Protein 3P0Y (pdb70)

Secondary structure (DSSP, 8-state):
--EEE-TTSGGGTT-SSS-TTTGGGGTT-SEEES-EEE-HHHHH-BTTTTBPPP-GGGGGGGGG--EESS-EEE----TT-SS-GGGTT--EE--SS-BTTTEEEEEES---S----TT--EE-SSEEEEE--TT--SGGGS-HHHHB-STT--EEEESSS-HHHHHHTT-S--TTB-TT-BSSSSGGGBSSB-/--EEEEE--SEE-TT--EEEEEEEESS-STTSEEEEEEE-TTS-EEEEEEEETTTTEEEE-TTTTTTEEEEEETTTTEEEEEE-S--GGG-EEEEEEEEPSSSSS--EEEE---EEEEE-SS--BPPEEEEE-S---EEEEEEEEEEEBSS--EEEEGGGTB-TTEEEPPPEE-TTS-EEEEEEEEEEGGGTTT---EEEEEEGGGTEEEEEE-----/---EEEE-SEEEEETT--EEEEEEESS--TT-EEEEEE-TTS--EEEEETTTEEPTT--TTEEEEEETTEEEEEESS--GGG-EEEEEEE-SSTT-PBP--EEEEEE---BPPEEEEEPPPHHHHTTTEEEEEEEEEEEBSS--EEEEEETTEEP-SSEEEEEPPPPTTT--EEEEEEEEEEHHHHHT--EEEEEEE-TT-SS-EEEEEETT-

Foldseek 3Di:
DAEDEEQCDDVNNPPPACAQVCLVVLALHAEYAYEHAHEPCRQPPDVVVRTDGHDLVSLLSLLNHQYYQAAYHHAEHPLPEQEPVSQLNHAEQANPDADVSAARAEHHQHQHQFHNNLNYQAYAHHEHEAYNNANYDFPVQAPVVRRYNDPPHYYDHYNYHDPVRCVVVVFFEEPQADSNTFRTHDPSGHNDGD/DWAKAKDWAAEDEAQAKTKIKIQIDPDALAVFKKWKWWAAVPGDIGTAKIFSQHVTDIDGDPVQPPFWDKYDDRVRSMIMIIGGRDDQVVFTWMKMFTQDPPDPDRDTDYIHPTHTHGYHPDDFDAWDKDWQAWDCCKIKIWIKTDFGDDDDKDKDKPVPPDDPQKDWDDWDQDPVRGTITMIMGMDRPVCQVPDWIKMWMAGVNVRDIDIDIHHHDD/DKAKAKPDQEDEEAFFDKDKIKIFINWFLFQQKWKWWADPPGDTDTADGSQFHGDPPHDPLWGKDDGTTMIMIMRRGDALLSQTWMWMWRRDDPPTDIYPTYGYAYDDDWDFWDKDKDWADPVVLVVFKTKIKMKTPWTPDPDKDKWKAFLHRTDDDFKDKDKDQQDSHPRTIMMMIIGMDTSVVVVVTFKIKIWMDDPNDPGIDIDIGTPPD

Radius of gyration: 31.15 Å; Cα contacts (8 Å, |Δi|>4): 1734; chains: 3; bounding box: 77×91×74 Å

B-factor: mean 24.63, std 10.34, range [8.98, 79.19]

Structure (mmCIF, N/CA/C/O backbone):
data_3P0Y
#
_entry.id   3P0Y
#
_cell.length_a   81.934
_cell.length_b   200.677
_cell.length_c   49.426
_cell.angle_alpha   90.00
_cell.angle_beta   90.00
_cell.angle_gamma   90.00
#
_symmetry.space_group_name_H-M   'P 21 21 2'
#
loop_
_entity.id
_entity.type
_entity.pdbx_description
1 polymer 'Epidermal growth factor receptor'
2 polymer 'Fab DL11 heavy chain'
3 polymer 'Fab DL11 light chain'
4 branched 2-acetamido-2-deoxy-beta-D-glucopyranose-(1-4)-2-acetamido-2-deoxy-beta-D-glucopyranose
5 branched 2-acetamido-2-deoxy-beta-D-glucopyranose-(1-3)-[beta-L-fucopyranose-(1-6)]2-acetamido-2-deoxy-beta-D-glucopyranose
6 non-polymer GLYCEROL
7 water water
#
loop_
_atom_site.group_PDB
_atom_site.id
_atom_site.type_symbol
_atom_site.label_atom_id
_atom_site.label_alt_id
_atom_site.label_comp_id
_atom_site.label_asym_id
_atom_site.label_entity_id
_atom_site.label_seq_id
_atom_site.pdbx_PDB_ins_code
_atom_site.Cartn_x
_atom_site.Cartn_y
_atom_site.Cartn_z
_atom_site.occupancy
_atom_site.B_iso_or_equiv
_atom_site.auth_seq_id
_atom_site.auth_comp_id
_atom_site.auth_asym_id
_atom_site.auth_atom_id
_atom_site.pdbx_PDB_model_num
ATOM 1 N N . ARG A 1 1 ? 45.030 -11.477 -6.030 1.00 49.16 310 ARG A N 1
ATOM 2 C CA . ARG A 1 1 ? 44.617 -10.780 -7.292 1.00 49.76 310 ARG A CA 1
ATOM 3 C C . ARG A 1 1 ? 44.457 -11.791 -8.428 1.00 48.76 310 ARG A C 1
ATOM 4 O O . ARG A 1 1 ? 45.419 -12.473 -8.803 1.00 50.67 310 ARG A O 1
ATOM 12 N N . LYS A 1 2 ? 43.245 -11.884 -8.974 1.00 41.24 311 LYS A N 1
ATOM 13 C CA . LYS A 1 2 ? 42.950 -12.817 -10.059 1.00 36.30 311 LYS A CA 1
ATOM 14 C C . LYS A 1 2 ? 41.843 -12.290 -10.979 1.00 32.73 311 LYS A C 1
ATOM 15 O O . LYS A 1 2 ? 40.737 -12.004 -10.524 1.00 28.56 311 LYS A O 1
ATOM 21 N N . VAL A 1 3 ? 42.163 -12.178 -12.266 1.00 30.86 312 VAL A N 1
ATOM 22 C CA . VAL A 1 3 ? 41.235 -11.699 -13.292 1.00 30.41 312 VAL A CA 1
ATOM 23 C C . VAL A 1 3 ? 40.588 -12.895 -13.991 1.00 32.45 312 VAL A C 1
ATOM 24 O O . VAL A 1 3 ? 41.286 -13.817 -14.418 1.00 31.50 312 VAL A O 1
ATOM 28 N N . CYS A 1 4 ? 39.257 -12.895 -14.096 1.00 28.42 313 CYS A N 1
ATOM 29 C CA . CYS A 1 4 ? 38.561 -13.958 -14.825 1.00 28.50 313 CYS A CA 1
ATOM 30 C C . CYS A 1 4 ? 37.562 -13.390 -15.823 1.00 29.04 313 CYS A C 1
ATOM 31 O O . CYS A 1 4 ? 37.099 -12.254 -15.682 1.00 24.08 313 CYS A O 1
ATOM 34 N N . ASN A 1 5 ? 37.261 -14.184 -16.844 1.00 26.01 314 ASN A N 1
ATOM 35 C CA . ASN A 1 5 ? 36.316 -13.788 -17.879 1.00 26.45 314 ASN A CA 1
ATOM 36 C C . ASN A 1 5 ? 34.918 -13.685 -17.302 1.00 25.18 314 ASN A C 1
ATOM 37 O O . ASN A 1 5 ? 34.593 -14.359 -16.322 1.00 25.00 314 ASN A O 1
ATOM 42 N N . GLY A 1 6 ? 34.091 -12.834 -17.899 1.00 25.79 315 GLY A N 1
ATOM 43 C CA . GLY A 1 6 ? 32.691 -12.743 -17.493 1.00 23.56 315 GLY A CA 1
ATOM 44 C C . GLY A 1 6 ? 31.816 -13.663 -18.320 1.00 23.44 315 GLY A C 1
ATOM 45 O O . GLY A 1 6 ? 32.306 -14.431 -19.152 1.00 23.97 315 GLY A O 1
ATOM 46 N N . ILE A 1 7 ? 30.511 -13.596 -18.080 1.00 23.24 316 ILE A N 1
ATOM 47 C CA . ILE A 1 7 ? 29.544 -14.395 -18.818 1.00 23.87 316 ILE A CA 1
ATOM 48 C C . ILE A 1 7 ? 29.596 -14.074 -20.322 1.00 28.52 316 ILE A C 1
ATOM 49 O O . ILE A 1 7 ? 29.558 -12.905 -20.719 1.00 31.12 316 ILE A O 1
ATOM 54 N N . GLY A 1 8 ? 29.707 -15.115 -21.147 1.00 30.12 317 GLY A N 1
ATOM 55 C CA . GLY A 1 8 ? 29.823 -14.945 -22.605 1.00 32.56 317 GLY A CA 1
ATOM 56 C C . GLY A 1 8 ? 31.228 -15.114 -23.177 1.00 35.30 317 GLY A C 1
ATOM 57 O O . GLY A 1 8 ? 31.401 -15.179 -24.396 1.00 34.57 317 GLY A O 1
ATOM 58 N N . ILE A 1 9 ? 32.232 -15.195 -22.303 1.00 35.22 318 ILE A N 1
ATOM 59 C CA . ILE A 1 9 ? 33.640 -15.273 -22.722 1.00 35.52 318 ILE A CA 1
ATOM 60 C C . ILE A 1 9 ? 34.351 -16.479 -22.096 1.00 35.04 318 ILE A C 1
ATOM 61 O O . ILE A 1 9 ? 34.149 -16.776 -20.920 1.00 31.40 318 ILE A O 1
ATOM 66 N N . GLY A 1 10 ? 35.187 -17.160 -22.885 1.00 34.31 319 GLY A N 1
ATOM 67 C CA . GLY A 1 10 ? 36.020 -18.257 -22.381 1.00 32.06 319 GLY A CA 1
ATOM 68 C C . GLY A 1 10 ? 35.219 -19.439 -21.887 1.00 30.90 319 GLY A C 1
ATOM 69 O O . GLY A 1 10 ? 34.372 -19.956 -22.607 1.00 32.55 319 GLY A O 1
ATOM 70 N N . GLU A 1 11 ? 35.476 -19.857 -20.646 1.00 34.02 320 GLU A N 1
ATOM 71 C CA . GLU A 1 11 ? 34.715 -20.939 -20.013 1.00 36.78 320 GLU A CA 1
ATOM 72 C C . GLU A 1 11 ? 33.216 -20.630 -19.976 1.00 36.78 320 GLU A C 1
ATOM 73 O O . GLU A 1 11 ? 32.388 -21.542 -19.905 1.00 35.71 320 GLU A O 1
ATOM 79 N N . PHE A 1 12 ? 32.883 -19.339 -20.020 1.00 35.72 321 PHE A N 1
ATOM 80 C CA . PHE A 1 12 ? 31.499 -18.878 -19.931 1.00 32.71 321 PHE A CA 1
ATOM 81 C C . PHE A 1 12 ? 30.885 -18.553 -21.287 1.00 31.80 321 PHE A C 1
ATOM 82 O O . PHE A 1 12 ? 29.774 -18.014 -21.357 1.00 28.77 321 PHE A O 1
ATOM 90 N N . LYS A 1 13 ? 31.594 -18.884 -22.365 1.00 34.34 322 LYS A N 1
ATOM 91 C CA . LYS A 1 13 ? 31.031 -18.722 -23.705 1.00 39.18 322 LYS A CA 1
ATOM 92 C C . LYS A 1 13 ? 29.711 -19.495 -23.821 1.00 37.65 322 LYS A C 1
ATOM 93 O O . LYS A 1 13 ? 29.611 -20.650 -23.385 1.00 35.78 322 LYS A O 1
ATOM 99 N N . ASP A 1 14 ? 28.696 -18.827 -24.366 1.00 35.11 323 ASP A N 1
ATOM 100 C CA . ASP A 1 14 ? 27.361 -19.412 -24.557 1.00 36.85 323 ASP A CA 1
ATOM 101 C C . ASP A 1 14 ? 26.592 -19.766 -23.275 1.00 32.88 323 ASP A C 1
ATOM 102 O O . ASP A 1 14 ? 25.533 -20.393 -23.348 1.00 34.90 323 ASP A O 1
ATOM 107 N N . SER A 1 15 ? 27.112 -19.372 -22.111 1.00 26.21 324 SER A N 1
ATOM 108 C CA . SER A 1 15 ? 26.351 -19.463 -20.867 1.00 24.72 324 SER A CA 1
ATOM 109 C C . SER A 1 15 ? 25.359 -18.304 -20.802 1.00 22.17 324 SER A C 1
ATOM 110 O O . SER A 1 15 ? 25.699 -17.171 -21.148 1.00 23.10 324 SER A O 1
ATOM 113 N N . LEU A 1 16 ? 24.142 -18.594 -20.359 1.00 17.41 325 LEU A N 1
ATOM 114 C CA . LEU A 1 16 ? 23.126 -17.549 -20.170 1.00 20.79 325 LEU A CA 1
ATOM 115 C C . LEU A 1 16 ? 23.310 -16.802 -18.856 1.00 20.46 325 LEU A C 1
ATOM 116 O O . LEU A 1 16 ? 22.912 -15.636 -18.721 1.00 20.78 325 LEU A O 1
ATOM 121 N N . SER A 1 17 ? 23.901 -17.478 -17.879 1.00 19.59 326 SER A N 1
ATOM 122 C CA . SER A 1 17 ? 23.942 -16.971 -16.513 1.00 20.37 326 SER A CA 1
ATOM 123 C C . SER A 1 17 ? 25.061 -17.657 -15.739 1.00 21.34 326 SER A C 1
ATOM 124 O O . SER A 1 17 ? 25.479 -18.764 -16.098 1.00 20.25 326 SER A O 1
ATOM 127 N N . ILE A 1 18 ? 25.538 -17.009 -14.674 1.00 21.21 327 ILE A N 1
ATOM 128 C CA . ILE A 1 18 ? 26.255 -17.740 -13.624 1.00 22.24 327 ILE A CA 1
ATOM 129 C C . ILE A 1 18 ? 25.346 -18.917 -13.289 1.00 20.62 327 ILE A C 1
ATOM 130 O O . ILE A 1 18 ? 24.134 -18.757 -13.175 1.00 18.79 327 ILE A O 1
ATOM 135 N N . ASN A 1 19 ? 25.905 -20.118 -13.186 1.00 20.29 328 ASN A N 1
ATOM 136 C CA . ASN A 1 19 ? 25.061 -21.288 -12.930 1.00 19.07 328 ASN A CA 1
ATOM 137 C C . ASN A 1 19 ? 25.819 -22.364 -12.159 1.00 20.54 328 ASN A C 1
ATOM 138 O O . ASN A 1 19 ? 26.994 -22.179 -11.857 1.00 19.30 328 ASN A O 1
ATOM 143 N N . ALA A 1 20 ? 25.145 -23.463 -11.835 1.00 22.00 329 ALA A N 1
ATOM 144 C CA . ALA A 1 20 ? 25.728 -24.534 -11.005 1.00 24.22 329 ALA A CA 1
ATOM 145 C C . ALA A 1 20 ? 27.037 -25.108 -11.552 1.00 25.13 329 ALA A C 1
ATOM 146 O O . ALA A 1 20 ? 27.961 -25.398 -10.783 1.00 27.38 329 ALA A O 1
ATOM 148 N N . THR A 1 21 ? 27.109 -25.264 -12.872 1.00 22.69 330 THR A N 1
ATOM 149 C CA . THR A 1 21 ? 28.266 -25.851 -13.533 1.00 26.26 330 THR A CA 1
ATOM 150 C C . THR A 1 21 ? 29.427 -24.857 -13.651 1.00 28.15 330 THR A C 1
ATOM 151 O O . THR A 1 21 ? 30.586 -25.230 -13.473 1.00 29.68 330 THR A O 1
ATOM 155 N N . ASN A 1 22 ? 29.130 -23.591 -13.935 1.00 23.41 331 ASN A N 1
ATOM 156 C CA . ASN A 1 22 ? 30.209 -22.648 -14.200 1.00 24.40 331 ASN A CA 1
ATOM 157 C C . ASN A 1 22 ? 30.698 -21.854 -12.993 1.00 21.91 331 ASN A C 1
ATOM 158 O O . ASN A 1 22 ? 31.757 -21.241 -13.055 1.00 25.58 331 ASN A O 1
ATOM 163 N N . ILE A 1 23 ? 29.941 -21.871 -11.903 1.00 21.53 332 ILE A N 1
ATOM 164 C CA . ILE A 1 23 ? 30.253 -20.992 -10.774 1.00 22.19 332 ILE A CA 1
ATOM 165 C C . ILE A 1 23 ? 31.602 -21.301 -10.109 1.00 27.25 332 ILE A C 1
ATOM 166 O O . ILE A 1 23 ? 32.239 -20.410 -9.545 1.00 24.20 332 ILE A O 1
ATOM 171 N N . LYS A 1 24 ? 32.045 -22.557 -10.198 1.00 30.50 333 LYS A N 1
ATOM 172 C CA . LYS A 1 24 ? 33.369 -22.945 -9.689 1.00 31.45 333 LYS A CA 1
ATOM 173 C C . LYS A 1 24 ? 34.505 -22.159 -10.337 1.00 29.67 333 LYS A C 1
ATOM 174 O O . LYS A 1 24 ? 35.524 -21.899 -9.693 1.00 30.56 333 LYS A O 1
ATOM 180 N N . HIS A 1 25 ? 34.329 -21.785 -11.605 1.00 25.86 334 HIS A N 1
ATOM 181 C CA . HIS A 1 25 ? 35.352 -21.055 -12.357 1.00 28.07 334 HIS A CA 1
ATOM 182 C C . HIS A 1 25 ? 35.565 -19.610 -11.886 1.00 25.92 334 HIS A C 1
ATOM 183 O O . HIS A 1 25 ? 36.524 -18.954 -12.308 1.00 26.04 334 HIS A O 1
ATOM 190 N N . PHE A 1 26 ? 34.672 -19.121 -11.028 1.00 28.27 335 PHE A N 1
ATOM 191 C CA . PHE A 1 26 ? 34.841 -17.809 -10.394 1.00 26.67 335 PHE A CA 1
ATOM 192 C C . PHE A 1 26 ? 35.583 -17.868 -9.046 1.00 28.05 335 PHE A C 1
ATOM 193 O O . PHE A 1 26 ? 35.795 -16.839 -8.401 1.00 25.37 335 PHE A O 1
ATOM 201 N N . LYS A 1 27 ? 35.978 -19.064 -8.619 1.00 27.86 336 LYS A N 1
ATOM 202 C CA . LYS A 1 27 ? 36.670 -19.220 -7.340 1.00 28.31 336 LYS A CA 1
ATOM 203 C C . LYS A 1 27 ? 37.928 -18.353 -7.284 1.00 25.79 336 LYS A C 1
ATOM 204 O O . LYS A 1 27 ? 38.787 -18.436 -8.168 1.00 25.55 336 LYS A O 1
ATOM 210 N N . ASN A 1 28 ? 38.010 -17.517 -6.245 1.00 24.44 337 ASN A N 1
ATOM 211 C CA . ASN A 1 28 ? 39.166 -16.634 -5.993 1.00 30.43 337 ASN A CA 1
ATOM 212 C C . ASN A 1 28 ? 39.330 -15.436 -6.933 1.00 30.22 337 ASN A C 1
ATOM 213 O O . ASN A 1 28 ? 40.323 -14.699 -6.844 1.00 29.76 337 ASN A O 1
ATOM 218 N N A CYS A 1 29 ? 38.373 -15.250 -7.845 0.70 25.79 338 CYS A N 1
ATOM 219 N N B CYS A 1 29 ? 38.348 -15.227 -7.798 0.30 31.66 338 CYS A N 1
ATOM 220 C CA A CYS A 1 29 ? 38.409 -14.126 -8.784 0.70 24.50 338 CYS A CA 1
ATOM 221 C CA B CYS A 1 29 ? 38.411 -14.127 -8.735 0.30 29.96 338 CYS A CA 1
ATOM 222 C C A CYS A 1 29 ? 38.213 -12.821 -8.029 0.70 22.16 338 CYS A C 1
ATOM 223 C C B CYS A 1 29 ? 38.188 -12.798 -8.035 0.30 26.95 338 CYS A C 1
ATOM 224 O O A CYS A 1 29 ? 37.308 -12.716 -7.207 0.70 22.92 338 CYS A O 1
ATOM 225 O O B CYS A 1 29 ? 37.239 -12.649 -7.265 0.30 27.34 338 CYS A O 1
ATOM 230 N N . THR A 1 30 ? 39.071 -11.841 -8.307 1.00 24.58 339 THR A N 1
ATOM 231 C CA . THR A 1 30 ? 38.994 -10.521 -7.673 1.00 24.48 339 THR A CA 1
ATOM 232 C C . THR A 1 30 ? 38.509 -9.468 -8.672 1.00 23.68 339 THR A C 1
ATOM 233 O O . THR A 1 30 ? 38.061 -8.381 -8.292 1.00 22.96 339 THR A O 1
ATOM 237 N N . SER A 1 31 ? 38.613 -9.796 -9.954 1.00 22.66 340 SER A N 1
ATOM 238 C CA . SER A 1 31 ? 38.196 -8.890 -11.017 1.00 25.01 340 SER A CA 1
ATOM 239 C C . SER A 1 31 ? 37.549 -9.665 -12.156 1.00 24.62 340 SER A C 1
ATOM 240 O O . SER A 1 31 ? 38.117 -10.647 -12.637 1.00 24.64 340 SER A O 1
ATOM 243 N N . ILE A 1 32 ? 36.347 -9.244 -12.550 1.00 20.51 341 ILE A N 1
ATOM 244 C CA . ILE A 1 32 ? 35.667 -9.819 -13.702 1.00 20.94 341 ILE A CA 1
ATOM 245 C C . ILE A 1 32 ? 35.927 -8.945 -14.910 1.00 24.97 341 ILE A C 1
ATOM 246 O O . ILE A 1 32 ? 35.557 -7.764 -14.930 1.00 24.00 341 ILE A O 1
ATOM 251 N N . SER A 1 33 ? 36.585 -9.530 -15.905 1.00 19.01 342 SER A N 1
ATOM 252 C CA . SER A 1 33 ? 36.814 -8.873 -17.175 1.00 24.63 342 SER A CA 1
ATOM 253 C C . SER A 1 33 ? 35.653 -9.238 -18.096 1.00 26.65 342 SER A C 1
ATOM 254 O O . SER A 1 33 ? 35.679 -10.258 -18.798 1.00 25.06 342 SER A O 1
ATOM 257 N N . GLY A 1 34 ? 34.618 -8.403 -18.068 1.00 22.63 343 GLY A N 1
ATOM 258 C CA . GLY A 1 34 ? 33.376 -8.701 -18.759 1.00 20.40 343 GLY A CA 1
ATOM 259 C C . GLY A 1 34 ? 32.192 -8.366 -17.874 1.00 19.78 343 GLY A C 1
ATOM 260 O O . GLY A 1 34 ? 32.295 -7.523 -16.982 1.00 19.27 343 GLY A O 1
ATOM 261 N N . ASP A 1 35 ? 31.090 -9.075 -18.098 1.00 16.55 344 ASP A N 1
ATOM 262 C CA . ASP A 1 35 ? 29.801 -8.792 -17.465 1.00 16.86 344 ASP A CA 1
ATOM 263 C C . ASP A 1 35 ? 29.380 -9.986 -16.621 1.00 18.27 344 ASP A C 1
ATOM 264 O O . ASP A 1 35 ? 29.801 -11.126 -16.887 1.00 20.66 344 ASP A O 1
ATOM 269 N N . LEU A 1 36 ? 28.545 -9.733 -15.614 1.00 17.84 345 LEU A N 1
ATOM 270 C CA . LEU A 1 36 ? 27.905 -10.807 -14.853 1.00 16.61 345 LEU A CA 1
ATOM 271 C C . LEU A 1 36 ? 26.393 -10.756 -15.031 1.00 18.56 345 LEU A C 1
ATOM 272 O O . LEU A 1 36 ? 25.781 -9.698 -14.869 1.00 20.37 345 LEU A O 1
ATOM 277 N N . HIS A 1 37 ? 25.817 -11.897 -15.394 1.00 16.33 346 HIS A N 1
ATOM 278 C CA . HIS A 1 37 ? 24.370 -12.069 -15.524 1.00 17.75 346 HIS A CA 1
ATOM 279 C C . HIS A 1 37 ? 23.976 -13.078 -14.474 1.00 16.98 346 HIS A C 1
ATOM 280 O O . HIS A 1 37 ? 24.559 -14.170 -14.427 1.00 18.97 346 HIS A O 1
ATOM 287 N N . ILE A 1 38 ? 23.007 -12.724 -13.628 1.00 14.73 347 ILE A N 1
ATOM 288 C CA . ILE A 1 38 ? 22.378 -13.681 -12.723 1.00 16.11 347 ILE A CA 1
ATOM 289 C C . ILE A 1 38 ? 20.873 -13.710 -13.042 1.00 18.25 347 ILE A C 1
ATOM 290 O O . ILE A 1 38 ? 20.145 -12.736 -12.780 1.00 17.68 347 ILE A O 1
ATOM 295 N N . LEU A 1 39 ? 20.431 -14.826 -13.628 1.00 16.66 348 LEU A N 1
ATOM 296 C CA . LEU A 1 39 ? 19.063 -14.961 -14.155 1.00 17.00 348 LEU A CA 1
ATOM 297 C C . LEU A 1 39 ? 18.274 -16.074 -13.469 1.00 18.13 348 LEU A C 1
ATOM 298 O O . LEU A 1 39 ? 18.870 -16.959 -12.832 1.00 18.90 348 LEU A O 1
ATOM 303 N N . PRO A 1 40 ? 16.927 -16.024 -13.559 1.00 15.14 349 PRO A N 1
ATOM 304 C CA . PRO A 1 40 ? 16.108 -17.098 -12.995 1.00 16.68 349 PRO A CA 1
ATOM 305 C C . PRO A 1 40 ? 16.534 -18.513 -13.421 1.00 16.57 349 PRO A C 1
ATOM 306 O O . PRO A 1 40 ? 16.488 -19.419 -12.595 1.00 20.10 349 PRO A O 1
ATOM 310 N N . VAL A 1 41 ? 16.953 -18.692 -14.679 1.00 16.82 350 VAL A N 1
ATOM 311 C CA . VAL A 1 41 ? 17.409 -20.011 -15.167 1.00 20.92 350 VAL A CA 1
ATOM 312 C C . VAL A 1 41 ? 18.487 -20.645 -14.266 1.00 24.87 350 VAL A C 1
ATOM 313 O O . VAL A 1 41 ? 18.524 -21.867 -14.096 1.00 22.81 350 VAL A O 1
ATOM 317 N N . ALA A 1 42 ? 19.334 -19.804 -13.673 1.00 23.38 351 ALA A N 1
ATOM 318 C CA . ALA A 1 42 ? 20.374 -20.266 -12.742 1.00 23.83 351 ALA A CA 1
ATOM 319 C C . ALA A 1 42 ? 19.794 -21.115 -11.600 1.00 22.56 351 ALA A C 1
ATOM 320 O O . ALA A 1 42 ? 20.312 -22.191 -11.275 1.00 22.93 351 ALA A O 1
ATOM 322 N N . PHE A 1 43 ? 18.718 -20.628 -10.996 1.00 22.92 352 PHE A N 1
ATOM 323 C CA . PHE A 1 43 ? 18.157 -21.267 -9.817 1.00 23.25 352 PHE A CA 1
ATOM 324 C C . PHE A 1 43 ? 17.194 -22.396 -10.153 1.00 26.29 352 PHE A C 1
ATOM 325 O O . PHE A 1 43 ? 17.005 -23.305 -9.352 1.00 26.53 352 PHE A O 1
ATOM 333 N N A ARG A 1 44 ? 16.609 -22.333 -11.346 0.50 23.76 353 ARG A N 1
ATOM 334 N N B ARG A 1 44 ? 16.599 -22.344 -11.341 0.50 24.99 353 ARG A N 1
ATOM 335 C CA A ARG A 1 44 ? 15.666 -23.341 -11.818 0.50 27.57 353 ARG A CA 1
ATOM 336 C CA B ARG A 1 44 ? 15.670 -23.382 -11.780 0.50 29.72 353 ARG A CA 1
ATOM 337 C C A ARG A 1 44 ? 16.392 -24.569 -12.367 0.50 25.01 353 ARG A C 1
ATOM 338 C C B ARG A 1 44 ? 16.415 -24.595 -12.329 0.50 26.29 353 ARG A C 1
ATOM 339 O O A ARG A 1 44 ? 15.884 -25.691 -12.293 0.50 25.20 353 ARG A O 1
ATOM 340 O O B ARG A 1 44 ? 15.939 -25.728 -12.227 0.50 26.50 353 ARG A O 1
ATOM 355 N N . GLY A 1 45 ? 17.587 -24.346 -12.909 1.00 24.10 354 GLY A N 1
ATOM 356 C CA . GLY A 1 45 ? 18.318 -25.372 -13.633 1.00 28.27 354 GLY A CA 1
ATOM 357 C C . GLY A 1 45 ? 17.830 -25.347 -15.068 1.00 25.64 354 GLY A C 1
ATOM 358 O O . GLY A 1 45 ? 16.835 -24.673 -15.380 1.00 26.44 354 GLY A O 1
ATOM 359 N N . ASP A 1 46 ? 18.518 -26.074 -15.940 1.00 24.53 355 ASP A N 1
ATOM 360 C CA . ASP A 1 46 ? 18.200 -26.071 -17.363 1.00 25.51 355 ASP A CA 1
ATOM 361 C C . ASP A 1 46 ? 18.441 -27.458 -17.961 1.00 26.07 355 ASP A C 1
ATOM 362 O O . ASP A 1 46 ? 19.579 -27.910 -18.040 1.00 28.71 355 ASP A O 1
ATOM 367 N N . SER A 1 47 ? 17.366 -28.118 -18.385 1.00 27.44 356 SER A N 1
ATOM 368 C CA . SER A 1 47 ? 17.456 -29.470 -18.949 1.00 31.88 356 SER A CA 1
ATOM 369 C C . SER A 1 47 ? 18.305 -29.519 -20.221 1.00 30.24 356 SER A C 1
ATOM 370 O O . SER A 1 47 ? 19.157 -30.400 -20.364 1.00 31.31 356 SER A O 1
ATOM 373 N N . PHE A 1 48 ? 18.089 -28.562 -21.124 1.00 26.29 357 PHE A N 1
ATOM 374 C CA . PHE A 1 48 ? 18.788 -28.553 -22.407 1.00 26.84 357 PHE A CA 1
ATOM 375 C C . PHE A 1 48 ? 20.306 -28.571 -22.294 1.00 28.93 357 PHE A C 1
ATOM 376 O O . PHE A 1 48 ? 20.971 -29.285 -23.041 1.00 30.51 357 PHE A O 1
ATOM 384 N N . THR A 1 49 ? 20.851 -27.777 -21.374 1.00 27.08 358 THR A N 1
ATOM 385 C CA . THR A 1 49 ? 22.303 -27.661 -21.222 1.00 23.97 358 THR A CA 1
ATOM 386 C C . THR A 1 49 ? 22.834 -28.567 -20.109 1.00 27.02 358 THR A C 1
ATOM 387 O O . THR A 1 49 ? 24.017 -28.495 -19.759 1.00 26.33 358 THR A O 1
ATOM 391 N N . HIS A 1 50 ? 21.952 -29.408 -19.565 1.00 27.57 359 HIS A N 1
ATOM 392 C CA . HIS A 1 50 ? 22.277 -30.352 -18.485 1.00 32.91 359 HIS A CA 1
ATOM 393 C C . HIS A 1 50 ? 22.868 -29.625 -17.273 1.00 32.10 359 HIS A C 1
ATOM 394 O O . HIS A 1 50 ? 23.892 -30.038 -16.702 1.00 29.53 359 HIS A O 1
ATOM 401 N N . THR A 1 51 ? 22.203 -28.536 -16.896 1.00 25.98 360 THR A N 1
ATOM 402 C CA . THR A 1 51 ? 22.628 -27.704 -15.784 1.00 25.01 360 THR A CA 1
ATOM 403 C C . THR A 1 51 ? 21.685 -27.895 -14.600 1.00 23.49 360 THR A C 1
ATOM 404 O O . THR A 1 51 ? 20.502 -27.559 -14.684 1.00 25.13 360 THR A O 1
ATOM 408 N N . PRO A 1 52 ? 22.201 -28.450 -13.488 1.00 25.57 361 PRO A N 1
ATOM 409 C CA . PRO A 1 52 ? 21.373 -28.562 -12.287 1.00 25.10 361 PRO A CA 1
ATOM 410 C C . PRO A 1 52 ? 21.062 -27.174 -11.713 1.00 22.86 361 PRO A C 1
ATOM 411 O O . PRO A 1 52 ? 21.738 -26.211 -12.080 1.00 22.73 361 PRO A O 1
ATOM 415 N N . PRO A 1 53 ? 20.038 -27.071 -10.843 1.00 25.29 362 PRO A N 1
ATOM 416 C CA . PRO A 1 53 ? 19.740 -25.818 -10.149 1.00 26.35 362 PRO A CA 1
ATOM 417 C C . PRO A 1 53 ? 20.934 -25.365 -9.316 1.00 27.89 362 PRO A C 1
ATOM 418 O O . PRO A 1 53 ? 21.662 -26.202 -8.760 1.00 25.36 362 PRO A O 1
ATOM 422 N N . LEU A 1 54 ? 21.145 -24.051 -9.257 1.00 26.80 363 LEU A N 1
ATOM 423 C CA . LEU A 1 54 ? 22.239 -23.491 -8.479 1.00 26.89 363 LEU A CA 1
ATOM 424 C C . LEU A 1 54 ? 21.861 -23.483 -7.007 1.00 26.60 363 LEU A C 1
ATOM 425 O O . LEU A 1 54 ? 20.800 -22.978 -6.629 1.00 27.10 363 LEU A O 1
ATOM 430 N N . ASP A 1 55 ? 22.728 -24.075 -6.188 1.00 28.74 364 ASP A N 1
ATOM 431 C CA . ASP A 1 55 ? 22.620 -23.965 -4.740 1.00 28.16 364 ASP A CA 1
ATOM 432 C C . ASP A 1 55 ? 22.977 -22.504 -4.401 1.00 24.37 364 ASP A C 1
ATOM 433 O O . ASP A 1 55 ? 24.109 -22.082 -4.639 1.00 25.02 364 ASP A O 1
ATOM 438 N N . PRO A 1 56 ? 22.008 -21.721 -3.896 1.00 26.41 365 PRO A N 1
ATOM 439 C CA . PRO A 1 56 ? 22.272 -20.309 -3.570 1.00 30.48 365 PRO A CA 1
ATOM 440 C C . PRO A 1 56 ? 23.480 -20.078 -2.655 1.00 33.06 365 PRO A C 1
ATOM 441 O O . PRO A 1 56 ? 24.072 -19.001 -2.685 1.00 31.64 365 PRO A O 1
ATOM 445 N N . GLN A 1 57 ? 23.852 -21.081 -1.863 1.00 33.47 366 GLN A N 1
ATOM 446 C CA . GLN A 1 57 ? 25.027 -20.970 -1.001 1.00 34.56 366 GLN A CA 1
ATOM 447 C C . GLN A 1 57 ? 26.320 -20.783 -1.794 1.00 31.00 366 GLN A C 1
ATOM 448 O O . GLN A 1 57 ? 27.269 -20.174 -1.301 1.00 32.39 366 GLN A O 1
ATOM 454 N N . GLU A 1 58 ? 26.339 -21.293 -3.025 1.00 27.37 367 GLU A N 1
ATOM 455 C CA . GLU A 1 58 ? 27.485 -21.147 -3.919 1.00 27.20 367 GLU A CA 1
ATOM 456 C C . GLU A 1 58 ? 27.754 -19.690 -4.341 1.00 22.26 367 GLU A C 1
ATOM 457 O O . GLU A 1 58 ? 28.856 -19.369 -4.798 1.00 21.70 367 GLU A O 1
ATOM 463 N N . LEU A 1 59 ? 26.757 -18.820 -4.183 1.00 23.31 368 LEU A N 1
ATOM 464 C CA . LEU A 1 59 ? 26.918 -17.385 -4.496 1.00 23.72 368 LEU A CA 1
ATOM 465 C C . LEU A 1 59 ? 28.047 -16.740 -3.682 1.00 24.78 368 LEU A C 1
ATOM 466 O O . LEU A 1 59 ? 28.680 -15.786 -4.140 1.00 23.05 368 LEU A O 1
ATOM 471 N N . ASP A 1 60 ? 28.307 -17.283 -2.489 1.00 25.88 369 ASP A N 1
ATOM 472 C CA . ASP A 1 60 ? 29.416 -16.822 -1.630 1.00 28.22 369 ASP A CA 1
ATOM 473 C C . ASP A 1 60 ? 30.767 -16.808 -2.349 1.00 25.96 369 ASP A C 1
ATOM 474 O O . ASP A 1 60 ? 31.679 -16.076 -1.949 1.00 25.27 369 ASP A O 1
ATOM 479 N N . ILE A 1 61 ? 30.894 -17.617 -3.404 1.00 22.95 370 ILE A N 1
ATOM 480 C CA . ILE A 1 61 ? 32.080 -17.610 -4.273 1.00 23.94 370 ILE A CA 1
ATOM 481 C C . ILE A 1 61 ? 32.408 -16.201 -4.783 1.00 23.05 370 ILE A C 1
ATOM 482 O O . ILE A 1 61 ? 33.579 -15.847 -4.963 1.00 22.09 370 ILE A O 1
ATOM 487 N N . LEU A 1 62 ? 31.368 -15.395 -4.982 1.00 22.69 371 LEU A N 1
ATOM 488 C CA . LEU A 1 62 ? 31.519 -14.062 -5.573 1.00 21.90 371 LEU A CA 1
ATOM 489 C C . LEU A 1 62 ? 32.052 -13.012 -4.617 1.00 20.36 371 LEU A C 1
ATOM 490 O O . LEU A 1 62 ? 32.375 -11.908 -5.046 1.00 18.53 371 LEU A O 1
ATOM 495 N N . LYS A 1 63 ? 32.136 -13.351 -3.327 1.00 21.60 372 LYS A N 1
ATOM 496 C CA . LYS A 1 63 ? 32.563 -12.401 -2.289 1.00 21.93 372 LYS A CA 1
ATOM 497 C C . LYS A 1 63 ? 33.982 -11.849 -2.477 1.00 23.69 372 LYS A C 1
ATOM 498 O O . LYS A 1 63 ? 34.316 -10.802 -1.927 1.00 24.94 372 LYS A O 1
ATOM 504 N N . THR A 1 64 ? 34.799 -12.542 -3.269 1.00 23.26 373 THR A N 1
ATOM 505 C CA . THR A 1 64 ? 36.147 -12.077 -3.588 1.00 26.69 373 THR A CA 1
ATOM 506 C C . THR A 1 64 ? 36.175 -11.058 -4.739 1.00 26.14 373 THR A C 1
ATOM 507 O O . THR A 1 64 ? 37.204 -10.419 -4.978 1.00 24.15 373 THR A O 1
ATOM 511 N N . VAL A 1 65 ? 35.051 -10.897 -5.443 1.00 20.95 374 VAL A N 1
ATOM 512 C CA . VAL A 1 65 ? 34.988 -9.959 -6.575 1.00 21.58 374 VAL A CA 1
ATOM 513 C C . VAL A 1 65 ? 34.942 -8.502 -6.097 1.00 21.00 374 VAL A C 1
ATOM 514 O O . VAL A 1 65 ? 34.012 -8.088 -5.401 1.00 20.87 374 VAL A O 1
ATOM 518 N N . LYS A 1 66 ? 35.969 -7.748 -6.466 1.00 22.47 375 LYS A N 1
ATOM 519 C CA . LYS A 1 66 ? 36.063 -6.329 -6.127 1.00 21.27 375 LYS A CA 1
ATOM 520 C C . LYS A 1 66 ? 35.761 -5.431 -7.324 1.00 20.71 375 LYS A C 1
ATOM 521 O O . LYS A 1 66 ? 35.447 -4.252 -7.157 1.00 20.32 375 LYS A O 1
ATOM 527 N N . GLU A 1 67 ? 35.874 -5.984 -8.528 1.00 19.54 376 GLU A N 1
ATOM 528 C CA . GLU A 1 67 ? 35.774 -5.193 -9.759 1.00 21.28 376 GLU A CA 1
ATOM 529 C C . GLU A 1 67 ? 35.026 -5.972 -10.843 1.00 22.50 376 GLU A C 1
ATOM 530 O O . GLU A 1 67 ? 35.262 -7.163 -11.035 1.00 20.20 376 GLU A O 1
ATOM 536 N N . ILE A 1 68 ? 34.117 -5.288 -11.536 1.00 19.17 377 ILE A N 1
ATOM 537 C CA . ILE A 1 68 ? 33.506 -5.800 -12.759 1.00 19.29 377 ILE A CA 1
ATOM 538 C C . ILE A 1 68 ? 33.764 -4.721 -13.823 1.00 20.60 377 ILE A C 1
ATOM 539 O O . ILE A 1 68 ? 33.355 -3.569 -13.651 1.00 20.16 377 ILE A O 1
ATOM 544 N N . THR A 1 69 ? 34.451 -5.080 -14.905 1.00 20.51 378 THR A N 1
ATOM 545 C CA . THR A 1 69 ? 34.781 -4.095 -15.946 1.00 19.10 378 THR A CA 1
ATOM 546 C C . THR A 1 69 ? 33.588 -3.761 -16.827 1.00 19.30 378 THR A C 1
ATOM 547 O O . THR A 1 69 ? 33.534 -2.688 -17.427 1.00 20.36 378 THR A O 1
ATOM 551 N N . GLY A 1 70 ? 32.638 -4.692 -16.910 1.00 18.73 379 GLY A N 1
ATOM 552 C CA . GLY A 1 70 ? 31.467 -4.500 -17.756 1.00 17.10 379 GLY A CA 1
ATOM 553 C C . GLY A 1 70 ? 30.263 -4.136 -16.920 1.00 18.90 379 GLY A C 1
ATOM 554 O O . GLY A 1 70 ? 30.313 -3.179 -16.137 1.00 17.89 379 GLY A O 1
ATOM 555 N N . PHE A 1 71 ? 29.186 -4.901 -17.085 1.00 16.29 380 PHE A N 1
ATOM 556 C CA . PHE A 1 71 ? 27.963 -4.664 -16.322 1.00 17.25 380 PHE A CA 1
ATOM 557 C C . PHE A 1 71 ? 27.568 -5.783 -15.362 1.00 17.65 380 PHE A C 1
ATOM 558 O O . PHE A 1 71 ? 27.975 -6.939 -15.533 1.00 18.24 380 PHE A O 1
ATOM 566 N N . LEU A 1 72 ? 26.762 -5.417 -14.366 1.00 15.37 381 LEU A N 1
ATOM 567 C CA . LEU A 1 72 ? 26.184 -6.362 -13.426 1.00 15.81 381 LEU A CA 1
ATOM 568 C C . LEU A 1 72 ? 24.662 -6.386 -13.585 1.00 15.94 381 LEU A C 1
ATOM 569 O O . LEU A 1 72 ? 23.988 -5.374 -13.345 1.00 17.23 381 LEU A O 1
ATOM 574 N N . LEU A 1 73 ? 24.139 -7.539 -13.992 1.00 15.14 382 LEU A N 1
ATOM 575 C CA . LEU A 1 73 ? 22.700 -7.742 -14.157 1.00 15.74 382 LEU A CA 1
ATOM 576 C C . LEU A 1 73 ? 22.225 -8.791 -13.174 1.00 18.00 382 LEU A C 1
ATOM 577 O O . LEU A 1 73 ? 22.669 -9.950 -13.225 1.00 17.97 382 LEU A O 1
ATOM 582 N N . ILE A 1 74 ? 21.330 -8.400 -12.270 1.00 14.70 383 ILE A N 1
ATOM 583 C CA . ILE A 1 74 ? 20.741 -9.369 -11.351 1.00 17.26 383 ILE A CA 1
ATOM 584 C C . ILE A 1 74 ? 19.222 -9.367 -11.489 1.00 16.93 383 ILE A C 1
ATOM 585 O O . ILE A 1 74 ? 18.557 -8.427 -11.023 1.00 15.30 383 ILE A O 1
ATOM 590 N N A GLN A 1 75 ? 18.688 -10.391 -12.151 0.70 16.20 384 GLN A N 1
ATOM 591 N N B GLN A 1 75 ? 18.687 -10.424 -12.117 0.30 17.38 384 GLN A N 1
ATOM 592 C CA A GLN A 1 75 ? 17.239 -10.521 -12.308 0.70 15.89 384 GLN A CA 1
ATOM 593 C CA B GLN A 1 75 ? 17.235 -10.611 -12.360 0.30 18.18 384 GLN A CA 1
ATOM 594 C C A GLN A 1 75 ? 16.664 -11.746 -11.563 0.70 17.72 384 GLN A C 1
ATOM 595 C C B GLN A 1 75 ? 16.629 -11.785 -11.555 0.30 18.53 384 GLN A C 1
ATOM 596 O O A GLN A 1 75 ? 15.505 -12.110 -11.767 0.50 17.93 384 GLN A O 1
ATOM 597 O O B GLN A 1 75 ? 15.434 -12.152 -11.704 0.50 19.06 384 GLN A O 1
ATOM 608 N N . ALA A 1 76 ? 17.463 -12.379 -10.702 1.00 18.25 385 ALA A N 1
ATOM 609 C CA . ALA A 1 76 ? 16.998 -13.442 -9.794 1.00 18.07 385 ALA A CA 1
ATOM 610 C C . ALA A 1 76 ? 17.932 -13.505 -8.608 1.00 17.17 385 ALA A C 1
ATOM 611 O O . ALA A 1 76 ? 19.128 -13.250 -8.744 1.00 16.87 385 ALA A O 1
ATOM 613 N N . TRP A 1 77 ? 17.378 -13.847 -7.448 1.00 18.06 386 TRP A N 1
ATOM 614 C CA . TRP A 1 77 ? 18.131 -13.883 -6.195 1.00 22.56 386 TRP A CA 1
ATOM 615 C C . TRP A 1 77 ? 17.352 -14.737 -5.181 1.00 21.12 386 TRP A C 1
ATOM 616 O O . TRP A 1 77 ? 16.114 -14.760 -5.213 1.00 21.19 386 TRP A O 1
ATOM 627 N N . PRO A 1 78 ? 18.068 -15.453 -4.287 1.00 23.91 387 PRO A N 1
ATOM 628 C CA . PRO A 1 78 ? 17.354 -16.218 -3.259 1.00 25.05 387 PRO A CA 1
ATOM 629 C C . PRO A 1 78 ? 16.377 -15.296 -2.545 1.00 22.67 387 PRO A C 1
ATOM 630 O O . PRO A 1 78 ? 16.785 -14.235 -2.060 1.00 22.08 387 PRO A O 1
ATOM 634 N N . GLU A 1 79 ? 15.106 -15.687 -2.488 1.00 22.94 388 GLU A N 1
ATOM 635 C CA . GLU A 1 79 ? 14.064 -14.833 -1.901 1.00 26.15 388 GLU A CA 1
ATOM 636 C C . GLU A 1 79 ? 14.317 -14.679 -0.408 1.00 31.74 388 GLU A C 1
ATOM 637 O O . GLU A 1 79 ? 13.969 -13.657 0.202 1.00 29.33 388 GLU A O 1
ATOM 643 N N . ASN A 1 80 ? 14.952 -15.723 0.133 1.00 29.57 389 ASN A N 1
ATOM 644 C CA . ASN A 1 80 ? 15.569 -15.811 1.460 1.00 34.19 389 ASN A CA 1
ATOM 645 C C . ASN A 1 80 ? 16.528 -14.700 1.862 1.00 30.07 389 ASN A C 1
ATOM 646 O O . ASN A 1 80 ? 16.776 -14.488 3.050 1.00 27.74 389 ASN A O 1
ATOM 651 N N . ARG A 1 81 ? 17.135 -14.055 0.874 1.00 27.72 390 ARG A N 1
ATOM 652 C CA . ARG A 1 81 ? 18.209 -13.109 1.137 1.00 29.04 390 ARG A CA 1
ATOM 653 C C . ARG A 1 81 ? 17.699 -11.674 1.120 1.00 28.15 390 ARG A C 1
ATOM 654 O O . ARG A 1 81 ? 17.098 -11.238 0.136 1.00 26.85 390 ARG A O 1
ATOM 662 N N . THR A 1 82 ? 17.944 -10.948 2.209 1.00 24.68 391 THR A N 1
ATOM 663 C CA . THR A 1 82 ? 17.463 -9.565 2.334 1.00 24.22 391 THR A CA 1
ATOM 664 C C . THR A 1 82 ? 18.314 -8.546 1.567 1.00 21.81 391 THR A C 1
ATOM 665 O O . THR A 1 82 ? 17.870 -7.414 1.344 1.00 23.67 391 THR A O 1
ATOM 669 N N . ASP A 1 83 ? 19.538 -8.924 1.201 1.00 19.61 392 ASP A N 1
ATOM 670 C CA . ASP A 1 83 ? 20.415 -8.036 0.420 1.00 18.26 392 ASP A CA 1
ATOM 671 C C . ASP A 1 83 ? 21.325 -8.781 -0.567 1.00 18.68 392 ASP A C 1
ATOM 672 O O . ASP A 1 83 ? 21.276 -10.010 -0.652 1.00 22.16 392 ASP A O 1
ATOM 677 N N . LEU A 1 84 ? 22.128 -8.028 -1.321 1.00 16.49 393 LEU A N 1
ATOM 678 C CA . LEU A 1 84 ? 23.046 -8.604 -2.310 1.00 16.22 393 LEU A CA 1
ATOM 679 C C . LEU A 1 84 ? 24.355 -9.014 -1.629 1.00 17.58 393 LEU A C 1
ATOM 680 O O . LEU A 1 84 ? 25.439 -8.511 -1.950 1.00 17.18 393 LEU A O 1
ATOM 685 N N . HIS A 1 85 ? 24.213 -9.951 -0.689 1.00 21.91 394 HIS A N 1
ATOM 686 C CA . HIS A 1 85 ? 25.280 -10.386 0.224 1.00 24.60 394 HIS A CA 1
ATOM 687 C C . HIS A 1 85 ? 26.581 -10.772 -0.481 1.00 19.60 394 HIS A C 1
ATOM 688 O O . HIS A 1 85 ? 27.666 -10.412 -0.022 1.00 22.29 394 HIS A O 1
ATOM 695 N N . ALA A 1 86 ? 26.470 -11.494 -1.597 1.00 19.45 395 ALA A N 1
ATOM 696 C CA . ALA A 1 86 ? 27.642 -11.952 -2.360 1.00 19.85 395 ALA A CA 1
ATOM 697 C C . ALA A 1 86 ? 28.484 -10.808 -2.913 1.00 21.85 395 ALA A C 1
ATOM 698 O O . ALA A 1 86 ? 29.675 -10.979 -3.185 1.00 20.06 395 ALA A O 1
ATOM 700 N N . PHE A 1 87 ? 27.865 -9.641 -3.084 1.00 18.50 396 PHE A N 1
ATOM 701 C CA . PHE A 1 87 ? 28.561 -8.498 -3.657 1.00 18.97 396 PHE A CA 1
ATOM 702 C C . PHE A 1 87 ? 28.946 -7.441 -2.607 1.00 20.51 396 PHE A C 1
ATOM 703 O O . PHE A 1 87 ? 29.220 -6.281 -2.940 1.00 20.57 396 PHE A O 1
ATOM 711 N N . GLU A 1 88 ? 29.013 -7.868 -1.348 1.00 23.54 397 GLU A N 1
ATOM 712 C CA . GLU A 1 88 ? 29.369 -6.972 -0.243 1.00 24.64 397 GLU A CA 1
ATOM 713 C C . GLU A 1 88 ? 30.767 -6.347 -0.363 1.00 21.70 397 GLU A C 1
ATOM 714 O O . GLU A 1 88 ? 31.027 -5.314 0.266 1.00 22.40 397 GLU A O 1
ATOM 720 N N . ASN A 1 89 ? 31.643 -6.963 -1.169 1.00 17.72 398 ASN A N 1
ATOM 721 C CA . ASN A 1 89 ? 33.007 -6.473 -1.398 1.00 20.52 398 ASN A CA 1
ATOM 722 C C . ASN A 1 89 ? 33.245 -5.781 -2.748 1.00 17.35 398 ASN A C 1
ATOM 723 O O . ASN A 1 89 ? 34.340 -5.268 -3.015 1.00 17.74 398 ASN A O 1
ATOM 728 N N . LEU A 1 90 ? 32.220 -5.761 -3.592 1.00 19.61 399 LEU A N 1
ATOM 729 C CA . LEU A 1 90 ? 32.301 -5.081 -4.888 1.00 16.94 399 LEU A CA 1
ATOM 730 C C . LEU A 1 90 ? 32.557 -3.575 -4.729 1.00 18.50 399 LEU A C 1
ATOM 731 O O . LEU A 1 90 ? 31.765 -2.870 -4.097 1.00 20.34 399 LEU A O 1
ATOM 736 N N . GLU A 1 91 ? 33.667 -3.105 -5.300 1.00 19.73 400 GLU A N 1
ATOM 737 C CA . GLU A 1 91 ? 34.105 -1.704 -5.175 1.00 19.28 400 GLU A CA 1
ATOM 738 C C . GLU A 1 91 ? 33.833 -0.854 -6.408 1.00 20.10 400 GLU A C 1
ATOM 739 O O . GLU A 1 91 ? 33.601 0.348 -6.295 1.00 20.68 400 GLU A O 1
ATOM 745 N N . ILE A 1 92 ? 33.889 -1.466 -7.588 1.00 18.05 401 ILE A N 1
ATOM 746 C CA . ILE A 1 92 ? 33.741 -0.709 -8.831 1.00 20.80 401 ILE A CA 1
ATOM 747 C C . ILE A 1 92 ? 33.052 -1.514 -9.926 1.00 22.11 401 ILE A C 1
ATOM 748 O O . ILE A 1 92 ? 33.327 -2.713 -10.099 1.00 18.31 401 ILE A O 1
ATOM 753 N N . ILE A 1 93 ? 32.135 -0.850 -10.633 1.00 17.40 402 ILE A N 1
ATOM 754 C CA . ILE A 1 93 ? 31.542 -1.379 -11.863 1.00 18.11 402 ILE A CA 1
ATOM 755 C C . ILE A 1 93 ? 31.927 -0.371 -12.937 1.00 19.64 402 ILE A C 1
ATOM 756 O O . ILE A 1 93 ? 31.558 0.802 -12.847 1.00 20.83 402 ILE A O 1
ATOM 761 N N . ARG A 1 94 ? 32.686 -0.803 -13.942 1.00 18.76 403 ARG A N 1
ATOM 762 C CA . ARG A 1 94 ? 33.214 0.163 -14.909 1.00 20.80 403 ARG A CA 1
ATOM 763 C C . ARG A 1 94 ? 32.262 0.493 -16.059 1.00 19.38 403 ARG A C 1
ATOM 764 O O . ARG A 1 94 ? 32.326 1.582 -16.630 1.00 20.55 403 ARG A O 1
ATOM 772 N N . GLY A 1 95 ? 31.397 -0.447 -16.414 1.00 18.91 404 GLY A N 1
ATOM 773 C CA . GLY A 1 95 ? 30.481 -0.252 -17.530 1.00 16.99 404 GLY A CA 1
ATOM 774 C C . GLY A 1 95 ? 31.157 -0.011 -18.868 1.00 20.84 404 GLY A C 1
ATOM 775 O O . GLY A 1 95 ? 30.638 0.727 -19.703 1.00 19.91 404 GLY A O 1
ATOM 776 N N . ARG A 1 96 ? 32.319 -0.636 -19.083 1.00 22.99 405 ARG A N 1
ATOM 777 C CA . ARG A 1 96 ? 32.974 -0.586 -20.400 1.00 21.45 405 ARG A CA 1
ATOM 778 C C . ARG A 1 96 ? 32.120 -1.273 -21.450 1.00 21.15 405 ARG A C 1
ATOM 779 O O . ARG A 1 96 ? 32.066 -0.845 -22.603 1.00 23.58 405 ARG A O 1
ATOM 787 N N . THR A 1 97 ? 31.467 -2.350 -21.042 1.00 17.19 406 THR A N 1
ATOM 788 C CA . THR A 1 97 ? 30.388 -2.935 -21.819 1.00 19.85 406 THR A CA 1
ATOM 789 C C . THR A 1 97 ? 29.119 -2.753 -20.998 1.00 17.54 406 THR A C 1
ATOM 790 O O . THR A 1 97 ? 29.169 -2.783 -19.762 1.00 18.02 406 THR A O 1
ATOM 794 N N . LYS A 1 98 ? 28.001 -2.523 -21.679 1.00 17.85 407 LYS A N 1
ATOM 795 C CA . LYS A 1 98 ? 26.731 -2.174 -21.014 1.00 18.41 407 LYS A CA 1
ATOM 796 C C . LYS A 1 98 ? 25.577 -3.010 -21.557 1.00 18.35 407 LYS A C 1
ATOM 797 O O . LYS A 1 98 ? 25.568 -3.381 -22.746 1.00 18.28 407 LYS A O 1
ATOM 803 N N . GLN A 1 99 ? 24.607 -3.321 -20.694 1.00 14.41 408 GLN A N 1
ATOM 804 C CA . GLN A 1 99 ? 23.452 -4.110 -21.113 1.00 15.75 408 GLN A CA 1
ATOM 805 C C . GLN A 1 99 ? 22.588 -3.269 -22.038 1.00 17.41 408 GLN A C 1
AT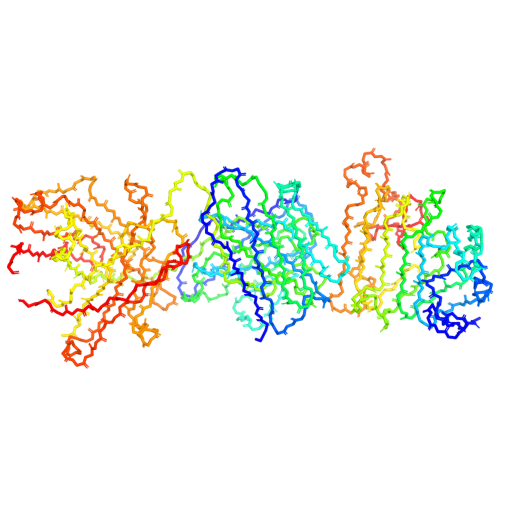OM 806 O O . GLN A 1 99 ? 22.172 -2.160 -21.679 1.00 16.07 408 GLN A O 1
ATOM 812 N N . HIS A 1 100 ? 22.324 -3.812 -23.223 1.00 15.67 409 HIS A N 1
ATOM 813 C CA . HIS A 1 100 ? 21.632 -3.091 -24.316 1.00 17.82 409 HIS A CA 1
ATOM 814 C C . HIS A 1 100 ? 22.418 -1.857 -24.762 1.00 19.57 409 HIS A C 1
ATOM 815 O O . HIS A 1 100 ? 21.862 -0.949 -25.385 1.00 18.98 409 HIS A O 1
ATOM 822 N N . GLY A 1 101 ? 23.711 -1.822 -24.447 1.00 15.84 410 GLY A N 1
ATOM 823 C CA . GLY A 1 101 ? 24.534 -0.645 -24.679 1.00 16.50 410 GLY A CA 1
ATOM 824 C C . GLY A 1 101 ? 24.209 0.532 -23.765 1.00 19.33 410 GLY A C 1
ATOM 825 O O . GLY A 1 101 ? 24.717 1.632 -23.981 1.00 18.87 410 GLY A O 1
ATOM 826 N N . GLN A 1 102 ? 23.388 0.304 -22.734 1.00 16.73 411 GLN A N 1
ATOM 827 C CA . GLN A 1 102 ? 22.945 1.386 -21.852 1.00 14.44 411 GLN A CA 1
ATOM 828 C C . GLN A 1 102 ? 23.250 1.214 -20.348 1.00 14.74 411 GLN A C 1
ATOM 829 O O . GLN A 1 102 ? 23.719 2.160 -19.708 1.00 14.72 411 GLN A O 1
ATOM 835 N N . PHE A 1 103 ? 22.971 0.030 -19.791 1.00 13.46 412 PHE A N 1
ATOM 836 C CA . PHE A 1 103 ? 22.990 -0.169 -18.332 1.00 13.35 412 PHE A CA 1
ATOM 837 C C . PHE A 1 103 ? 24.252 -0.853 -17.809 1.00 15.10 412 PHE A C 1
ATOM 838 O O . PHE A 1 103 ? 24.670 -1.868 -18.352 1.00 15.35 412 PHE A O 1
ATOM 846 N N . SER A 1 104 ? 24.825 -0.307 -16.734 1.00 14.50 413 SER A N 1
ATOM 847 C CA . SER A 1 104 ? 25.963 -0.962 -16.058 1.00 14.23 413 SER A CA 1
ATOM 848 C C . SER A 1 104 ? 25.547 -1.659 -14.757 1.00 15.67 413 SER A C 1
ATOM 849 O O . SER A 1 104 ? 26.244 -2.550 -14.287 1.00 14.81 413 SER A O 1
ATOM 852 N N . LEU A 1 105 ? 24.415 -1.249 -14.175 1.00 13.18 414 LEU A N 1
ATOM 853 C CA . LEU A 1 105 ? 23.834 -1.970 -13.029 1.00 14.92 414 LEU A CA 1
ATOM 854 C C . LEU A 1 105 ? 22.333 -2.096 -13.200 1.00 14.52 414 LEU A C 1
ATOM 855 O O . LEU A 1 105 ? 21.628 -1.091 -13.296 1.00 15.06 414 LEU A O 1
ATOM 860 N N . ALA A 1 106 ? 21.848 -3.336 -13.214 1.00 13.89 415 ALA A N 1
ATOM 861 C CA . ALA A 1 106 ? 20.419 -3.596 -13.336 1.00 13.55 415 ALA A CA 1
ATOM 862 C C . ALA A 1 106 ? 20.011 -4.593 -12.260 1.00 15.71 415 ALA A C 1
ATOM 863 O O . ALA A 1 106 ? 20.495 -5.724 -12.236 1.00 16.26 415 ALA A O 1
ATOM 865 N N . VAL A 1 107 ? 19.146 -4.149 -11.353 1.00 13.89 416 VAL A N 1
ATOM 866 C CA . VAL A 1 107 ? 18.704 -4.975 -10.230 1.00 12.16 416 VAL A CA 1
ATOM 867 C C . VAL A 1 107 ? 17.197 -5.025 -10.353 1.00 14.75 416 VAL A C 1
ATOM 868 O O . VAL A 1 107 ? 16.517 -4.009 -10.144 1.00 16.73 416 VAL A O 1
ATOM 872 N N . VAL A 1 108 ? 16.684 -6.198 -10.712 1.00 15.47 417 VAL A N 1
ATOM 873 C CA . VAL A 1 108 ? 15.324 -6.308 -11.249 1.00 16.87 417 VAL A CA 1
ATOM 874 C C . VAL A 1 108 ? 14.530 -7.447 -10.623 1.00 16.77 417 VAL A C 1
ATOM 875 O O . VAL A 1 108 ? 14.972 -8.597 -10.641 1.00 17.99 417 VAL A O 1
ATOM 879 N N . SER A 1 109 ? 13.344 -7.104 -10.118 1.00 17.21 418 SER A N 1
ATOM 880 C CA . SER A 1 109 ? 12.334 -8.068 -9.649 1.00 21.27 418 SER A CA 1
ATOM 881 C C . SER A 1 109 ? 12.838 -9.052 -8.587 1.00 22.35 418 SER A C 1
ATOM 882 O O . SER A 1 109 ? 12.541 -10.244 -8.653 1.00 21.14 418 SER A O 1
ATOM 885 N N . LEU A 1 110 ? 13.608 -8.543 -7.625 1.00 19.75 419 LEU A N 1
ATOM 886 C CA . LEU A 1 110 ? 14.124 -9.355 -6.517 1.00 21.43 419 LEU A CA 1
ATOM 887 C C . LEU A 1 110 ? 13.303 -9.129 -5.260 1.00 20.85 419 LEU A C 1
ATOM 888 O O . LEU A 1 110 ? 12.528 -8.175 -5.195 1.00 20.47 419 LEU A O 1
ATOM 893 N N . ASN A 1 111 ? 13.505 -9.992 -4.259 1.00 22.06 420 ASN A N 1
ATOM 894 C CA . ASN A 1 111 ? 12.789 -9.916 -2.981 1.00 24.14 420 ASN A CA 1
ATOM 895 C C . ASN A 1 111 ? 13.544 -9.171 -1.877 1.00 22.93 420 ASN A C 1
ATOM 896 O O . ASN A 1 111 ? 13.066 -9.065 -0.742 1.00 24.53 420 ASN A O 1
ATOM 901 N N . ILE A 1 112 ? 14.708 -8.624 -2.224 1.00 21.42 421 ILE A N 1
ATOM 902 C CA . ILE A 1 112 ? 15.577 -7.946 -1.274 1.00 18.55 421 ILE A CA 1
ATOM 903 C C . ILE A 1 112 ? 14.950 -6.708 -0.621 1.00 20.66 421 ILE A C 1
ATOM 904 O O . ILE A 1 112 ? 14.141 -6.002 -1.238 1.00 23.47 421 ILE A O 1
ATOM 909 N N . THR A 1 113 ? 15.343 -6.449 0.625 1.00 20.80 422 THR A N 1
ATOM 910 C CA . THR A 1 113 ? 14.940 -5.231 1.335 1.00 23.22 422 THR A CA 1
ATOM 911 C C . THR A 1 113 ? 15.983 -4.106 1.239 1.00 23.03 422 THR A C 1
ATOM 912 O O . THR A 1 113 ? 15.645 -2.930 1.397 1.00 20.69 422 THR A O 1
ATOM 916 N N . SER A 1 114 ? 17.244 -4.459 0.987 1.00 20.23 423 SER A N 1
ATOM 917 C CA . SER A 1 114 ? 18.297 -3.459 0.777 1.00 21.72 423 SER A CA 1
ATOM 918 C C . SER A 1 114 ? 19.299 -3.957 -0.251 1.00 22.01 423 SER A C 1
ATOM 919 O O . SER A 1 114 ? 19.412 -5.161 -0.476 1.00 24.56 423 SER A O 1
ATOM 922 N N . LEU A 1 115 ? 20.008 -3.037 -0.897 1.00 17.75 424 LEU A N 1
ATOM 923 C CA . LEU A 1 115 ? 21.017 -3.434 -1.870 1.00 18.11 424 LEU A CA 1
ATOM 924 C C . LEU A 1 115 ? 22.243 -4.057 -1.186 1.00 19.76 424 LEU A C 1
ATOM 925 O O . LEU A 1 115 ? 22.731 -5.098 -1.619 1.00 20.74 424 LEU A O 1
ATOM 930 N N . GLY A 1 116 ? 22.722 -3.434 -0.109 1.00 18.96 425 GLY A N 1
ATOM 931 C CA . GLY A 1 116 ? 23.878 -3.965 0.637 1.00 20.37 425 GLY A CA 1
ATOM 932 C C . GLY A 1 116 ? 25.223 -3.891 -0.068 1.00 19.99 425 GLY A C 1
ATOM 933 O O . GLY A 1 116 ? 26.157 -4.619 0.293 1.00 19.01 425 GLY A O 1
ATOM 934 N N . LEU A 1 117 ? 25.334 -3.013 -1.068 1.00 19.40 426 LEU A N 1
ATOM 935 C CA . LEU A 1 117 ? 26.572 -2.864 -1.842 1.00 19.10 426 LEU A CA 1
ATOM 936 C C . LEU A 1 117 ? 27.527 -1.919 -1.111 1.00 21.23 426 LEU A C 1
ATOM 937 O O . LEU A 1 117 ? 27.966 -0.897 -1.647 1.00 20.54 426 LEU A O 1
ATOM 942 N N . ARG A 1 118 ? 27.866 -2.315 0.115 1.00 21.99 427 ARG A N 1
ATOM 943 C CA . ARG A 1 118 ? 28.568 -1.468 1.088 1.00 26.43 427 ARG A CA 1
ATOM 944 C C . ARG A 1 118 ? 29.952 -1.015 0.654 1.00 23.94 427 ARG A C 1
ATOM 945 O O . ARG A 1 118 ? 30.466 0.001 1.151 1.00 25.43 427 ARG A O 1
ATOM 953 N N . SER A 1 119 ? 30.578 -1.771 -0.245 1.00 19.41 428 SER A N 1
ATOM 954 C CA . SER A 1 119 ? 31.927 -1.429 -0.685 1.00 21.61 428 SER A CA 1
ATOM 955 C C . SER A 1 119 ? 31.944 -0.624 -1.983 1.00 21.53 428 SER A C 1
ATOM 956 O O . SER A 1 119 ? 33.007 -0.185 -2.411 1.00 20.89 428 SER A O 1
ATOM 959 N N . LEU A 1 120 ? 30.774 -0.423 -2.597 1.00 20.84 429 LEU A N 1
ATOM 960 C CA . LEU A 1 120 ? 30.698 0.207 -3.919 1.00 19.14 429 LEU A CA 1
ATOM 961 C C . LEU A 1 120 ? 31.002 1.700 -3.871 1.00 24.04 429 LEU A C 1
ATOM 962 O O . LEU A 1 120 ? 30.299 2.467 -3.208 1.00 26.79 429 LEU A O 1
ATOM 967 N N . LYS A 1 121 ? 32.056 2.100 -4.577 1.00 22.00 430 LYS A N 1
ATOM 968 C CA . LYS A 1 121 ? 32.525 3.488 -4.550 1.00 25.55 430 LYS A CA 1
ATOM 969 C C . LYS A 1 121 ? 32.458 4.165 -5.917 1.00 24.60 430 LYS A C 1
ATOM 970 O O . LYS A 1 121 ? 32.546 5.396 -6.003 1.00 23.19 430 LYS A O 1
ATOM 976 N N . GLU A 1 122 ? 32.327 3.368 -6.979 1.00 20.30 431 GLU A N 1
ATOM 977 C CA . GLU A 1 122 ? 32.300 3.907 -8.343 1.00 21.19 431 GLU A CA 1
ATOM 978 C C . GLU A 1 122 ? 31.526 3.056 -9.345 1.00 19.85 431 GLU A C 1
ATOM 979 O O . GLU A 1 122 ? 31.674 1.829 -9.390 1.00 18.65 431 GLU A O 1
ATOM 985 N N . ILE A 1 123 ? 30.710 3.729 -10.157 1.00 19.12 432 ILE A N 1
ATOM 986 C CA . ILE A 1 123 ? 30.149 3.142 -11.364 1.00 17.64 432 ILE A CA 1
ATOM 987 C C . ILE A 1 123 ? 30.588 4.082 -12.487 1.00 17.58 432 ILE A C 1
ATOM 988 O O . ILE A 1 123 ? 30.044 5.176 -12.632 1.00 15.94 432 ILE A O 1
ATOM 993 N N . SER A 1 124 ? 31.592 3.659 -13.256 1.00 19.43 433 SER A N 1
ATOM 994 C CA . SER A 1 124 ? 32.347 4.579 -14.115 1.00 20.04 433 SER A CA 1
ATOM 995 C C . SER A 1 124 ? 31.556 5.104 -15.305 1.00 21.54 433 SER A C 1
ATOM 996 O O . SER A 1 124 ? 31.773 6.234 -15.747 1.00 22.43 433 SER A O 1
ATOM 999 N N . ASP A 1 125 ? 30.654 4.274 -15.824 1.00 17.52 434 ASP A N 1
ATOM 1000 C CA . ASP A 1 125 ? 29.834 4.605 -16.984 1.00 15.57 434 ASP A CA 1
ATOM 1001 C C . ASP A 1 125 ? 28.585 3.734 -16.933 1.00 17.29 434 ASP A C 1
ATOM 1002 O O . ASP A 1 125 ? 28.543 2.764 -16.177 1.00 16.79 434 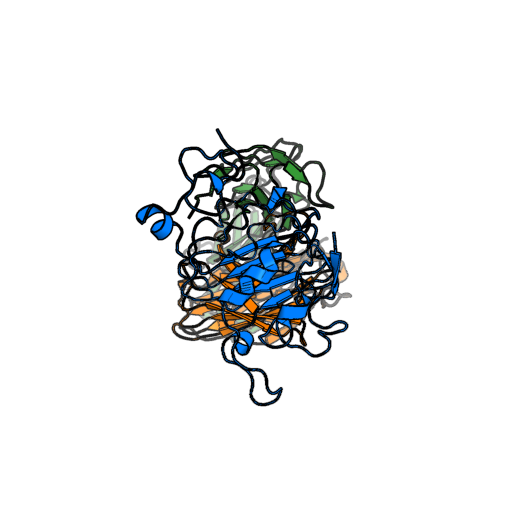ASP A O 1
ATOM 1007 N N . GLY A 1 126 ? 27.578 4.084 -17.733 1.00 16.60 435 GLY A N 1
ATOM 1008 C CA . GLY A 1 126 ? 26.344 3.297 -17.809 1.00 13.86 435 GLY A CA 1
ATOM 1009 C C . GLY A 1 126 ? 25.287 3.787 -16.841 1.00 13.05 435 GLY A C 1
ATOM 1010 O O . GLY A 1 126 ? 25.598 4.399 -15.811 1.00 14.97 435 GLY A O 1
ATOM 1011 N N . ASP A 1 127 ? 24.033 3.485 -17.160 1.00 16.12 436 ASP A N 1
ATOM 1012 C CA . ASP A 1 127 ? 22.912 3.827 -16.304 1.00 13.70 436 ASP A CA 1
ATOM 1013 C C . ASP A 1 127 ? 22.688 2.761 -15.232 1.00 14.23 436 ASP A C 1
ATOM 1014 O O . ASP A 1 127 ? 23.051 1.590 -15.401 1.00 13.88 436 ASP A O 1
ATOM 1019 N N . VAL A 1 128 ? 22.048 3.177 -14.148 1.00 12.18 437 VAL A N 1
ATOM 1020 C CA . VAL A 1 128 ? 21.630 2.281 -13.083 1.00 13.44 437 VAL A CA 1
ATOM 1021 C C . VAL A 1 128 ? 20.105 2.161 -13.155 1.00 14.38 437 VAL A C 1
ATOM 1022 O O . VAL A 1 128 ? 19.399 3.175 -13.144 1.00 14.78 437 VAL A O 1
ATOM 1026 N N . ILE A 1 129 ? 19.605 0.928 -13.263 1.00 12.29 438 ILE A N 1
ATOM 1027 C CA . ILE A 1 129 ? 18.158 0.683 -13.173 1.00 13.49 438 ILE A CA 1
ATOM 1028 C C . ILE A 1 129 ? 17.830 -0.231 -11.988 1.00 14.13 438 ILE A C 1
ATOM 1029 O O . ILE A 1 129 ? 18.299 -1.370 -11.899 1.00 13.63 438 ILE A O 1
ATOM 1034 N N . ILE A 1 130 ? 17.029 0.295 -11.069 1.00 12.96 439 ILE A N 1
ATOM 1035 C CA . ILE A 1 130 ? 16.580 -0.470 -9.913 1.00 13.84 439 ILE A CA 1
ATOM 1036 C C . ILE A 1 130 ? 15.052 -0.530 -10.008 1.00 16.26 439 ILE A C 1
ATOM 1037 O O . ILE A 1 130 ? 14.351 0.468 -9.763 1.00 16.60 439 ILE A O 1
ATOM 1042 N N . SER A 1 131 ? 14.552 -1.699 -10.385 1.00 13.99 440 SER A N 1
ATOM 1043 C CA . SER A 1 131 ? 13.168 -1.806 -10.854 1.00 18.28 440 SER A CA 1
ATOM 1044 C C . SER A 1 131 ? 12.422 -3.035 -10.351 1.00 16.66 440 SER A C 1
ATOM 1045 O O . SER A 1 131 ? 12.904 -4.164 -10.495 1.00 17.50 440 SER A O 1
ATOM 1048 N N . GLY A 1 132 ? 11.220 -2.821 -9.808 1.00 18.76 441 GLY A N 1
ATOM 1049 C CA . GLY A 1 132 ? 10.306 -3.931 -9.508 1.00 14.78 441 GLY A CA 1
ATOM 1050 C C . GLY A 1 132 ? 10.677 -4.777 -8.293 1.00 19.03 441 GLY A C 1
ATOM 1051 O O . GLY A 1 132 ? 10.199 -5.906 -8.142 1.00 19.70 441 GLY A O 1
ATOM 1052 N N . ASN A 1 133 ? 11.525 -4.225 -7.429 1.00 17.13 442 ASN A N 1
ATOM 1053 C CA . ASN A 1 133 ? 11.941 -4.897 -6.200 1.00 20.26 442 ASN A CA 1
ATOM 1054 C C . ASN A 1 133 ? 10.997 -4.429 -5.094 1.00 17.70 442 ASN A C 1
ATOM 1055 O O . ASN A 1 133 ? 11.271 -3.446 -4.415 1.00 19.25 442 ASN A O 1
ATOM 1060 N N . LYS A 1 134 ? 9.885 -5.154 -4.933 1.00 20.86 443 LYS A N 1
ATOM 1061 C CA . LYS A 1 134 ? 8.725 -4.678 -4.169 1.00 25.27 443 LYS A CA 1
ATOM 1062 C C . LYS A 1 134 ? 8.988 -4.430 -2.682 1.00 23.68 443 LYS A C 1
ATOM 1063 O O . LYS A 1 134 ? 8.260 -3.668 -2.039 1.00 21.05 443 LYS A O 1
ATOM 1069 N N . ASN A 1 135 ? 10.045 -5.049 -2.160 1.00 23.11 444 ASN A N 1
ATOM 1070 C CA . ASN A 1 135 ? 10.440 -4.908 -0.757 1.00 25.39 444 ASN A CA 1
ATOM 1071 C C . ASN A 1 135 ? 11.628 -3.986 -0.539 1.00 22.59 444 ASN A C 1
ATOM 1072 O O . ASN A 1 135 ? 12.036 -3.747 0.596 1.00 22.48 444 ASN A O 1
ATOM 1077 N N . LEU A 1 136 ? 12.166 -3.436 -1.623 1.00 20.57 445 LEU A N 1
ATOM 1078 C CA . LEU A 1 136 ? 13.439 -2.736 -1.543 1.00 18.53 445 LEU A CA 1
ATOM 1079 C C . LEU A 1 136 ? 13.346 -1.273 -1.138 1.00 21.01 445 LEU A C 1
ATOM 1080 O O . LEU A 1 136 ? 12.672 -0.474 -1.794 1.00 21.33 445 LEU A O 1
ATOM 1085 N N . CYS A 1 137 ? 14.065 -0.938 -0.067 1.00 21.71 446 CYS A N 1
ATOM 1086 C CA . CYS A 1 137 ? 14.155 0.418 0.462 1.00 24.03 446 CYS A CA 1
ATOM 1087 C C . CYS A 1 137 ? 15.600 0.914 0.319 1.00 21.27 446 CYS A C 1
ATOM 1088 O O . CYS A 1 137 ? 16.428 0.200 -0.247 1.00 20.73 446 CYS A O 1
ATOM 1091 N N . TYR A 1 138 ? 15.886 2.131 0.799 1.00 18.00 447 TYR A N 1
ATOM 1092 C CA . TYR A 1 138 ? 17.257 2.705 0.914 1.00 19.43 447 TYR A CA 1
ATOM 1093 C C . TYR A 1 138 ? 17.921 3.212 -0.384 1.00 19.59 447 TYR A C 1
ATOM 1094 O O . TYR A 1 138 ? 18.831 4.046 -0.324 1.00 19.58 447 TYR A O 1
ATOM 1103 N N . ALA A 1 139 ? 17.488 2.699 -1.538 1.00 21.17 448 ALA A N 1
ATOM 1104 C CA . ALA A 1 139 ? 18.161 3.010 -2.818 1.00 21.69 448 ALA A CA 1
ATOM 1105 C C . ALA A 1 139 ? 18.181 4.502 -3.173 1.00 19.79 448 ALA A C 1
ATOM 1106 O O . ALA A 1 139 ? 19.161 4.990 -3.736 1.00 19.54 448 ALA A O 1
ATOM 1108 N N A ASN A 1 140 ? 17.106 5.210 -2.828 0.50 19.47 449 ASN A N 1
ATOM 1109 N N B ASN A 1 140 ? 17.117 5.230 -2.840 0.50 21.80 449 ASN A N 1
ATOM 1110 C CA A ASN A 1 140 ? 16.999 6.647 -3.094 0.50 22.06 449 ASN A CA 1
ATOM 1111 C CA B ASN A 1 140 ? 17.083 6.661 -3.152 0.50 25.70 449 ASN A CA 1
ATOM 1112 C C A ASN A 1 140 ? 17.842 7.529 -2.169 0.50 24.02 449 ASN A C 1
ATOM 1113 C C B ASN A 1 140 ? 17.967 7.514 -2.241 0.50 25.76 449 ASN A C 1
ATOM 1114 O O A ASN A 1 140 ? 17.949 8.735 -2.391 0.50 23.24 449 ASN A O 1
ATOM 1115 O O B ASN A 1 140 ? 18.224 8.679 -2.540 0.50 25.19 449 ASN A O 1
ATOM 1124 N N . THR A 1 141 ? 18.436 6.934 -1.135 1.00 21.88 450 THR A N 1
ATOM 1125 C CA . THR A 1 141 ? 19.273 7.684 -0.186 1.00 20.64 450 THR A CA 1
ATOM 1126 C C . THR A 1 141 ? 20.677 7.910 -0.725 1.00 23.39 450 THR A C 1
ATOM 1127 O O . THR A 1 141 ? 21.365 8.849 -0.313 1.00 22.77 450 THR A O 1
ATOM 1131 N N . ILE A 1 142 ? 21.108 7.043 -1.643 1.00 21.04 451 ILE A N 1
ATOM 1132 C CA . ILE A 1 142 ? 22.446 7.137 -2.224 1.00 21.79 451 ILE A CA 1
ATOM 1133 C C . ILE A 1 142 ? 22.589 8.378 -3.113 1.00 23.68 451 ILE A C 1
ATOM 1134 O O . ILE A 1 142 ? 21.694 8.692 -3.895 1.00 23.13 451 ILE A O 1
ATOM 1139 N N . ASN A 1 143 ? 23.712 9.081 -2.987 1.00 22.18 452 ASN A N 1
ATOM 1140 C CA . ASN A 1 143 ? 24.003 10.182 -3.900 1.00 25.07 452 ASN A CA 1
ATOM 1141 C C . ASN A 1 143 ? 24.689 9.606 -5.144 1.00 23.24 452 ASN A C 1
ATOM 1142 O O . ASN A 1 143 ? 25.921 9.573 -5.245 1.00 23.89 452 ASN A O 1
ATOM 1147 N N . TRP A 1 144 ? 23.872 9.128 -6.077 1.00 19.26 453 TRP A N 1
ATOM 1148 C CA . TRP A 1 144 ? 24.382 8.378 -7.228 1.00 21.48 453 TRP A CA 1
ATOM 1149 C C . TRP A 1 144 ? 25.353 9.182 -8.080 1.00 21.88 453 TRP A C 1
ATOM 1150 O O . TRP A 1 144 ? 26.321 8.637 -8.598 1.00 19.80 453 TRP A O 1
ATOM 1161 N N . LYS A 1 145 ? 25.089 10.480 -8.197 1.00 22.12 454 LYS A N 1
ATOM 1162 C CA . LYS A 1 145 ? 25.920 11.412 -8.957 1.00 28.77 454 LYS A CA 1
ATOM 1163 C C . LYS A 1 145 ? 27.394 11.305 -8.553 1.00 26.91 454 LYS A C 1
ATOM 1164 O O . LYS A 1 145 ? 28.287 11.384 -9.395 1.00 27.70 454 LYS A O 1
ATOM 1170 N N . LYS A 1 146 ? 27.641 11.101 -7.263 1.00 27.15 455 LYS A N 1
ATOM 1171 C CA . LYS A 1 146 ? 29.004 10.984 -6.741 1.00 29.60 455 LYS A CA 1
ATOM 1172 C C . LYS A 1 146 ? 29.695 9.659 -7.077 1.00 29.65 455 LYS A C 1
ATOM 1173 O O . LYS A 1 146 ? 30.925 9.619 -7.181 1.00 29.24 455 LYS A O 1
ATOM 1179 N N . LEU A 1 147 ? 28.921 8.580 -7.242 1.00 25.08 456 LEU A N 1
ATOM 1180 C CA . LEU A 1 147 ? 29.489 7.289 -7.675 1.00 22.47 456 LEU A CA 1
ATOM 1181 C C . LEU A 1 147 ? 29.868 7.319 -9.153 1.00 22.99 456 LEU A C 1
ATOM 1182 O O . LEU A 1 147 ? 30.767 6.597 -9.590 1.00 22.22 456 LEU A O 1
ATOM 1187 N N . PHE A 1 148 ? 29.158 8.151 -9.911 1.00 17.79 457 PHE A N 1
ATOM 1188 C CA . PHE A 1 148 ? 29.276 8.206 -11.369 1.00 19.25 457 PHE A CA 1
ATOM 1189 C C . PHE A 1 148 ? 30.587 8.845 -11.870 1.00 20.34 457 PHE A C 1
ATOM 1190 O O . PHE A 1 148 ? 31.129 9.758 -11.243 1.00 23.89 457 PHE A O 1
ATOM 1198 N N . GLY A 1 149 ? 31.091 8.354 -12.995 1.00 21.88 458 GLY A N 1
ATOM 1199 C CA . GLY A 1 149 ? 32.340 8.857 -13.564 1.00 22.46 458 GLY A CA 1
ATOM 1200 C C . GLY A 1 149 ? 32.163 9.527 -14.910 1.00 25.60 458 GLY A C 1
ATOM 1201 O O . GLY A 1 149 ? 33.089 10.152 -15.426 1.00 24.67 458 GLY A O 1
ATOM 1202 N N . THR A 1 150 ? 30.970 9.408 -15.481 1.00 18.20 459 THR A N 1
ATOM 1203 C CA . THR A 1 150 ? 30.707 9.928 -16.819 1.00 19.91 459 THR A CA 1
ATOM 1204 C C . THR A 1 150 ? 29.495 10.839 -16.776 1.00 21.78 459 THR A C 1
ATOM 1205 O O . THR A 1 150 ? 28.424 10.444 -16.312 1.00 20.14 459 THR A O 1
ATOM 1209 N N . SER A 1 151 ? 29.667 12.064 -17.266 1.00 25.04 460 SER A N 1
ATOM 1210 C CA . SER A 1 151 ? 28.587 13.045 -17.260 1.00 25.58 460 SER A CA 1
ATOM 1211 C C . SER A 1 151 ? 27.403 12.492 -18.044 1.00 21.76 460 SER A C 1
ATOM 1212 O O . SER A 1 151 ? 27.568 11.987 -19.158 1.00 26.90 460 SER A O 1
ATOM 1215 N N . GLY A 1 152 ? 26.219 12.534 -17.443 1.00 20.57 461 GLY A N 1
ATOM 1216 C CA . GLY A 1 152 ? 25.028 12.052 -18.141 1.00 20.25 461 GLY A CA 1
ATOM 1217 C C . GLY A 1 152 ? 24.568 10.643 -17.806 1.00 16.72 461 GLY A C 1
ATOM 1218 O O . GLY A 1 152 ? 23.504 10.239 -18.252 1.00 16.25 461 GLY A O 1
ATOM 1219 N N . GLN A 1 153 ? 25.348 9.894 -17.025 1.00 15.98 462 GLN A N 1
ATOM 1220 C CA . GLN A 1 153 ? 24.841 8.643 -16.426 1.00 14.47 462 GLN A CA 1
ATOM 1221 C C . GLN A 1 153 ? 23.588 8.948 -15.615 1.00 15.82 462 GLN A C 1
ATOM 1222 O O . GLN A 1 153 ? 23.517 9.989 -14.939 1.00 17.38 462 GLN A O 1
ATOM 1228 N N . LYS A 1 154 ? 22.623 8.029 -15.669 1.00 14.28 463 LYS A N 1
ATOM 1229 C CA . LYS A 1 154 ? 21.329 8.179 -14.992 1.00 12.93 463 LYS A CA 1
ATOM 1230 C C . LYS A 1 154 ? 21.128 7.077 -13.963 1.00 14.46 463 LYS A C 1
ATOM 1231 O O . LYS A 1 154 ? 21.613 5.951 -14.152 1.00 13.95 463 LYS A O 1
ATOM 1237 N N . THR A 1 155 ? 20.383 7.398 -12.902 1.00 17.10 464 THR A N 1
ATOM 1238 C CA . THR A 1 155 ? 19.786 6.381 -12.028 1.00 16.34 464 THR A CA 1
ATOM 1239 C C . THR A 1 155 ? 18.260 6.492 -12.050 1.00 16.36 464 THR A C 1
ATOM 1240 O O . THR A 1 155 ? 17.710 7.580 -11.894 1.00 19.87 464 THR A O 1
ATOM 1244 N N . LYS A 1 156 ? 17.583 5.376 -12.285 1.00 13.19 465 LYS A N 1
ATOM 1245 C CA . LYS A 1 156 ? 16.128 5.345 -12.194 1.00 15.34 465 LYS A CA 1
ATOM 1246 C C . LYS A 1 156 ? 15.719 4.267 -11.210 1.00 15.63 465 LYS A C 1
ATOM 1247 O O . LYS A 1 156 ? 16.116 3.113 -11.338 1.00 13.63 465 LYS A O 1
ATOM 1253 N N . ILE A 1 157 ? 14.934 4.669 -10.222 1.00 18.12 466 ILE A N 1
ATOM 1254 C CA . ILE A 1 157 ? 14.478 3.775 -9.159 1.00 16.48 466 ILE A CA 1
ATOM 1255 C C . ILE A 1 157 ? 12.954 3.748 -9.241 1.00 17.90 466 ILE A C 1
ATOM 1256 O O . ILE A 1 157 ? 12.286 4.710 -8.835 1.00 18.54 466 ILE A O 1
ATOM 1261 N N . ILE A 1 158 ? 12.417 2.658 -9.788 1.00 17.42 467 ILE A N 1
ATOM 1262 C CA . ILE A 1 158 ? 10.998 2.563 -10.172 1.00 21.15 467 ILE A CA 1
ATOM 1263 C C . ILE A 1 158 ? 10.364 1.309 -9.620 1.00 20.41 467 ILE A C 1
ATOM 1264 O O . ILE A 1 158 ? 10.938 0.224 -9.736 1.00 18.65 467 ILE A O 1
ATOM 1269 N N . SER A 1 159 ? 9.165 1.459 -9.051 1.00 17.57 468 SER A N 1
ATOM 1270 C CA . SER A 1 159 ? 8.321 0.328 -8.657 1.00 19.56 468 SER A CA 1
ATOM 1271 C C . SER A 1 159 ? 8.993 -0.602 -7.637 1.00 19.57 468 SER A C 1
ATOM 1272 O O . SER A 1 159 ? 8.854 -1.817 -7.701 1.00 21.83 468 SER A O 1
ATOM 1275 N N . ASN A 1 160 ? 9.736 -0.008 -6.714 1.00 20.44 469 ASN A N 1
ATOM 1276 C CA . ASN A 1 160 ? 10.264 -0.734 -5.561 1.00 19.26 469 ASN A CA 1
ATOM 1277 C C . ASN A 1 160 ? 9.317 -0.456 -4.410 1.00 24.17 469 ASN A C 1
ATOM 1278 O O . ASN A 1 160 ? 8.154 -0.138 -4.663 1.00 24.88 469 ASN A O 1
ATOM 1283 N N . ARG A 1 161 ? 9.774 -0.580 -3.162 1.00 25.26 470 ARG A N 1
ATOM 1284 C CA . ARG A 1 161 ? 8.900 -0.257 -2.021 1.00 28.40 470 ARG A CA 1
ATOM 1285 C C . ARG A 1 161 ? 8.632 1.246 -1.979 1.00 30.27 470 ARG A C 1
ATOM 1286 O O . ARG A 1 161 ? 9.554 2.056 -2.099 1.00 29.28 470 ARG A O 1
ATOM 1294 N N . GLY A 1 162 ? 7.367 1.620 -1.816 1.00 34.74 471 GLY A N 1
ATOM 1295 C CA . GLY A 1 162 ? 7.011 3.034 -1.777 1.00 38.18 471 GLY A CA 1
ATOM 1296 C C . GLY A 1 162 ? 7.822 3.779 -0.730 1.00 39.96 471 GLY A C 1
ATOM 1297 O O . GLY A 1 162 ? 8.116 3.235 0.339 1.00 40.14 471 GLY A O 1
ATOM 1298 N N . GLU A 1 163 ? 8.199 5.013 -1.046 1.00 40.99 472 GLU A N 1
ATOM 1299 C CA . GLU A 1 163 ? 8.927 5.878 -0.115 1.00 42.69 472 GLU A CA 1
ATOM 1300 C C . GLU A 1 163 ? 8.205 6.020 1.241 1.00 42.47 472 GLU A C 1
ATOM 1301 O O . GLU A 1 163 ? 8.846 5.975 2.295 1.00 39.63 472 GLU A O 1
ATOM 1307 N N . ASN A 1 164 ? 6.881 6.181 1.204 1.00 42.36 473 ASN A N 1
ATOM 1308 C CA . ASN A 1 164 ? 6.073 6.297 2.427 1.00 43.30 473 ASN A CA 1
ATOM 1309 C C . ASN A 1 164 ? 6.088 5.024 3.262 1.00 39.22 473 ASN A C 1
ATOM 1310 O O . ASN A 1 164 ? 6.170 5.082 4.491 1.00 38.55 473 ASN A O 1
ATOM 1315 N N . SER A 1 165 ? 6.003 3.882 2.585 1.00 34.27 474 SER A N 1
ATOM 1316 C CA . SER A 1 165 ? 6.036 2.587 3.242 1.00 33.34 474 SER A CA 1
ATOM 1317 C C . SER A 1 165 ? 7.398 2.287 3.874 1.00 33.35 474 SER A C 1
ATOM 1318 O O . SER A 1 165 ? 7.448 1.709 4.964 1.00 29.13 474 SER A O 1
ATOM 1321 N N . CYS A 1 166 ? 8.488 2.677 3.200 1.00 28.72 475 CYS A N 1
ATOM 1322 C CA . CYS A 1 166 ? 9.831 2.560 3.781 1.00 28.90 475 CYS A CA 1
ATOM 1323 C C . CYS A 1 166 ? 9.978 3.420 5.026 1.00 30.22 475 CYS A C 1
ATOM 1324 O O . CYS A 1 166 ? 10.596 3.002 6.002 1.00 27.79 475 CYS A O 1
ATOM 1327 N N . LYS A 1 167 ? 9.413 4.624 4.982 1.00 29.24 476 LYS A N 1
ATOM 1328 C CA . LYS A 1 167 ? 9.429 5.506 6.145 1.00 34.83 476 LYS A CA 1
ATOM 1329 C C . LYS A 1 167 ? 8.559 4.945 7.276 1.00 31.95 476 LYS A C 1
ATOM 1330 O O . LYS A 1 167 ? 9.002 4.889 8.416 1.00 31.23 476 LYS A O 1
ATOM 1336 N N . ALA A 1 168 ? 7.343 4.501 6.954 1.00 32.13 477 ALA A N 1
ATOM 1337 C CA . ALA A 1 168 ? 6.438 3.922 7.957 1.00 31.65 477 ALA A CA 1
ATOM 1338 C C . ALA A 1 168 ? 7.002 2.672 8.657 1.00 34.11 477 ALA A C 1
ATOM 1339 O O . ALA A 1 168 ? 6.780 2.471 9.857 1.00 32.92 477 ALA A O 1
ATOM 1341 N N . THR A 1 169 ? 7.735 1.842 7.917 1.00 30.29 478 THR A N 1
ATOM 1342 C CA . THR A 1 169 ? 8.311 0.611 8.476 1.00 29.98 478 THR A CA 1
ATOM 1343 C C . THR A 1 169 ? 9.693 0.807 9.117 1.00 26.91 478 THR A C 1
ATOM 1344 O O . THR A 1 169 ? 10.285 -0.145 9.635 1.00 31.81 478 THR A O 1
ATOM 1348 N N . GLY A 1 170 ? 10.210 2.031 9.080 1.00 23.71 479 GLY A N 1
ATOM 1349 C CA . GLY A 1 170 ? 11.518 2.339 9.661 1.00 19.26 479 GLY A CA 1
ATOM 1350 C C . GLY A 1 170 ? 12.724 2.036 8.784 1.00 27.83 479 GLY A C 1
ATOM 1351 O O . GLY A 1 170 ? 13.882 2.212 9.203 1.00 27.36 479 GLY A O 1
ATOM 1352 N N . GLN A 1 171 ? 12.455 1.599 7.556 1.00 27.24 480 GLN A N 1
ATOM 1353 C CA . GLN A 1 171 ? 13.512 1.190 6.631 1.00 27.90 480 GLN A CA 1
ATOM 1354 C C . GLN A 1 171 ? 14.131 2.408 5.961 1.00 27.26 480 GLN A C 1
ATOM 1355 O O . GLN A 1 171 ? 13.946 2.650 4.759 1.00 28.53 480 GLN A O 1
ATOM 1361 N N . VAL A 1 172 ? 14.851 3.174 6.779 1.00 23.05 481 VAL A N 1
ATOM 1362 C CA . VAL A 1 172 ? 15.584 4.372 6.372 1.00 23.94 481 VAL A CA 1
ATOM 1363 C C . VAL A 1 172 ? 16.985 4.294 6.961 1.00 22.79 481 VAL A C 1
ATOM 1364 O O . VAL A 1 172 ? 17.288 3.371 7.721 1.00 24.12 481 VAL A O 1
ATOM 1368 N N . CYS A 1 173 ? 17.849 5.239 6.610 1.00 22.83 482 CYS A N 1
ATOM 1369 C CA . CYS A 1 173 ? 19.228 5.198 7.079 1.00 21.77 482 CYS A CA 1
ATOM 1370 C C . CYS A 1 173 ? 19.334 5.323 8.604 1.00 26.70 482 CYS A C 1
ATOM 1371 O O . CYS A 1 173 ? 18.505 5.977 9.249 1.00 22.01 482 CYS A O 1
ATOM 1374 N N . HIS A 1 174 ? 20.343 4.654 9.158 1.00 24.85 483 HIS A N 1
ATOM 1375 C CA . HIS A 1 174 ? 20.627 4.705 10.585 1.00 29.69 483 HIS A CA 1
ATOM 1376 C C . HIS A 1 174 ? 20.980 6.135 10.980 1.00 29.73 483 HIS A C 1
ATOM 1377 O O . HIS A 1 174 ? 21.568 6.874 10.188 1.00 29.37 483 HIS A O 1
ATOM 1384 N N . ALA A 1 175 ? 20.630 6.513 12.209 1.00 31.76 484 ALA A N 1
ATOM 1385 C CA . ALA A 1 175 ? 20.905 7.855 12.715 1.00 29.37 484 ALA A CA 1
ATOM 1386 C C . ALA A 1 175 ? 22.379 8.243 12.577 1.00 28.71 484 ALA A C 1
ATOM 1387 O O . ALA A 1 175 ? 22.701 9.421 12.415 1.00 29.75 484 ALA A O 1
ATOM 1389 N N . LEU A 1 176 ? 23.268 7.254 12.618 1.00 28.71 485 LEU A N 1
ATOM 1390 C CA . LEU A 1 176 ? 24.707 7.520 12.585 1.00 29.66 485 LEU A CA 1
ATOM 1391 C C . LEU A 1 176 ? 25.242 7.887 11.201 1.00 29.53 485 LEU A C 1
ATOM 1392 O O . LEU A 1 176 ? 26.380 8.348 11.082 1.00 27.09 485 LEU A O 1
ATOM 1397 N N . CYS A 1 177 ? 24.435 7.678 10.158 1.00 30.95 486 CYS A N 1
ATOM 1398 C CA . CYS A 1 177 ? 24.869 7.979 8.790 1.00 32.25 486 CYS A CA 1
ATOM 1399 C C . CYS A 1 177 ? 24.852 9.472 8.503 1.00 34.80 486 CYS A C 1
ATOM 1400 O O . CYS A 1 177 ? 23.971 10.203 8.974 1.00 35.24 486 CYS A O 1
ATOM 1403 N N . SER A 1 178 ? 25.826 9.903 7.708 1.00 31.73 487 SER A N 1
ATOM 1404 C CA . SER A 1 178 ? 25.829 11.218 7.089 1.00 32.51 487 SER A CA 1
ATOM 1405 C C . SER A 1 178 ? 24.703 11.320 6.041 1.00 35.14 487 SER A C 1
ATOM 1406 O O . SER A 1 178 ? 24.046 10.313 5.737 1.00 35.18 487 SER A O 1
ATOM 1409 N N . PRO A 1 179 ? 24.469 12.535 5.489 1.00 36.18 488 PRO A N 1
ATOM 1410 C CA . PRO A 1 179 ? 23.504 12.748 4.404 1.00 37.02 488 PRO A CA 1
ATOM 1411 C C . PRO A 1 179 ? 23.816 12.005 3.088 1.00 36.51 488 PRO A C 1
ATOM 1412 O O . PRO A 1 179 ? 23.008 12.052 2.164 1.00 34.59 488 PRO A O 1
ATOM 1416 N N . GLU A 1 180 ? 24.964 11.332 3.014 1.00 37.60 489 GLU A N 1
ATOM 1417 C CA . GLU A 1 180 ? 25.347 10.552 1.827 1.00 38.37 489 GLU A CA 1
ATOM 1418 C C . GLU A 1 180 ? 24.538 9.259 1.656 1.00 34.54 489 GLU A C 1
ATOM 1419 O O . GLU A 1 180 ? 24.623 8.589 0.623 1.00 33.01 489 GLU A O 1
ATOM 1425 N N . GLY A 1 181 ? 23.752 8.912 2.669 1.00 29.36 490 GLY A N 1
ATOM 1426 C CA . GLY A 1 181 ? 22.811 7.808 2.552 1.00 24.51 490 GLY A CA 1
ATOM 1427 C C . GLY A 1 181 ? 23.442 6.480 2.895 1.00 22.63 490 GLY A C 1
ATOM 1428 O O . GLY A 1 181 ? 24.493 6.430 3.534 1.00 24.13 490 GLY A O 1
ATOM 1429 N N . CYS A 1 182 ? 22.799 5.399 2.463 1.00 22.72 491 CYS A N 1
ATOM 1430 C CA . CYS A 1 182 ? 23.128 4.073 2.973 1.00 20.83 491 CYS A CA 1
ATOM 1431 C C . CYS A 1 182 ? 22.660 2.947 2.058 1.00 22.66 491 CYS A C 1
ATOM 1432 O O . CYS A 1 182 ? 21.793 3.140 1.189 1.00 19.58 491 CYS A O 1
ATOM 1435 N N . TRP A 1 183 ? 23.219 1.762 2.310 1.00 19.73 492 TRP A N 1
ATOM 1436 C CA . TRP A 1 183 ? 22.968 0.560 1.528 1.00 20.36 492 TRP A CA 1
ATOM 1437 C C . TRP A 1 183 ? 22.059 -0.395 2.290 1.00 21.55 492 TRP A C 1
ATOM 1438 O O . TRP A 1 183 ? 21.822 -1.518 1.860 1.00 20.90 492 TRP A O 1
ATOM 1449 N N . GLY A 1 184 ? 21.542 0.068 3.426 1.00 21.42 493 GLY A N 1
ATOM 1450 C CA . GLY A 1 184 ? 20.761 -0.770 4.341 1.00 20.29 493 GLY A CA 1
ATOM 1451 C C . GLY A 1 184 ? 20.650 -0.083 5.705 1.00 22.06 493 GLY A C 1
ATOM 1452 O O . GLY A 1 184 ? 21.169 1.022 5.886 1.00 21.06 493 GLY A O 1
ATOM 1453 N N . PRO A 1 185 ? 19.976 -0.733 6.672 1.00 21.91 494 PRO A N 1
ATOM 1454 C CA . PRO A 1 185 ? 19.611 -0.075 7.942 1.00 22.45 494 PRO A CA 1
ATOM 1455 C C . PRO A 1 185 ? 20.704 0.051 8.997 1.00 27.59 494 PRO A C 1
ATOM 1456 O O . PRO A 1 185 ? 20.532 0.809 9.958 1.00 26.64 494 PRO A O 1
ATOM 1460 N N . GLU A 1 186 ? 21.796 -0.694 8.843 1.00 28.35 495 GLU A N 1
ATOM 1461 C CA . GLU A 1 186 ? 22.814 -0.794 9.894 1.00 30.15 495 GLU A CA 1
ATOM 1462 C C . GLU A 1 186 ? 23.873 0.299 9.755 1.00 27.97 495 GLU A C 1
ATOM 1463 O O . GLU A 1 186 ? 24.034 0.860 8.677 1.00 27.11 495 GLU A O 1
ATOM 1469 N N . PRO A 1 187 ? 24.577 0.636 10.858 1.00 29.26 496 PRO A N 1
ATOM 1470 C CA . PRO A 1 187 ? 25.694 1.583 10.772 1.00 28.19 496 PRO A CA 1
ATOM 1471 C C . PRO A 1 187 ? 26.775 1.210 9.741 1.00 30.24 496 PRO A C 1
ATOM 1472 O O . PRO A 1 187 ? 27.383 2.102 9.142 1.00 31.45 496 PRO A O 1
ATOM 1476 N N . ARG A 1 188 ? 27.007 -0.086 9.532 1.00 31.57 497 ARG A N 1
ATOM 1477 C CA . ARG A 1 188 ? 27.984 -0.543 8.530 1.00 33.38 497 ARG A CA 1
ATOM 1478 C C . ARG A 1 188 ? 27.517 -0.245 7.098 1.00 31.34 497 ARG A C 1
ATOM 1479 O O . ARG A 1 188 ? 28.313 -0.266 6.167 1.00 30.55 497 ARG A O 1
ATOM 1487 N N . ASP A 1 189 ? 26.221 0.024 6.942 1.00 30.97 498 ASP A N 1
ATOM 1488 C CA . ASP A 1 189 ? 25.627 0.315 5.633 1.00 27.38 498 ASP A CA 1
ATOM 1489 C C . ASP A 1 189 ? 25.740 1.780 5.208 1.00 27.23 498 ASP A C 1
ATOM 1490 O O . ASP A 1 189 ? 25.536 2.097 4.029 1.00 29.90 498 ASP A O 1
ATOM 1495 N N . CYS A 1 190 ? 26.067 2.668 6.151 1.00 27.88 499 CYS A N 1
ATOM 1496 C CA . CYS A 1 190 ? 26.240 4.095 5.845 1.00 29.75 499 CYS A CA 1
ATOM 1497 C C . CYS A 1 190 ? 27.361 4.263 4.819 1.00 28.45 499 CYS A C 1
ATOM 1498 O O . CYS A 1 190 ? 28.395 3.608 4.927 1.00 29.96 499 CYS A O 1
ATOM 1501 N N . VAL A 1 191 ? 27.148 5.124 3.827 1.00 28.24 500 VAL A N 1
ATOM 1502 C CA . VAL A 1 191 ? 28.225 5.536 2.921 1.00 31.01 500 VAL A CA 1
ATOM 1503 C C . VAL A 1 191 ? 29.353 6.204 3.728 1.00 37.20 500 VAL A C 1
ATOM 1504 O O . VAL A 1 191 ? 30.533 5.899 3.529 1.00 37.03 500 VAL A O 1
ATOM 1508 N N . SER A 1 192 ? 28.976 7.105 4.640 1.00 38.05 501 SER A N 1
ATOM 1509 C CA . SER A 1 192 ? 29.919 7.732 5.576 1.00 41.17 501 SER A CA 1
ATOM 1510 C C . SER A 1 192 ? 29.238 8.071 6.906 1.00 44.31 501 SER A C 1
ATOM 1511 O O . SER A 1 192 ? 28.009 8.146 6.981 1.00 40.68 501 SER A O 1
ATOM 1514 N N . CYS A 1 193 ? 30.041 8.276 7.948 1.00 49.88 502 CYS A N 1
ATOM 1515 C CA . CYS A 1 193 ? 29.518 8.485 9.299 1.00 56.18 502 CYS A CA 1
ATOM 1516 C C . CYS A 1 193 ? 29.452 9.946 9.745 1.00 60.33 502 CYS A C 1
ATOM 1517 O O . CYS A 1 193 ? 30.123 10.814 9.178 1.00 60.94 502 CYS A O 1
ATOM 1520 N N . ARG A 1 194 ? 28.615 10.204 10.750 1.00 64.11 503 ARG A N 1
ATOM 1521 C CA . ARG A 1 194 ? 28.557 11.497 11.428 1.00 67.61 503 ARG A CA 1
ATOM 1522 C C . ARG A 1 194 ? 29.509 11.504 12.621 1.00 69.44 503 ARG A C 1
ATOM 1523 O O . ARG A 1 194 ? 30.631 12.003 12.534 1.00 71.55 503 ARG A O 1
ATOM 1531 N N . GLU B 2 1 ? 19.597 18.559 -35.737 1.00 43.59 1 GLU H N 1
ATOM 1532 C CA . GLU B 2 1 ? 19.826 17.140 -36.134 1.00 40.77 1 GLU H CA 1
ATOM 1533 C C . GLU B 2 1 ? 18.984 16.167 -35.303 1.00 33.79 1 GLU H C 1
ATOM 1534 O O . GLU B 2 1 ? 18.372 15.270 -35.870 1.00 32.20 1 GLU H O 1
ATOM 1540 N N . VAL B 2 2 ? 18.940 16.349 -33.981 1.00 27.81 2 VAL H N 1
ATOM 1541 C CA . VAL B 2 2 ? 17.949 15.638 -33.150 1.00 23.62 2 VAL H CA 1
ATOM 1542 C C . VAL B 2 2 ? 16.565 16.253 -33.377 1.00 22.80 2 VAL H C 1
ATOM 1543 O O . VAL B 2 2 ? 16.382 17.477 -33.310 1.00 21.91 2 VAL H O 1
ATOM 1547 N N . GLN B 2 3 ? 15.592 15.393 -33.649 1.00 22.37 3 GLN H N 1
ATOM 1548 C CA . GLN B 2 3 ? 14.218 15.822 -33.821 1.00 23.33 3 GLN H CA 1
ATOM 1549 C C . GLN B 2 3 ? 13.254 14.780 -33.277 1.00 20.24 3 GLN H C 1
ATOM 1550 O O . GLN B 2 3 ? 13.506 13.583 -33.359 1.00 18.80 3 GLN H O 1
ATOM 1556 N N . LEU B 2 4 ? 12.141 15.263 -32.738 1.00 16.36 4 LEU H N 1
ATOM 1557 C CA . LEU B 2 4 ? 11.036 14.426 -32.307 1.00 16.39 4 LEU H CA 1
ATOM 1558 C C . LEU B 2 4 ? 9.754 14.939 -32.950 1.00 14.82 4 LEU H C 1
ATOM 1559 O O . LEU B 2 4 ? 9.524 16.148 -33.023 1.00 17.27 4 LEU H O 1
ATOM 1564 N N . VAL B 2 5 ? 8.921 14.024 -33.430 1.00 14.59 5 VAL H N 1
ATOM 1565 C CA . VAL B 2 5 ? 7.666 14.421 -34.055 1.00 15.65 5 VAL H CA 1
ATOM 1566 C C . VAL B 2 5 ? 6.511 13.591 -33.511 1.00 14.62 5 VAL H C 1
ATOM 1567 O O . VAL B 2 5 ? 6.445 12.393 -33.763 1.00 16.16 5 VAL H O 1
ATOM 1571 N N . GLU B 2 6 ? 5.592 14.237 -32.788 1.00 15.99 6 GLU H N 1
ATOM 1572 C CA . GLU B 2 6 ? 4.378 13.558 -32.311 1.00 16.77 6 GLU H CA 1
ATOM 1573 C C . GLU B 2 6 ? 3.297 13.548 -33.386 1.00 19.76 6 GLU H C 1
ATOM 1574 O O . GLU B 2 6 ? 3.156 14.501 -34.166 1.00 15.59 6 GLU H O 1
ATOM 1580 N N . SER B 2 7 ? 2.517 12.474 -33.406 1.00 16.37 7 SER H N 1
ATOM 1581 C CA . SER B 2 7 ? 1.352 12.400 -34.273 1.00 20.37 7 SER H CA 1
ATOM 1582 C C . SER B 2 7 ? 0.268 11.599 -33.579 1.00 20.63 7 SER H C 1
ATOM 1583 O O . SER B 2 7 ? 0.537 10.901 -32.587 1.00 17.68 7 SER H O 1
ATOM 1586 N N . GLY B 2 8 ? -0.948 11.706 -34.105 1.00 18.34 8 GLY H N 1
ATOM 1587 C CA . GLY B 2 8 ? -2.062 10.892 -33.633 1.00 19.45 8 GLY H CA 1
ATOM 1588 C C . GLY B 2 8 ? -3.154 11.667 -32.929 1.00 18.86 8 GLY H C 1
ATOM 1589 O O . GLY B 2 8 ? -4.204 11.103 -32.617 1.00 20.37 8 GLY H O 1
ATOM 1590 N N . GLY B 2 9 ? -2.911 12.947 -32.662 1.00 18.04 9 GLY H N 1
ATOM 1591 C CA . GLY B 2 9 ? -3.904 13.798 -32.014 1.00 16.68 9 GLY H CA 1
ATOM 1592 C C . GLY B 2 9 ? -5.152 13.993 -32.858 1.00 19.63 9 GLY H C 1
ATOM 1593 O O . GLY B 2 9 ? -5.122 13.831 -34.072 1.00 22.49 9 GLY H O 1
ATOM 1594 N N . GLY B 2 10 ? -6.245 14.365 -32.204 1.00 17.65 10 GLY H N 1
ATOM 1595 C CA . GLY B 2 10 ? -7.529 14.523 -32.868 1.00 15.53 10 GLY H CA 1
ATOM 1596 C C . GLY B 2 10 ? -8.634 14.370 -31.841 1.00 17.94 10 GLY H C 1
ATOM 1597 O O . GLY B 2 10 ? -8.377 14.391 -30.631 1.00 16.79 10 GLY H O 1
ATOM 1598 N N . LEU B 2 11 ? -9.857 14.198 -32.331 1.00 15.25 11 LEU H N 1
ATOM 1599 C CA . LEU B 2 11 ? -11.034 14.076 -31.485 1.00 15.59 11 LEU H CA 1
ATOM 1600 C C . LEU B 2 11 ? -11.257 12.647 -30.969 1.00 13.83 11 LEU H C 1
ATOM 1601 O O . LEU B 2 11 ? -11.207 11.672 -31.731 1.00 14.53 11 LEU H O 1
ATOM 1606 N N . VAL B 2 12 ? -11.497 12.552 -29.666 1.00 17.04 12 VAL H N 1
ATOM 1607 C CA . VAL B 2 12 ? -11.867 11.296 -29.013 1.00 17.17 12 VAL H CA 1
ATOM 1608 C C . VAL B 2 12 ? -13.137 11.532 -28.218 1.00 16.01 12 VAL H C 1
ATOM 1609 O O . VAL B 2 12 ? -13.259 12.543 -27.509 1.00 16.48 12 VAL H O 1
ATOM 1613 N N . GLN B 2 13 ? -14.081 10.595 -28.318 1.00 15.50 13 GLN H N 1
ATOM 1614 C CA . GLN B 2 13 ? -15.287 10.652 -27.492 1.00 16.84 13 GLN H CA 1
ATOM 1615 C C . GLN B 2 13 ? -14.940 10.296 -26.043 1.00 15.34 13 GLN H C 1
ATOM 1616 O O . GLN B 2 13 ? -14.070 9.446 -25.816 1.00 16.26 13 GLN H O 1
ATOM 1622 N N . PRO B 2 14 ? -15.605 10.938 -25.058 1.00 17.72 14 PRO H N 1
ATOM 1623 C CA . PRO B 2 14 ? -15.323 10.535 -23.679 1.00 16.50 14 PRO H CA 1
ATOM 1624 C C . PRO B 2 14 ? -15.505 9.032 -23.497 1.00 17.54 14 PRO H C 1
ATOM 1625 O O . PRO B 2 14 ? -16.497 8.458 -23.967 1.00 16.71 14 PRO H O 1
ATOM 1629 N N . GLY B 2 15 ? -14.548 8.403 -22.824 1.00 15.82 15 GLY H N 1
ATOM 1630 C CA . GLY B 2 15 ? -14.574 6.961 -22.594 1.00 16.69 15 GLY H CA 1
ATOM 1631 C C . GLY B 2 15 ? -13.758 6.210 -23.622 1.00 16.87 15 GLY H C 1
ATOM 1632 O O . GLY B 2 15 ? -13.455 5.034 -23.439 1.00 15.64 15 GLY H O 1
ATOM 1633 N N . GLY B 2 16 ? -13.414 6.889 -24.721 1.00 15.54 16 GLY H N 1
ATOM 1634 C CA . GLY B 2 16 ? -12.639 6.279 -25.796 1.00 12.69 16 GLY H CA 1
ATOM 1635 C C . GLY B 2 16 ? -11.140 6.273 -25.519 1.00 15.88 16 GLY H C 1
ATOM 1636 O O . GLY B 2 16 ? -10.678 6.807 -24.511 1.00 14.89 16 GLY H O 1
ATOM 1637 N N . SER B 2 17 ? -10.386 5.659 -26.425 1.00 15.90 17 SER H N 1
ATOM 1638 C CA . SER B 2 17 ? -8.939 5.504 -26.263 1.00 15.86 17 SER H CA 1
ATOM 1639 C C . SER B 2 17 ? -8.190 6.006 -27.494 1.00 16.71 17 SER H C 1
ATOM 1640 O O . SER B 2 17 ? -8.767 6.146 -28.573 1.00 16.60 17 SER H O 1
ATOM 1643 N N . LEU B 2 18 ? -6.894 6.263 -27.334 1.00 17.04 18 LEU H N 1
ATOM 1644 C CA . LEU B 2 18 ? -6.076 6.748 -28.440 1.00 19.16 18 LEU H CA 1
ATOM 1645 C C . LEU B 2 18 ? -4.624 6.385 -28.176 1.00 18.36 18 LEU H C 1
ATOM 1646 O O . LEU B 2 18 ? -4.193 6.368 -27.022 1.00 16.04 18 LEU H O 1
ATOM 1651 N N . ARG B 2 19 ? -3.885 6.077 -29.240 1.00 16.07 19 ARG H N 1
ATOM 1652 C CA . ARG B 2 19 ? -2.433 5.920 -29.139 1.00 16.08 19 ARG H CA 1
ATOM 1653 C C . ARG B 2 19 ? -1.726 7.013 -29.910 1.00 15.87 19 ARG H C 1
ATOM 1654 O O . ARG B 2 19 ? -1.947 7.181 -31.121 1.00 18.38 19 ARG H O 1
ATOM 1662 N N . LEU B 2 20 ? -0.878 7.761 -29.216 1.00 15.08 20 LEU H N 1
ATOM 1663 C CA . LEU B 2 20 ? -0.052 8.766 -29.870 1.00 13.34 20 LEU H CA 1
ATOM 1664 C C . LEU B 2 20 ? 1.306 8.151 -30.191 1.00 14.98 20 LEU H C 1
ATOM 1665 O O . LEU B 2 20 ? 1.742 7.234 -29.507 1.00 16.33 20 LEU H O 1
ATOM 1670 N N . SER B 2 21 ? 1.959 8.660 -31.230 1.00 13.92 21 SER H N 1
ATOM 1671 C CA . SER B 2 21 ? 3.301 8.211 -31.607 1.00 14.15 21 SER H CA 1
ATOM 1672 C C . SER B 2 21 ? 4.271 9.378 -31.501 1.00 13.47 21 SER H C 1
ATOM 1673 O O . SER B 2 21 ? 3.867 10.536 -31.596 1.00 16.98 21 SER H O 1
ATOM 1676 N N . CYS B 2 22 ? 5.553 9.057 -31.324 1.00 16.05 22 CYS H N 1
ATOM 1677 C CA . CYS B 2 22 ? 6.630 10.041 -31.221 1.00 16.76 22 CYS H CA 1
ATOM 1678 C C . CYS B 2 22 ? 7.798 9.480 -32.040 1.00 17.78 22 CYS H C 1
ATOM 1679 O O . CYS B 2 22 ? 8.501 8.576 -31.588 1.00 18.48 22 CYS H O 1
ATOM 1682 N N . ALA B 2 23 ? 7.968 9.994 -33.256 1.00 18.49 23 ALA H N 1
ATOM 1683 C CA . ALA B 2 23 ? 9.034 9.534 -34.144 1.00 19.02 23 ALA H CA 1
ATOM 1684 C C . ALA B 2 23 ? 10.318 10.318 -33.887 1.00 17.23 23 ALA H C 1
ATOM 1685 O O . ALA B 2 23 ? 10.347 11.549 -34.008 1.00 18.24 23 ALA H O 1
ATOM 1687 N N . ALA B 2 24 ? 11.370 9.597 -33.519 1.00 14.85 24 ALA H N 1
ATOM 1688 C CA . ALA B 2 24 ? 12.675 10.197 -33.302 1.00 14.45 24 ALA H CA 1
ATOM 1689 C C . ALA B 2 24 ? 13.567 10.092 -34.534 1.00 16.28 24 ALA H C 1
ATOM 1690 O O . ALA B 2 24 ? 13.552 9.083 -35.247 1.00 17.73 24 ALA H O 1
ATOM 1692 N N . SER B 2 25 ? 14.361 11.137 -34.754 1.00 18.09 25 SER H N 1
ATOM 1693 C CA . SER B 2 25 ? 15.431 11.116 -35.743 1.00 19.95 25 SER H CA 1
ATOM 1694 C C . SER B 2 25 ? 16.663 11.830 -35.190 1.00 19.79 25 SER H C 1
ATOM 1695 O O . SER B 2 25 ? 16.548 12.683 -34.300 1.00 20.82 25 SER H O 1
ATOM 1698 N N . GLY B 2 26 ? 17.845 11.457 -35.688 1.00 21.37 26 GLY H N 1
ATOM 1699 C CA . GLY B 2 26 ? 19.102 12.081 -35.251 1.00 19.93 26 GLY H CA 1
ATOM 1700 C C . GLY B 2 26 ? 19.740 11.472 -34.014 1.00 20.74 26 GLY H C 1
ATOM 1701 O O . GLY B 2 26 ? 20.842 11.860 -33.625 1.00 19.77 26 GLY H O 1
ATOM 1702 N N . PHE B 2 27 ? 19.031 10.537 -33.384 1.00 17.63 27 PHE H N 1
ATOM 1703 C CA . PHE B 2 27 ? 19.510 9.782 -32.225 1.00 17.22 27 PHE H CA 1
ATOM 1704 C C . PHE B 2 27 ? 18.625 8.540 -32.144 1.00 19.32 27 PHE H C 1
ATOM 1705 O O . PHE B 2 27 ? 17.552 8.508 -32.753 1.00 19.11 27 PHE H O 1
ATOM 1713 N N . THR B 2 28 ? 19.060 7.519 -31.412 1.00 17.78 28 THR H N 1
ATOM 1714 C CA . THR B 2 28 ? 18.218 6.327 -31.230 1.00 17.16 28 THR H CA 1
ATOM 1715 C C . THR B 2 28 ? 17.522 6.379 -29.877 1.00 19.08 28 THR H C 1
ATOM 1716 O O . THR B 2 28 ? 18.145 6.716 -28.873 1.00 17.84 28 THR H O 1
ATOM 1720 N N . LEU B 2 29 ? 16.230 6.050 -29.854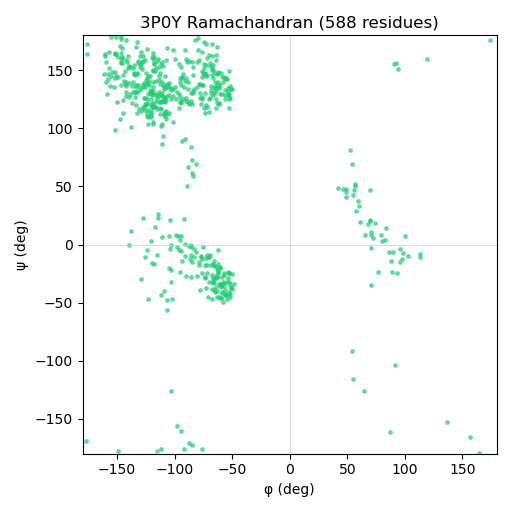 1.00 17.63 29 LEU H N 1
ATOM 1721 C CA . LEU B 2 29 ? 15.510 5.924 -28.588 1.00 15.92 29 LEU H CA 1
ATOM 1722 C C . LEU B 2 29 ? 16.217 4.925 -27.695 1.00 15.34 29 LEU H C 1
ATOM 1723 O O . LEU B 2 29 ? 16.370 5.158 -26.502 1.00 16.72 29 LEU H O 1
ATOM 1728 N N . SER B 2 30 ? 16.660 3.814 -28.280 1.00 16.72 30 SER H N 1
ATOM 1729 C CA . SER B 2 30 ? 17.429 2.827 -27.536 1.00 16.65 30 SER H CA 1
ATOM 1730 C C . SER B 2 30 ? 18.758 3.431 -27.084 1.00 18.10 30 SER H C 1
ATOM 1731 O O . SER B 2 30 ? 19.584 3.826 -27.913 1.00 19.15 30 SER H O 1
ATOM 1734 N N . GLY B 2 31 ? 18.947 3.509 -25.767 1.00 15.93 31 GLY H N 1
ATOM 1735 C CA . GLY B 2 31 ? 20.124 4.133 -25.185 1.00 13.95 31 GLY H CA 1
ATOM 1736 C C . GLY B 2 31 ? 19.766 5.403 -24.421 1.00 14.91 31 GLY H C 1
ATOM 1737 O O . GLY B 2 31 ? 20.589 5.939 -23.693 1.00 16.37 31 GLY H O 1
ATOM 1738 N N . ASP B 2 32 ? 18.528 5.875 -24.575 1.00 16.71 32 ASP H N 1
ATOM 1739 C CA . ASP B 2 32 ? 18.098 7.115 -23.921 1.00 15.00 32 ASP H CA 1
ATOM 1740 C C . ASP B 2 32 ? 16.740 6.979 -23.237 1.00 11.00 32 ASP H C 1
ATOM 1741 O O . ASP B 2 32 ? 16.047 5.973 -23.398 1.00 15.98 32 ASP H O 1
ATOM 1746 N N . TRP B 2 33 ? 16.398 7.999 -22.454 1.00 13.57 33 TRP H N 1
ATOM 1747 C CA . TRP B 2 33 ? 15.100 8.098 -21.806 1.00 13.06 33 TRP H CA 1
ATOM 1748 C C . TRP B 2 33 ? 14.261 9.157 -22.517 1.00 14.02 33 TRP H C 1
ATOM 1749 O O . TRP B 2 33 ? 14.745 10.248 -22.805 1.00 16.32 33 TRP H O 1
ATOM 1760 N N . ILE B 2 34 ? 12.997 8.818 -22.764 1.00 12.99 34 ILE H N 1
ATOM 1761 C CA . ILE B 2 34 ? 12.035 9.688 -23.422 1.00 12.74 34 ILE H CA 1
ATOM 1762 C C . ILE B 2 34 ? 10.885 9.937 -22.458 1.00 14.91 34 ILE H C 1
ATOM 1763 O O . ILE B 2 34 ? 10.464 9.014 -21.765 1.00 14.98 34 ILE H O 1
ATOM 1768 N N . HIS B 2 35 ? 10.390 11.180 -22.412 1.00 12.88 35 HIS H N 1
ATOM 1769 C CA . HIS B 2 35 ? 9.303 11.547 -21.505 1.00 15.17 35 HIS H CA 1
ATOM 1770 C C . HIS B 2 35 ? 8.096 12.021 -22.293 1.00 14.37 35 HIS H C 1
ATOM 1771 O O . HIS B 2 35 ? 8.238 12.565 -23.394 1.00 12.95 35 HIS H O 1
ATOM 1778 N N . TRP B 2 36 ? 6.904 11.782 -21.748 1.00 13.90 36 TRP H N 1
ATOM 1779 C CA . TRP B 2 36 ? 5.694 12.415 -22.255 1.00 11.34 36 TRP H CA 1
ATOM 1780 C C . TRP B 2 36 ? 5.225 13.465 -21.256 1.00 11.79 36 TRP H C 1
ATOM 1781 O O . TRP B 2 36 ? 5.201 13.226 -20.041 1.00 13.28 36 TRP H O 1
ATOM 1792 N N . VAL B 2 37 ? 4.867 14.634 -21.783 1.00 12.91 37 VAL H N 1
ATOM 1793 C CA . VAL B 2 37 ? 4.459 15.792 -20.976 1.00 12.33 37 VAL H CA 1
ATOM 1794 C C . VAL B 2 37 ? 3.256 16.393 -21.670 1.00 12.91 37 VAL H C 1
ATOM 1795 O O . VAL B 2 37 ? 3.239 16.501 -22.905 1.00 13.85 37 VAL H O 1
ATOM 1799 N N . ARG B 2 38 ? 2.226 16.765 -20.907 1.00 11.26 38 ARG H N 1
ATOM 1800 C CA . ARG B 2 38 ? 1.067 17.407 -21.540 1.00 12.15 38 ARG H CA 1
ATOM 1801 C C . ARG B 2 38 ? 0.813 18.823 -21.026 1.00 11.76 38 ARG H C 1
ATOM 1802 O O . ARG B 2 38 ? 1.299 19.218 -19.961 1.00 13.73 38 ARG H O 1
ATOM 1810 N N . GLN B 2 39 ? -0.003 19.560 -21.774 1.00 12.68 39 GLN H N 1
ATOM 1811 C CA . GLN B 2 39 ? -0.315 20.945 -21.445 1.00 13.95 39 GLN H CA 1
ATOM 1812 C C . GLN B 2 39 ? -1.744 21.272 -21.891 1.00 13.17 39 GLN H C 1
ATOM 1813 O O . GLN B 2 39 ? -2.032 21.347 -23.092 1.00 13.84 39 GLN H O 1
ATOM 1819 N N . ALA B 2 40 ? -2.639 21.413 -20.921 1.00 14.80 40 ALA H N 1
ATOM 1820 C CA . ALA B 2 40 ? -4.032 21.778 -21.227 1.00 17.15 40 ALA H CA 1
ATOM 1821 C C . ALA B 2 40 ? -4.028 23.214 -21.753 1.00 20.60 40 ALA H C 1
ATOM 1822 O O . ALA B 2 40 ? -3.132 23.987 -21.405 1.00 17.93 40 ALA H O 1
ATOM 1824 N N . PRO B 2 41 ? -4.986 23.566 -22.633 1.00 23.24 41 PRO H N 1
ATOM 1825 C CA . PRO B 2 41 ? -4.967 24.917 -23.221 1.00 24.81 41 PRO H CA 1
ATOM 1826 C C . PRO B 2 41 ? -4.897 26.029 -22.165 1.00 23.27 41 PRO H C 1
ATOM 1827 O O . PRO B 2 41 ? -5.695 26.056 -21.215 1.00 23.90 41 PRO H O 1
ATOM 1831 N N . GLY B 2 42 ? -3.896 26.894 -22.311 1.00 25.29 42 GLY H N 1
ATOM 1832 C CA . GLY B 2 42 ? -3.665 28.001 -21.390 1.00 28.10 42 GLY H CA 1
ATOM 1833 C C . GLY B 2 42 ? -3.164 27.640 -20.000 1.00 26.46 42 GLY H C 1
ATOM 1834 O O . GLY B 2 42 ? -3.091 28.511 -19.124 1.00 25.21 42 GLY H O 1
ATOM 1835 N N . LYS B 2 43 ? -2.813 26.367 -19.793 1.00 21.30 43 LYS H N 1
ATOM 1836 C CA . LYS B 2 43 ? -2.359 25.884 -18.490 1.00 21.19 43 LYS H CA 1
ATOM 1837 C C . LYS B 2 43 ? -0.871 25.509 -18.515 1.00 17.80 43 LYS H C 1
ATOM 1838 O O . LYS B 2 43 ? -0.184 25.721 -19.515 1.00 17.90 43 LYS H O 1
ATOM 1844 N N . GLY B 2 44 ? -0.381 24.973 -17.401 1.00 17.53 44 GLY H N 1
ATOM 1845 C CA . GLY B 2 44 ? 1.040 24.659 -17.260 1.00 16.88 44 GLY H CA 1
ATOM 1846 C C . GLY B 2 44 ? 1.376 23.275 -17.782 1.00 15.68 44 GLY H C 1
ATOM 1847 O O . GLY B 2 44 ? 0.532 22.603 -18.386 1.00 17.30 44 GLY H O 1
ATOM 1848 N N . LEU B 2 45 ? 2.608 22.839 -17.520 1.00 17.39 45 LEU H N 1
ATOM 1849 C CA . LEU B 2 45 ? 3.110 21.556 -18.015 1.00 15.66 45 LEU H CA 1
ATOM 1850 C C . LEU B 2 45 ? 2.944 20.479 -16.967 1.00 16.98 45 LEU H C 1
ATOM 1851 O O . LEU B 2 45 ? 3.201 20.718 -15.780 1.00 19.17 45 LEU H O 1
ATOM 1856 N N . GLU B 2 46 ? 2.548 19.287 -17.410 1.00 15.31 46 GLU H N 1
ATOM 1857 C CA . GLU B 2 46 ? 2.364 18.150 -16.511 1.00 16.23 46 GLU H CA 1
ATOM 1858 C C . GLU B 2 46 ? 3.114 16.924 -17.046 1.00 15.38 46 GLU H C 1
ATOM 1859 O O . GLU B 2 46 ? 2.772 16.406 -18.117 1.00 12.33 46 GLU H O 1
ATOM 1865 N N . TRP B 2 47 ? 4.124 16.477 -16.306 1.00 16.03 47 TRP H N 1
ATOM 1866 C CA . TRP B 2 47 ? 4.848 15.239 -16.638 1.00 14.02 47 TRP H CA 1
ATOM 1867 C C . TRP B 2 47 ? 3.909 14.038 -16.529 1.00 12.97 47 TRP H C 1
ATOM 1868 O O . TRP B 2 47 ? 3.160 13.915 -15.550 1.00 13.68 47 TRP H O 1
ATOM 1879 N N . LEU B 2 48 ? 3.957 13.155 -17.523 1.00 13.33 48 LEU H N 1
ATOM 1880 C CA . LEU B 2 48 ? 3.075 11.974 -17.563 1.00 13.70 48 LEU H CA 1
ATOM 1881 C C . LEU B 2 48 ? 3.809 10.656 -17.321 1.00 13.74 48 LEU H C 1
ATOM 1882 O O . LEU B 2 48 ? 3.297 9.753 -16.648 1.00 12.47 48 LEU H O 1
ATOM 1887 N N . GLY B 2 49 ? 5.002 10.535 -17.887 1.00 14.36 49 GLY H N 1
ATOM 1888 C CA . GLY B 2 49 ? 5.751 9.299 -17.741 1.00 14.41 49 GLY H CA 1
ATOM 1889 C C . GLY B 2 49 ? 7.015 9.285 -18.576 1.00 13.59 49 GLY H C 1
ATOM 1890 O O . GLY B 2 49 ? 7.272 10.217 -19.347 1.00 13.76 49 GLY H O 1
ATOM 1891 N N . GLU B 2 50 ? 7.792 8.215 -18.419 1.00 13.43 50 GLU H N 1
ATOM 1892 C CA . GLU B 2 50 ? 9.038 8.042 -19.143 1.00 12.63 50 GLU H CA 1
ATOM 1893 C C . GLU B 2 50 ? 9.263 6.588 -19.547 1.00 12.51 50 GLU H C 1
ATOM 1894 O O . GLU B 2 50 ? 8.674 5.669 -18.963 1.00 13.01 50 GLU H O 1
ATOM 1900 N N . ILE B 2 51 ? 10.109 6.386 -20.559 1.00 12.45 51 ILE H N 1
ATOM 1901 C CA . ILE B 2 51 ? 10.486 5.046 -21.007 1.00 11.57 51 ILE H CA 1
ATOM 1902 C C . ILE B 2 51 ? 11.954 5.007 -21.441 1.00 10.60 51 ILE H C 1
ATOM 1903 O O . ILE B 2 51 ? 12.466 5.955 -22.043 1.00 12.44 51 ILE H O 1
ATOM 1908 N N . SER B 2 52 ? 12.620 3.910 -21.105 1.00 11.97 52 SER H N 1
ATOM 1909 C CA . SER B 2 52 ? 13.899 3.546 -21.714 1.00 13.30 52 SER H CA 1
ATOM 1910 C C . SER B 2 52 ? 13.536 2.472 -22.731 1.00 13.93 52 SER H C 1
ATOM 1911 O O . SER B 2 52 ? 13.215 1.341 -22.351 1.00 13.67 52 SER H O 1
ATOM 1914 N N . ALA B 2 53 A 13.550 2.822 -24.024 1.00 14.47 52 ALA H N 1
ATOM 1915 C CA . ALA B 2 53 A 13.201 1.843 -25.066 1.00 12.31 52 ALA H CA 1
ATOM 1916 C C . ALA B 2 53 A 14.032 0.559 -24.918 1.00 13.26 52 ALA H C 1
ATOM 1917 O O . ALA B 2 53 A 13.517 -0.559 -25.055 1.00 15.41 52 ALA H O 1
ATOM 1919 N N . ALA B 2 54 ? 15.313 0.728 -24.615 1.00 13.41 53 ALA H N 1
ATOM 1920 C CA . ALA B 2 54 ? 16.170 -0.407 -24.263 1.00 14.23 53 ALA H CA 1
ATOM 1921 C C . ALA B 2 54 ? 15.785 -0.905 -22.865 1.00 14.41 53 ALA H C 1
ATOM 1922 O O . ALA B 2 54 ? 15.844 -0.150 -21.893 1.00 16.44 53 ALA H O 1
ATOM 1924 N N . GLY B 2 55 ? 15.366 -2.168 -22.775 1.00 11.74 54 GLY H N 1
ATOM 1925 C CA . GLY B 2 55 ? 14.932 -2.746 -21.489 1.00 12.59 54 GLY H CA 1
ATOM 1926 C C . GLY B 2 55 ? 13.455 -2.560 -21.178 1.00 11.85 54 GLY H C 1
ATOM 1927 O O . GLY B 2 55 ? 12.890 -3.311 -20.378 1.00 16.96 54 GLY H O 1
ATOM 1928 N N . GLY B 2 56 ? 12.837 -1.543 -21.787 1.00 12.20 55 GLY H N 1
ATOM 1929 C CA . GLY B 2 56 ? 11.404 -1.261 -21.664 1.00 13.38 55 GLY H CA 1
ATOM 1930 C C . GLY B 2 56 ? 10.904 -0.747 -20.315 1.00 16.45 55 GLY H C 1
ATOM 1931 O O . GLY B 2 56 ? 9.707 -0.838 -20.019 1.00 17.81 55 GLY H O 1
ATOM 1932 N N . TYR B 2 57 ? 11.805 -0.190 -19.508 1.00 12.44 56 TYR H N 1
ATOM 1933 C CA . TYR B 2 57 ? 11.438 0.353 -18.193 1.00 12.69 56 TYR H CA 1
ATOM 1934 C C . TYR B 2 57 ? 10.579 1.598 -18.330 1.00 12.91 56 TYR H C 1
ATOM 1935 O O . TYR B 2 57 ? 10.947 2.519 -19.060 1.00 14.22 56 TYR H O 1
ATOM 1944 N N . THR B 2 58 ? 9.460 1.627 -17.611 1.00 14.58 57 THR H N 1
ATOM 1945 C CA . THR B 2 58 ? 8.561 2.788 -17.636 1.00 14.78 57 THR H CA 1
ATOM 1946 C C . THR B 2 58 ? 8.210 3.249 -16.221 1.00 13.28 57 THR H C 1
ATOM 1947 O O . THR B 2 58 ? 8.201 2.450 -15.270 1.00 13.39 57 THR H O 1
ATOM 1951 N N . ASP B 2 59 ? 7.903 4.534 -16.102 1.00 14.85 58 ASP H N 1
ATOM 1952 C CA . ASP B 2 59 ? 7.373 5.089 -14.862 1.00 13.05 58 ASP H CA 1
ATOM 1953 C C . ASP B 2 59 ? 6.301 6.101 -15.243 1.00 15.98 58 ASP H C 1
ATOM 1954 O O . ASP B 2 59 ? 6.346 6.692 -16.330 1.00 14.19 58 ASP H O 1
ATOM 1959 N N . TYR B 2 60 ? 5.322 6.286 -14.361 1.00 16.26 59 TYR H N 1
ATOM 1960 C CA . TYR B 2 60 ? 4.156 7.108 -14.677 1.00 14.61 59 TYR H CA 1
ATOM 1961 C C . TYR B 2 60 ? 3.788 8.036 -13.530 1.00 16.96 59 TYR H C 1
ATOM 1962 O O . TYR B 2 60 ? 4.028 7.710 -12.361 1.00 16.42 59 TYR H O 1
ATOM 1971 N N . ALA B 2 61 ? 3.184 9.174 -13.874 1.00 15.84 60 ALA H N 1
ATOM 1972 C CA . ALA B 2 61 ? 2.594 10.074 -12.886 1.00 14.77 60 ALA H CA 1
ATOM 1973 C C . ALA B 2 61 ? 1.413 9.365 -12.202 1.00 17.84 60 ALA H C 1
ATOM 1974 O O . ALA B 2 61 ? 0.647 8.658 -12.856 1.00 15.84 60 ALA H O 1
ATOM 1976 N N . ASP B 2 62 ? 1.276 9.542 -10.886 1.00 18.60 61 ASP H N 1
ATOM 1977 C CA . ASP B 2 62 ? 0.125 8.979 -10.157 1.00 25.68 61 ASP H CA 1
ATOM 1978 C C . ASP B 2 62 ? -1.216 9.342 -10.810 1.00 23.78 61 ASP H C 1
ATOM 1979 O O . ASP B 2 62 ? -2.119 8.514 -10.858 1.00 29.60 61 ASP H O 1
ATOM 1984 N N . SER B 2 63 ? -1.322 10.556 -11.348 1.00 23.20 62 SER H N 1
ATOM 1985 C CA . SER B 2 63 ? -2.554 11.033 -11.992 1.00 26.63 62 SER H CA 1
ATOM 1986 C C . SER B 2 63 ? -3.063 10.159 -13.159 1.00 25.52 62 SER H C 1
ATOM 1987 O O . SER B 2 63 ? -4.260 10.152 -13.440 1.00 27.21 62 SER H O 1
ATOM 1990 N N . VAL B 2 64 ? -2.166 9.426 -13.824 1.00 20.18 63 VAL H N 1
ATOM 1991 C CA . VAL B 2 64 ? -2.539 8.661 -15.030 1.00 19.92 63 VAL H CA 1
ATOM 1992 C C . VAL B 2 64 ? -2.223 7.161 -14.949 1.00 18.12 63 VAL H C 1
ATOM 1993 O O . VAL B 2 64 ? -2.578 6.397 -15.850 1.00 19.90 63 VAL H O 1
ATOM 1997 N N . LYS B 2 65 ? -1.565 6.742 -13.868 1.00 21.71 64 LYS H N 1
ATOM 1998 C CA . LYS B 2 65 ? -1.243 5.333 -13.632 1.00 23.82 64 LYS H CA 1
ATOM 1999 C C . LYS B 2 65 ? -2.511 4.484 -13.712 1.00 22.45 64 LYS H C 1
ATOM 2000 O O . LYS B 2 65 ? -3.541 4.843 -13.140 1.00 20.22 64 LYS H O 1
ATOM 2006 N N . GLY B 2 66 ? -2.443 3.382 -14.453 1.00 22.90 65 GLY H N 1
ATOM 2007 C CA . GLY B 2 66 ? -3.618 2.547 -14.702 1.00 22.02 65 GLY H CA 1
ATOM 2008 C C . GLY B 2 66 ? -4.364 2.884 -15.989 1.00 19.47 65 GLY H C 1
ATOM 2009 O O . GLY B 2 66 ? -5.072 2.030 -16.536 1.00 21.14 65 GLY H O 1
ATOM 2010 N N . ARG B 2 67 ? -4.224 4.123 -16.474 1.00 18.09 66 ARG H N 1
ATOM 2011 C CA . ARG B 2 67 ? -4.939 4.571 -17.683 1.00 17.08 66 ARG H CA 1
ATOM 2012 C C . ARG B 2 67 ? -3.993 4.814 -18.853 1.00 15.70 66 ARG H C 1
ATOM 2013 O O . ARG B 2 67 ? -4.305 4.454 -19.985 1.00 17.92 66 ARG H O 1
ATOM 2021 N N . PHE B 2 68 ? -2.861 5.465 -18.572 1.00 14.78 67 PHE H N 1
ATOM 2022 C CA . PHE B 2 68 ? -1.893 5.813 -19.626 1.00 16.32 67 PHE H CA 1
ATOM 2023 C C . PHE B 2 68 ? -0.685 4.910 -19.495 1.00 16.81 67 PHE H C 1
ATOM 2024 O O . PHE B 2 68 ? -0.202 4.662 -18.385 1.00 16.59 67 PHE H O 1
ATOM 2032 N N . THR B 2 69 ? -0.182 4.432 -20.632 1.00 14.61 68 THR H N 1
ATOM 2033 C CA . THR B 2 69 ? 1.034 3.616 -20.636 1.00 14.47 68 THR H CA 1
ATOM 2034 C C . THR B 2 69 ? 1.901 3.966 -21.835 1.00 15.04 68 THR H C 1
ATOM 2035 O O . THR B 2 69 ? 1.403 4.497 -22.835 1.00 14.45 68 THR H O 1
ATOM 2039 N N . ILE B 2 70 ? 3.193 3.665 -21.717 1.00 14.73 69 ILE H N 1
ATOM 2040 C CA . ILE B 2 70 ? 4.181 4.062 -22.712 1.00 12.12 69 ILE H CA 1
ATOM 2041 C C . ILE B 2 70 ? 4.889 2.817 -23.252 1.00 12.14 69 ILE H C 1
ATOM 2042 O O . ILE B 2 70 ? 5.189 1.876 -22.508 1.00 10.86 69 ILE H O 1
ATOM 2047 N N . SER B 2 71 ? 5.143 2.815 -24.555 1.00 12.54 70 SER H N 1
ATOM 2048 C CA . SER B 2 71 ? 5.917 1.750 -25.167 1.00 14.55 70 SER H CA 1
ATOM 2049 C C . SER B 2 71 ? 6.825 2.326 -26.249 1.00 14.62 70 SER H C 1
ATOM 2050 O O . SER B 2 71 ? 6.790 3.541 -26.524 1.00 16.21 70 SER H O 1
ATOM 2053 N N . ALA B 2 72 ? 7.660 1.469 -26.836 1.00 14.29 71 ALA H N 1
ATOM 2054 C CA . ALA B 2 72 ? 8.556 1.893 -27.910 1.00 14.76 71 ALA H CA 1
ATOM 2055 C C . ALA B 2 72 ? 8.870 0.735 -28.848 1.00 17.31 71 ALA H C 1
ATOM 2056 O O . ALA B 2 72 ? 8.981 -0.415 -28.406 1.00 15.94 71 ALA H O 1
ATOM 2058 N N . ASP B 2 73 ? 8.985 1.062 -30.138 1.00 14.14 72 ASP H N 1
ATOM 2059 C CA . ASP B 2 73 ? 9.410 0.126 -31.184 1.00 14.56 72 ASP H CA 1
ATOM 2060 C C . ASP B 2 73 ? 10.782 0.591 -31.646 1.00 15.42 72 ASP H C 1
ATOM 2061 O O . ASP B 2 73 ? 10.891 1.596 -32.352 1.00 15.24 72 ASP H O 1
ATOM 2066 N N . THR B 2 74 ? 11.830 -0.111 -31.216 1.00 16.90 73 THR H N 1
ATOM 2067 C CA . THR B 2 74 ? 13.188 0.299 -31.569 1.00 17.69 73 THR H CA 1
ATOM 2068 C C . THR B 2 74 ? 13.465 0.187 -33.081 1.00 20.10 73 THR H C 1
ATOM 2069 O O . THR B 2 74 ? 14.251 0.961 -33.620 1.00 21.73 73 THR H O 1
ATOM 2073 N N . SER B 2 75 ? 12.800 -0.748 -33.763 1.00 19.42 74 SER H N 1
ATOM 2074 C CA . SER B 2 75 ? 12.981 -0.877 -35.214 1.00 21.09 74 SER H CA 1
ATOM 2075 C C . SER B 2 75 ? 12.442 0.352 -35.958 1.00 20.79 74 SER H C 1
ATOM 2076 O O . SER B 2 75 ? 12.990 0.743 -36.985 1.00 24.42 74 SER H O 1
ATOM 2079 N N . LYS B 2 76 ? 11.390 0.964 -35.417 1.00 17.01 75 LYS H N 1
ATOM 2080 C CA . LYS B 2 76 ? 10.779 2.154 -36.010 1.00 15.13 75 LYS H CA 1
ATOM 2081 C C . LYS B 2 76 ? 11.334 3.440 -35.390 1.00 16.46 75 LYS H C 1
ATOM 2082 O O . LYS B 2 76 ? 11.004 4.555 -35.833 1.00 18.13 75 LYS H O 1
ATOM 2088 N N . ASN B 2 77 ? 12.168 3.281 -34.360 1.00 15.93 76 ASN H N 1
ATOM 2089 C CA . ASN B 2 77 ? 12.688 4.403 -33.574 1.00 15.93 76 ASN H CA 1
ATOM 2090 C C . ASN B 2 77 ? 11.553 5.334 -33.145 1.00 15.25 76 ASN H C 1
ATOM 2091 O O . ASN B 2 77 ? 11.653 6.566 -33.251 1.00 15.63 76 ASN H O 1
ATOM 2096 N N . THR B 2 78 ? 10.473 4.723 -32.660 1.00 13.63 77 THR H N 1
ATOM 2097 C CA . THR B 2 78 ? 9.238 5.444 -32.332 1.00 14.36 77 THR H CA 1
ATOM 2098 C C . THR B 2 78 ? 8.737 5.051 -30.940 1.00 16.06 77 THR H C 1
ATOM 2099 O O . THR B 2 78 ? 8.756 3.868 -30.586 1.00 14.71 77 THR H O 1
ATOM 2103 N N . ALA B 2 79 ? 8.302 6.048 -30.164 1.00 15.09 78 ALA H N 1
ATOM 2104 C CA . ALA B 2 79 ? 7.713 5.818 -28.842 1.00 15.81 78 ALA H CA 1
ATOM 2105 C C . ALA B 2 79 ? 6.220 6.079 -28.923 1.00 16.90 78 ALA H C 1
ATOM 2106 O O . ALA B 2 79 ? 5.751 6.783 -29.826 1.00 14.36 78 ALA H O 1
ATOM 2108 N N . TYR B 2 80 ? 5.470 5.514 -27.985 1.00 12.86 79 TYR H N 1
ATOM 2109 C CA . TYR B 2 80 ? 4.014 5.592 -28.047 1.00 11.73 79 TYR H CA 1
ATOM 2110 C C . TYR B 2 80 ? 3.438 5.937 -26.693 1.00 15.53 79 TYR H C 1
ATOM 2111 O O . TYR B 2 80 ? 3.977 5.519 -25.674 1.00 15.67 79 TYR H O 1
ATOM 2120 N N . LEU B 2 81 ? 2.329 6.677 -26.698 1.00 11.64 80 LEU H N 1
ATOM 2121 C CA . LEU B 2 81 ? 1.564 6.905 -25.478 1.00 14.72 80 LEU H CA 1
ATOM 2122 C C . LEU B 2 81 ? 0.157 6.370 -25.702 1.00 16.34 80 LEU H C 1
ATOM 2123 O O . LEU B 2 81 ? -0.583 6.883 -26.545 1.00 16.91 80 LEU H O 1
ATOM 2128 N N . GLN B 2 82 ? -0.174 5.313 -24.968 1.00 11.36 81 GLN H N 1
ATOM 2129 C CA . GLN B 2 82 ? -1.482 4.681 -25.044 1.00 13.20 81 GLN H CA 1
ATOM 2130 C C . GLN B 2 82 ? -2.350 5.279 -23.963 1.00 14.92 81 GLN H C 1
ATOM 2131 O O . GLN B 2 82 ? -2.023 5.205 -22.777 1.00 16.65 81 GLN H O 1
ATOM 2137 N N . MET B 2 83 ? -3.463 5.863 -24.360 1.00 13.49 82 MET H N 1
ATOM 2138 C CA . MET B 2 83 ? -4.335 6.497 -23.386 1.00 15.58 82 MET H CA 1
ATOM 2139 C C . MET B 2 83 ? -5.723 5.864 -23.408 1.00 13.64 82 MET H C 1
ATOM 2140 O O . MET B 2 83 ? -6.440 5.995 -24.392 1.00 14.85 82 MET H O 1
ATOM 2145 N N . ASN B 2 84 A -6.070 5.160 -22.332 1.00 13.32 82 ASN H N 1
ATOM 2146 C CA . ASN B 2 84 A -7.378 4.524 -22.180 1.00 13.28 82 ASN H CA 1
ATOM 2147 C C . ASN B 2 84 A -8.315 5.427 -21.383 1.00 12.78 82 ASN H C 1
ATOM 2148 O O . ASN B 2 84 A -7.850 6.238 -20.578 1.00 13.59 82 ASN H O 1
ATOM 2153 N N . SER B 2 85 B -9.625 5.257 -21.593 1.00 14.90 82 SER H N 1
ATOM 2154 C CA . SER B 2 85 B -10.662 5.846 -20.723 1.00 12.58 82 SER H CA 1
ATOM 2155 C C . SER B 2 85 B -10.520 7.361 -20.632 1.00 15.93 82 SER H C 1
ATOM 2156 O O . SER B 2 85 B -10.463 7.952 -19.531 1.00 15.50 82 SER H O 1
ATOM 2159 N N . LEU B 2 86 C -10.452 7.988 -21.805 1.00 13.99 82 LEU H N 1
ATOM 2160 C CA . LEU B 2 86 C -10.215 9.430 -21.877 1.00 15.36 82 LEU H CA 1
ATOM 2161 C C . LEU B 2 86 C -11.414 10.255 -21.417 1.00 13.99 82 LEU H C 1
ATOM 2162 O O . LEU B 2 86 C -12.570 9.857 -21.609 1.00 15.32 82 LEU H O 1
ATOM 2167 N N A ARG B 2 87 ? -11.118 11.398 -20.804 0.50 14.36 83 ARG H N 1
ATOM 2168 N N B ARG B 2 87 ? -11.119 11.388 -20.781 0.50 14.99 83 ARG H N 1
ATOM 2169 C CA A ARG B 2 87 ? -12.132 12.291 -20.246 0.50 14.73 83 ARG H CA 1
ATOM 2170 C CA B ARG B 2 87 ? -12.137 12.300 -20.251 0.50 16.00 83 ARG H CA 1
ATOM 2171 C C A ARG B 2 87 ? -11.909 13.698 -20.786 0.50 14.33 83 ARG H C 1
ATOM 2172 C C B ARG B 2 87 ? -11.913 13.695 -20.806 0.50 15.04 83 ARG H C 1
ATOM 2173 O O A ARG B 2 87 ? -10.802 14.023 -21.217 0.50 13.91 83 ARG H O 1
ATOM 2174 O O B ARG B 2 87 ? -10.812 14.014 -21.255 0.50 14.42 83 ARG H O 1
ATOM 2189 N N . ALA B 2 88 ? -12.953 14.532 -20.758 1.00 15.03 84 ALA H N 1
ATOM 2190 C CA . ALA B 2 88 ? -12.846 15.928 -21.251 1.00 14.79 84 ALA H CA 1
ATOM 2191 C C . ALA B 2 88 ? -11.587 16.644 -20.753 1.00 16.23 84 ALA H C 1
ATOM 2192 O O . ALA B 2 88 ? -10.931 17.366 -21.503 1.00 16.02 84 ALA H O 1
ATOM 2194 N N . GLU B 2 89 ? -11.260 16.421 -19.483 1.00 13.23 85 GLU H N 1
ATOM 2195 C CA . GLU B 2 89 ? -10.121 17.055 -18.809 1.00 15.10 85 GLU H CA 1
ATOM 2196 C C . GLU B 2 89 ? -8.749 16.578 -19.297 1.00 17.89 85 GLU H C 1
ATOM 2197 O O . GLU B 2 89 ? -7.734 17.180 -18.951 1.00 16.32 85 GLU H O 1
ATOM 2203 N N . ASP B 2 90 ? -8.726 15.529 -20.124 1.00 16.00 86 ASP H N 1
ATOM 2204 C CA . ASP B 2 90 ? -7.470 15.069 -20.762 1.00 15.83 86 ASP H CA 1
ATOM 2205 C C . ASP B 2 90 ? -7.180 15.832 -22.063 1.00 16.88 86 ASP H C 1
ATOM 2206 O O . ASP B 2 90 ? -6.172 15.579 -22.729 1.00 15.21 86 ASP H O 1
ATOM 2211 N N . THR B 2 91 ? -8.070 16.759 -22.422 1.00 14.45 87 THR H N 1
ATOM 2212 C CA . THR B 2 91 ? -7.861 17.630 -23.584 1.00 15.25 87 THR H CA 1
ATOM 2213 C C . THR B 2 91 ? -6.593 18.456 -23.350 1.00 14.00 87 THR H C 1
ATOM 2214 O O . THR B 2 91 ? -6.482 19.168 -22.345 1.00 15.63 87 THR H O 1
ATOM 2218 N N . ALA B 2 92 ? -5.627 18.322 -24.258 1.00 13.38 88 ALA H N 1
ATOM 2219 C CA . ALA B 2 92 ? -4.312 18.959 -24.090 1.00 14.43 88 ALA H CA 1
ATOM 2220 C C . ALA B 2 92 ? -3.423 18.728 -25.296 1.00 16.04 88 ALA H C 1
ATOM 2221 O O . ALA B 2 92 ? -3.697 17.857 -26.125 1.00 15.81 88 ALA H O 1
ATOM 2223 N N . VAL B 2 93 ? -2.359 19.522 -25.382 1.00 14.50 89 VAL H N 1
ATOM 2224 C CA . VAL B 2 93 ? -1.270 19.246 -26.301 1.00 15.22 89 VAL H CA 1
ATOM 2225 C C . VAL B 2 93 ? -0.349 18.261 -25.588 1.00 12.96 89 VAL H C 1
ATOM 2226 O O . VAL B 2 93 ? 0.013 18.473 -24.420 1.00 15.14 89 VAL H O 1
ATOM 2230 N N . TYR B 2 94 ? -0.006 17.185 -26.293 1.00 13.59 90 TYR H N 1
ATOM 2231 C CA . TYR B 2 94 ? 0.850 16.131 -25.767 1.00 13.27 90 TYR H CA 1
ATOM 2232 C C . TYR B 2 94 ? 2.204 16.207 -26.457 1.00 12.79 90 TYR H C 1
ATOM 2233 O O . TYR B 2 94 ? 2.286 16.191 -27.699 1.00 13.73 90 TYR H O 1
ATOM 2242 N N . TYR B 2 95 ? 3.248 16.304 -25.641 1.00 12.70 91 TYR H N 1
ATOM 2243 C CA . TYR B 2 95 ? 4.625 16.400 -26.103 1.00 13.65 91 TYR H CA 1
ATOM 2244 C C . TYR B 2 95 ? 5.425 15.181 -25.709 1.00 15.98 91 TYR H C 1
ATOM 2245 O O . TYR B 2 95 ? 5.231 14.601 -24.632 1.00 16.12 91 TYR H O 1
ATOM 2254 N N A CYS B 2 96 ? 6.318 14.761 -26.592 0.50 13.30 92 CYS H N 1
ATOM 2255 N N B CYS B 2 96 ? 6.394 14.872 -26.555 0.50 18.00 92 CYS H N 1
ATOM 2256 C CA A CYS B 2 96 ? 7.389 13.888 -26.156 0.50 12.32 92 CYS H CA 1
ATOM 2257 C CA B CYS B 2 96 ? 7.402 13.881 -26.265 0.50 17.07 92 CYS H CA 1
ATOM 2258 C C A CYS B 2 96 ? 8.674 14.708 -26.098 0.50 12.57 92 CYS H C 1
ATOM 2259 C C B CYS B 2 96 ? 8.766 14.595 -26.233 0.50 16.31 92 CYS H C 1
ATOM 2260 O O A CYS B 2 96 ? 8.824 15.717 -26.802 0.50 10.39 92 CYS H O 1
ATOM 2261 O O B CYS B 2 96 ? 9.057 15.439 -27.093 0.50 17.08 92 CYS H O 1
ATOM 2266 N N . ALA B 2 97 ? 9.577 14.297 -25.220 1.00 14.40 93 ALA H N 1
ATOM 2267 C CA . ALA B 2 97 ? 10.828 15.008 -25.019 1.00 11.71 93 ALA H CA 1
ATOM 2268 C C . ALA B 2 97 ? 11.939 14.052 -24.642 1.00 15.01 93 ALA H C 1
ATOM 2269 O O . ALA B 2 97 ? 11.724 13.091 -23.892 1.00 16.81 93 ALA H O 1
ATOM 2271 N N . ARG B 2 98 ? 13.130 14.325 -25.166 1.00 14.54 94 ARG H N 1
ATOM 2272 C CA . ARG B 2 98 ? 14.307 13.550 -24.829 1.00 12.82 94 ARG H CA 1
ATOM 2273 C C . ARG B 2 98 ? 14.925 14.056 -23.529 1.00 15.33 94 ARG H C 1
ATOM 2274 O O . ARG B 2 98 ? 15.106 15.270 -23.343 1.00 14.91 94 ARG H O 1
ATOM 2282 N N . GLU B 2 99 ? 15.272 13.130 -22.637 1.00 11.90 95 GLU H N 1
ATOM 2283 C CA . GLU B 2 99 ? 16.039 13.509 -21.460 1.00 14.83 95 GLU H CA 1
ATOM 2284 C C . GLU B 2 99 ? 17.490 13.740 -21.876 1.00 15.02 95 GLU H C 1
ATOM 2285 O O . GLU B 2 99 ? 18.105 12.889 -22.536 1.00 16.48 95 GLU H O 1
ATOM 2291 N N . SER B 2 100 ? 18.019 14.908 -21.516 1.00 12.68 96 SER H N 1
ATOM 2292 C CA . SER B 2 100 ? 19.403 15.271 -21.834 1.00 14.62 96 SER H CA 1
ATOM 2293 C C . SER B 2 100 ? 20.399 14.396 -21.100 1.00 14.81 96 SER H C 1
ATOM 2294 O O . SER B 2 100 ? 20.097 13.863 -20.028 1.00 16.08 96 SER H O 1
ATOM 2297 N N . ARG B 2 101 ? 21.596 14.268 -21.664 1.00 15.28 97 ARG H N 1
ATOM 2298 C CA . ARG B 2 101 ? 22.692 13.630 -20.936 1.00 15.70 97 ARG H CA 1
ATOM 2299 C C . ARG B 2 101 ? 23.809 14.629 -20.644 1.00 17.66 97 ARG H C 1
ATOM 2300 O O . ARG B 2 101 ? 24.964 14.251 -20.463 1.00 16.87 97 ARG H O 1
ATOM 2308 N N . VAL B 2 102 ? 23.456 15.913 -20.572 1.00 16.07 98 VAL H N 1
ATOM 2309 C CA . VAL B 2 102 ? 24.415 16.916 -20.112 1.00 17.97 98 VAL H CA 1
ATOM 2310 C C . VAL B 2 102 ? 24.736 16.715 -18.619 1.00 17.51 98 VAL H C 1
ATOM 2311 O O . VAL B 2 102 ? 25.814 17.085 -18.164 1.00 17.84 98 VAL H O 1
ATOM 2315 N N . SER B 2 103 ? 23.797 16.117 -17.875 1.00 16.18 99 SER H N 1
ATOM 2316 C CA . SER B 2 103 ? 23.948 15.887 -16.437 1.00 16.76 99 SER H CA 1
ATOM 2317 C C . SER B 2 103 ? 23.090 14.720 -15.952 1.00 15.51 99 SER H C 1
ATOM 2318 O O . SER B 2 103 ? 22.337 14.120 -16.724 1.00 15.66 99 SER H O 1
ATOM 2321 N N . PHE B 2 104 ? 23.202 14.429 -14.659 1.00 15.78 100 PHE H N 1
ATOM 2322 C CA . PHE B 2 104 ? 22.426 13.376 -13.995 1.00 15.74 100 PHE H CA 1
ATOM 2323 C C . PHE B 2 104 ? 20.920 13.637 -14.046 1.00 14.31 100 PHE H C 1
ATOM 2324 O O . PHE B 2 104 ? 20.128 12.694 -14.126 1.00 14.47 100 PHE H O 1
ATOM 2332 N N . GLU B 2 105 A 20.526 14.913 -13.985 1.00 15.15 100 GLU H N 1
ATOM 2333 C CA . GLU B 2 105 A 19.110 15.285 -13.822 1.00 16.22 100 GLU H CA 1
ATOM 2334 C C . GLU B 2 105 A 18.280 15.137 -15.104 1.00 17.48 100 GLU H C 1
ATOM 2335 O O . GLU B 2 105 A 18.830 15.010 -16.198 1.00 17.02 100 GLU H O 1
ATOM 2341 N N . ALA B 2 106 B 16.956 15.178 -14.959 1.00 15.87 100 ALA H N 1
ATOM 2342 C CA . ALA B 2 106 B 16.032 15.026 -16.097 1.00 14.02 100 ALA H CA 1
ATOM 2343 C C . ALA B 2 106 B 15.699 16.368 -16.771 1.00 14.04 100 ALA H C 1
ATOM 2344 O O . ALA B 2 106 B 14.528 16.718 -16.978 1.00 15.88 100 ALA H O 1
ATOM 2346 N N . ALA B 2 107 C 16.738 17.125 -17.098 1.00 13.92 100 ALA H N 1
ATOM 2347 C CA . ALA B 2 107 C 16.567 18.252 -18.012 1.00 16.21 100 ALA H CA 1
ATOM 2348 C C . ALA B 2 107 C 16.180 17.671 -19.364 1.00 16.31 100 ALA H C 1
ATOM 2349 O O . ALA B 2 107 C 16.758 16.674 -19.809 1.00 17.10 100 ALA H O 1
ATOM 2351 N N . MET B 2 108 D 15.188 18.282 -20.005 1.00 13.41 100 MET H N 1
ATOM 2352 C CA . MET B 2 108 D 14.682 17.793 -21.284 1.00 14.45 100 MET H CA 1
ATOM 2353 C C . MET B 2 108 D 15.131 18.719 -22.420 1.00 16.80 100 MET H C 1
ATOM 2354 O O . MET B 2 108 D 14.657 19.860 -22.549 1.00 14.37 100 MET H O 1
ATOM 2359 N N . ASP B 2 109 ? 16.075 18.222 -23.224 1.00 15.73 101 ASP H N 1
ATOM 2360 C CA . ASP B 2 109 ? 16.800 19.089 -24.153 1.00 16.20 101 ASP H CA 1
ATOM 2361 C C . ASP B 2 109 ? 16.185 19.232 -25.549 1.00 19.07 101 ASP H C 1
ATOM 2362 O O . ASP B 2 109 ? 16.396 20.254 -26.205 1.00 19.65 101 ASP H O 1
ATOM 2367 N N . TYR B 2 110 ? 15.445 18.217 -25.993 1.00 15.26 102 TYR H N 1
ATOM 2368 C CA . TYR B 2 110 ? 14.742 18.267 -27.286 1.00 16.16 102 TYR H CA 1
ATOM 2369 C C . TYR B 2 110 ? 13.294 17.870 -27.081 1.00 18.06 102 TYR H C 1
ATOM 2370 O O . TYR B 2 110 ? 13.018 16.853 -26.439 1.00 16.26 102 TYR H O 1
ATOM 2379 N N . TRP B 2 111 ? 12.391 18.669 -27.649 1.00 17.63 103 TRP H N 1
ATOM 2380 C CA . TRP B 2 111 ? 10.945 18.429 -27.579 1.00 16.84 103 TRP H CA 1
ATOM 2381 C C . TRP B 2 111 ? 10.347 18.390 -28.982 1.00 19.19 103 TRP H C 1
ATOM 2382 O O . TRP B 2 111 ? 10.817 19.088 -29.897 1.00 19.10 103 TRP H O 1
ATOM 2393 N N . GLY B 2 112 ? 9.309 17.580 -29.152 1.00 16.49 104 GLY H N 1
ATOM 2394 C CA . GLY B 2 112 ? 8.498 17.649 -30.361 1.00 15.83 104 GLY H CA 1
ATOM 2395 C C . GLY B 2 112 ? 7.625 18.897 -30.361 1.00 15.54 104 GLY H C 1
ATOM 2396 O O . GLY B 2 112 ? 7.562 19.629 -29.364 1.00 18.19 104 GLY H O 1
ATOM 2397 N N . GLN B 2 113 ? 6.953 19.132 -31.489 1.00 15.75 105 GLN H N 1
ATOM 2398 C CA . GLN B 2 113 ? 6.053 20.268 -31.692 1.00 17.90 105 GLN H CA 1
ATOM 2399 C C . GLN B 2 113 ? 4.732 20.092 -30.925 1.00 19.21 105 GLN H C 1
ATOM 2400 O O . GLN B 2 113 ? 3.986 21.059 -30.699 1.00 19.30 105 GLN H O 1
ATOM 2406 N N . GLY B 2 114 ? 4.454 18.850 -30.528 1.00 16.24 106 GLY H N 1
ATOM 2407 C CA . GLY B 2 114 ? 3.251 18.521 -29.765 1.00 14.32 106 GLY H CA 1
ATOM 2408 C C . GLY B 2 114 ? 2.092 18.146 -30.655 1.00 16.48 106 GLY H C 1
ATOM 2409 O O . GLY B 2 114 ? 2.028 18.547 -31.830 1.00 17.67 106 GLY H O 1
ATOM 2410 N N . THR B 2 115 ? 1.166 17.369 -30.099 1.00 14.77 107 THR H N 1
ATOM 2411 C CA . THR B 2 115 ? -0.032 16.980 -30.825 1.00 14.71 107 THR H CA 1
ATOM 2412 C C . THR B 2 115 ? -1.258 17.196 -29.936 1.00 17.08 107 THR H C 1
ATOM 2413 O O . THR B 2 115 ? -1.255 16.809 -28.754 1.00 13.69 107 THR H O 1
ATOM 2417 N N . LEU B 2 116 ? -2.277 17.855 -30.490 1.00 16.60 108 LEU H N 1
ATOM 2418 C CA . LEU B 2 116 ? -3.463 18.222 -29.702 1.00 17.40 108 LEU H CA 1
ATOM 2419 C C . LEU B 2 116 ? -4.527 17.128 -29.684 1.00 15.65 108 LEU H C 1
ATOM 2420 O O . LEU B 2 116 ? -5.012 16.693 -30.728 1.00 17.20 108 LEU H O 1
ATOM 2425 N N . VAL B 2 117 ? -4.872 16.686 -28.477 1.00 15.40 109 VAL H N 1
ATOM 2426 C CA . VAL B 2 117 ? -5.898 15.674 -28.284 1.00 14.73 109 VAL H CA 1
ATOM 2427 C C . VAL B 2 117 ? -7.104 16.382 -27.683 1.00 13.48 109 VAL H C 1
ATOM 2428 O O . VAL B 2 117 ? -6.998 17.005 -26.633 1.00 15.36 109 VAL H O 1
ATOM 2432 N N . THR B 2 118 ? -8.239 16.283 -28.361 1.00 13.50 110 THR H N 1
ATOM 2433 C CA . THR B 2 118 ? -9.482 16.883 -27.872 1.00 14.13 110 THR H CA 1
ATOM 2434 C C . THR B 2 118 ? -10.459 15.777 -27.476 1.00 14.89 110 THR H C 1
ATOM 2435 O O . THR B 2 118 ? -10.797 14.914 -28.290 1.00 15.11 110 THR H O 1
ATOM 2439 N N . VAL B 2 119 ? -10.895 15.801 -26.217 1.00 12.98 111 VAL H N 1
ATOM 2440 C CA . VAL B 2 119 ? -11.865 14.815 -25.730 1.00 14.71 111 VAL H CA 1
ATOM 2441 C C . VAL B 2 119 ? -13.200 15.506 -25.529 1.00 17.31 111 VAL H C 1
ATOM 2442 O O . VAL B 2 119 ? -13.363 16.340 -24.630 1.00 17.69 111 VAL H O 1
ATOM 2446 N N . SER B 2 120 ? -14.137 15.157 -26.390 1.00 19.31 112 SER H N 1
ATOM 2447 C CA . SER B 2 120 ? -15.426 15.833 -26.420 1.00 22.28 112 SER H CA 1
ATOM 2448 C C . SER B 2 120 ? -16.485 14.963 -27.054 1.00 21.22 112 SER H C 1
ATOM 2449 O O . SER B 2 120 ? -16.217 14.231 -28.009 1.00 17.56 112 SER H O 1
ATOM 2452 N N . SER B 2 121 ? -17.695 15.045 -26.503 1.00 28.32 113 SER H N 1
ATOM 2453 C CA . SER B 2 121 ? -18.864 14.443 -27.119 1.00 35.31 113 SER H CA 1
ATOM 2454 C C . SER B 2 121 ? -19.417 15.432 -28.143 1.00 36.09 113 SER H C 1
ATOM 2455 O O . SER B 2 121 ? -20.432 16.083 -27.914 1.00 41.66 113 SER H O 1
ATOM 2458 N N . ALA B 2 122 ? -18.702 15.560 -29.254 1.00 33.59 114 ALA H N 1
ATOM 2459 C CA . ALA B 2 122 ? -19.080 16.420 -30.367 1.00 30.15 114 ALA H CA 1
ATOM 2460 C C . ALA B 2 122 ? -18.594 15.728 -31.629 1.00 29.35 114 ALA H C 1
ATOM 2461 O O . ALA B 2 122 ? -17.981 14.668 -31.552 1.00 32.17 114 ALA H O 1
ATOM 2463 N N . SER B 2 123 ? -18.881 16.305 -32.787 1.00 26.51 115 SER H N 1
ATOM 2464 C CA . SER B 2 123 ? -18.544 15.666 -34.054 1.00 30.42 115 SER H CA 1
ATOM 2465 C C . SER B 2 123 ? -17.390 16.382 -34.734 1.00 28.64 115 SER H C 1
ATOM 2466 O O . SER B 2 123 ? -17.263 17.602 -34.637 1.00 29.29 115 SER H O 1
ATOM 2469 N N . THR B 2 124 ? -16.553 15.613 -35.418 1.00 26.62 116 THR H N 1
ATOM 2470 C CA . THR B 2 124 ? -15.511 16.182 -36.262 1.00 27.61 116 THR H CA 1
ATOM 2471 C C . THR B 2 124 ? -16.192 16.936 -37.409 1.00 28.12 116 THR H C 1
ATOM 2472 O O . THR B 2 124 ? -17.165 16.451 -37.986 1.00 27.63 116 THR H O 1
ATOM 2476 N N . LYS B 2 125 ? -15.711 18.146 -37.693 1.00 27.61 117 LYS H N 1
ATOM 2477 C CA . LYS B 2 125 ? -16.266 18.984 -38.754 1.00 26.30 117 LYS H CA 1
ATOM 2478 C C . LYS B 2 125 ? -15.130 19.771 -39.408 1.00 24.06 117 LYS H C 1
ATOM 2479 O O . LYS B 2 125 ? -14.376 20.458 -38.726 1.00 19.91 117 LYS H O 1
ATOM 2485 N N . GLY B 2 126 ? -14.985 19.636 -40.723 1.00 23.04 118 GLY H N 1
ATOM 2486 C CA . GLY B 2 126 ? -13.947 20.368 -41.457 1.00 22.86 118 GLY H CA 1
ATOM 2487 C C . GLY B 2 126 ? -14.357 21.816 -41.696 1.00 22.46 118 GLY H C 1
ATOM 2488 O O . GLY B 2 126 ? -15.549 22.141 -41.662 1.00 21.99 118 GLY H O 1
ATOM 2489 N N . PRO B 2 127 ? -13.373 22.699 -41.954 1.00 19.65 119 PRO H N 1
ATOM 2490 C CA . PRO B 2 127 ? -13.691 24.123 -42.071 1.00 23.42 119 PRO H 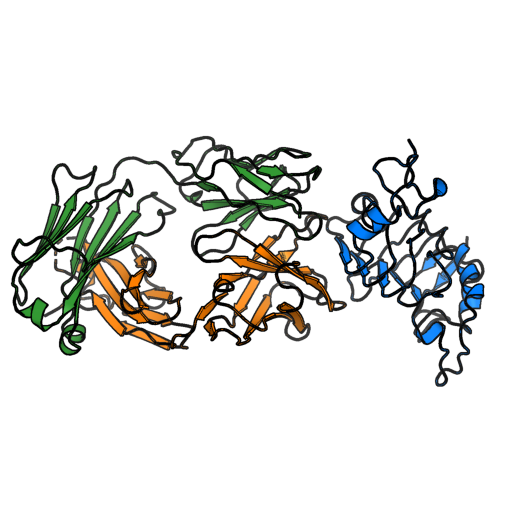CA 1
ATOM 2491 C C . PRO B 2 127 ? -14.365 24.524 -43.386 1.00 24.74 119 PRO H C 1
ATOM 2492 O O . PRO B 2 127 ? -14.144 23.897 -44.427 1.00 22.05 119 PRO H O 1
ATOM 2496 N N . SER B 2 128 ? -15.201 25.556 -43.319 1.00 21.91 120 SER H N 1
ATOM 2497 C CA . SER B 2 128 ? -15.571 26.323 -44.503 1.00 20.46 120 SER H CA 1
ATOM 2498 C C . SER B 2 128 ? -14.528 27.429 -44.655 1.00 20.79 120 SER H C 1
ATOM 2499 O O . SER B 2 128 ? -14.093 28.011 -43.657 1.00 20.92 120 SER H O 1
ATOM 2502 N N . VAL B 2 129 ? -14.113 27.700 -45.891 1.00 18.93 121 VAL H N 1
ATOM 2503 C CA . VAL B 2 129 ? -13.070 28.692 -46.147 1.00 18.82 121 VAL H CA 1
ATOM 2504 C C . VAL B 2 129 ? -13.589 29.743 -47.131 1.00 21.37 121 VAL H C 1
ATOM 2505 O O . VAL B 2 129 ? -13.970 29.420 -48.261 1.00 20.93 121 VAL H O 1
ATOM 2509 N N . PHE B 2 130 ? -13.611 30.996 -46.677 1.00 19.54 122 PHE H N 1
ATOM 2510 C CA . PHE B 2 130 ? -14.122 32.123 -47.464 1.00 17.40 122 PHE H CA 1
ATOM 2511 C C . PHE B 2 130 ? -13.034 33.177 -47.653 1.00 18.84 122 PHE H C 1
ATOM 2512 O O . PHE B 2 130 ? -12.205 33.367 -46.761 1.00 18.01 122 PHE H O 1
ATOM 2520 N N . PRO B 2 131 ? -13.014 33.856 -48.823 1.00 18.26 123 PRO H N 1
ATOM 2521 C CA . PRO B 2 131 ? -11.998 34.895 -49.023 1.00 19.70 123 PRO H CA 1
ATOM 2522 C C . PRO B 2 131 ? -12.311 36.182 -48.249 1.00 17.89 123 PRO H C 1
ATOM 2523 O O . PRO B 2 131 ? -13.480 36.525 -48.039 1.00 20.64 123 PRO H O 1
ATOM 2527 N N . LEU B 2 132 ? -11.261 36.862 -47.812 1.00 17.79 124 LEU H N 1
ATOM 2528 C CA . LEU B 2 132 ? -11.377 38.221 -47.325 1.00 17.18 124 LEU H CA 1
ATOM 2529 C C . LEU B 2 132 ? -10.687 39.056 -48.407 1.00 21.10 124 LEU H C 1
ATOM 2530 O O . LEU B 2 132 ? -9.455 39.213 -48.402 1.00 17.92 124 LEU H O 1
ATOM 2535 N N . ALA B 2 133 ? -11.490 39.551 -49.348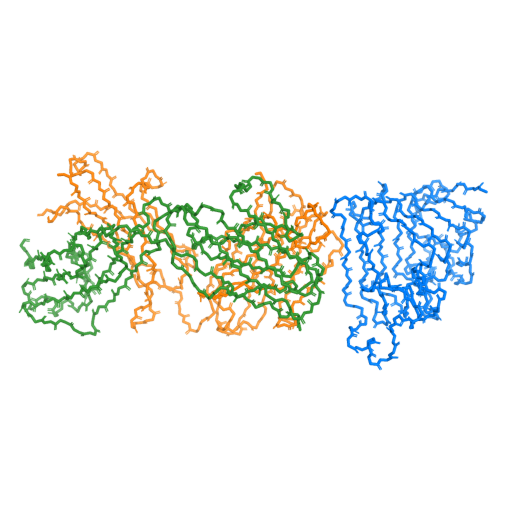 1.00 23.01 125 ALA H N 1
ATOM 2536 C CA . ALA B 2 133 ? -10.981 40.192 -50.572 1.00 25.68 125 ALA H CA 1
ATOM 2537 C C . ALA B 2 133 ? -10.238 41.512 -50.284 1.00 23.25 125 ALA H C 1
ATOM 2538 O O . ALA B 2 133 ? -10.614 42.244 -49.357 1.00 22.89 125 ALA H O 1
ATOM 2540 N N . PRO B 2 134 ? -9.156 41.799 -51.045 1.00 23.93 126 PRO H N 1
ATOM 2541 C CA . PRO B 2 134 ? -8.374 43.023 -50.827 1.00 30.80 126 PRO H CA 1
ATOM 2542 C C . PRO B 2 134 ? -9.025 44.298 -51.355 1.00 40.97 126 PRO H C 1
ATOM 2543 O O . PRO B 2 134 ? -10.137 44.259 -51.879 1.00 40.43 126 PRO H O 1
ATOM 2547 N N . SER B 2 135 ? -8.280 45.402 -51.231 1.00 53.68 127 SER H N 1
ATOM 2548 C CA . SER B 2 135 ? -8.599 46.734 -51.796 1.00 61.41 127 SER H CA 1
ATOM 2549 C C . SER B 2 135 ? -9.994 47.276 -51.468 1.00 64.62 127 SER H C 1
ATOM 2550 O O . SER B 2 135 ? -10.928 47.179 -52.271 1.00 64.27 127 SER H O 1
ATOM 2553 N N . SER B 2 136 ? -10.106 47.851 -50.271 1.00 68.24 128 SER H N 1
ATOM 2554 C CA . SER B 2 136 ? -11.364 48.414 -49.786 1.00 71.73 128 SER H CA 1
ATOM 2555 C C . SER B 2 136 ? -11.142 49.750 -49.080 1.00 71.90 128 SER H C 1
ATOM 2556 O O . SER B 2 136 ? -10.139 50.431 -49.308 1.00 71.95 128 SER H O 1
ATOM 2559 N N . GLY B 2 142 ? -0.721 52.028 -51.841 1.00 38.88 134 GLY H N 1
ATOM 2560 C CA . GLY B 2 142 ? 0.282 51.621 -50.862 1.00 34.77 134 GLY H CA 1
ATOM 2561 C C . GLY B 2 142 ? 0.184 50.150 -50.478 1.00 36.71 134 GLY H C 1
ATOM 2562 O O . GLY B 2 142 ? 0.788 49.284 -51.125 1.00 33.80 134 GLY H O 1
ATOM 2563 N N . THR B 2 143 ? -0.582 49.875 -49.422 1.00 32.74 135 THR H N 1
ATOM 2564 C CA . THR B 2 143 ? -0.684 48.534 -48.843 1.00 31.56 135 THR H CA 1
ATOM 2565 C C . THR B 2 143 ? -2.120 48.016 -48.912 1.00 29.31 135 THR H C 1
ATOM 2566 O O . THR B 2 143 ? -3.064 48.742 -48.603 1.00 30.24 135 THR H O 1
ATOM 2570 N N . ALA B 2 144 ? -2.280 46.760 -49.320 1.00 23.32 136 ALA H N 1
ATOM 2571 C CA . ALA B 2 144 ? -3.589 46.118 -49.295 1.00 20.73 136 ALA H CA 1
ATOM 2572 C C . ALA B 2 144 ? -3.603 44.978 -48.279 1.00 20.43 136 ALA H C 1
ATOM 2573 O O . ALA B 2 144 ? -2.628 44.241 -48.163 1.00 19.45 136 ALA H O 1
ATOM 2575 N N . ALA B 2 145 ? -4.718 44.831 -47.568 1.00 20.48 137 ALA H N 1
ATOM 2576 C CA . ALA B 2 145 ? -4.913 43.700 -46.664 1.00 19.12 137 ALA H CA 1
ATOM 2577 C C . ALA B 2 145 ? -5.882 42.723 -47.303 1.00 17.80 137 ALA H C 1
ATOM 2578 O O . ALA B 2 145 ? -6.873 43.123 -47.911 1.00 18.66 137 ALA H O 1
ATOM 2580 N N . LEU B 2 146 ? -5.583 41.435 -47.163 1.00 18.37 138 LEU H N 1
ATOM 2581 C CA . LEU B 2 146 ? -6.453 40.387 -47.654 1.00 17.84 138 LEU H CA 1
ATOM 2582 C C . LEU B 2 146 ? -6.330 39.178 -46.731 1.00 16.65 138 LEU H C 1
ATOM 2583 O O . LEU B 2 146 ? -5.464 39.137 -45.860 1.00 18.87 138 LEU H O 1
ATOM 2588 N N . GLY B 2 147 ? -7.187 38.192 -46.924 1.00 15.96 139 GLY H N 1
ATOM 2589 C CA . GLY B 2 147 ? -7.146 37.026 -46.064 1.00 17.55 139 GLY H CA 1
ATOM 2590 C C . GLY B 2 147 ? -8.113 35.920 -46.403 1.00 17.52 139 GLY H C 1
ATOM 2591 O O . GLY B 2 147 ? -8.734 35.913 -47.475 1.00 17.43 139 GLY H O 1
ATOM 2592 N N . CYS B 2 148 ? -8.213 34.976 -45.464 1.00 19.23 140 CYS H N 1
ATOM 2593 C CA . CYS B 2 148 ? -9.172 33.888 -45.515 1.00 18.17 140 CYS H CA 1
ATOM 2594 C C . CYS B 2 148 ? -9.848 33.744 -44.169 1.00 18.70 140 CYS H C 1
ATOM 2595 O O . CYS B 2 148 ? -9.180 33.757 -43.136 1.00 16.83 140 CYS H O 1
ATOM 2598 N N . LEU B 2 149 ? -11.164 33.582 -44.204 1.00 15.32 141 LEU H N 1
ATOM 2599 C CA . LEU B 2 149 ? -11.954 33.258 -43.019 1.00 16.81 141 LEU H CA 1
ATOM 2600 C C . LEU B 2 149 ? -12.133 31.734 -42.979 1.00 16.74 141 LEU H C 1
ATOM 2601 O O . LEU B 2 149 ? -12.639 31.131 -43.936 1.00 18.67 141 LEU H O 1
ATOM 2606 N N . VAL B 2 150 ? -11.691 31.120 -41.884 1.00 16.95 142 VAL H N 1
ATOM 2607 C CA . VAL B 2 150 ? -11.731 29.660 -41.741 1.00 17.60 142 VAL H CA 1
ATOM 2608 C C . VAL B 2 150 ? -12.751 29.347 -40.656 1.00 19.16 142 VAL H C 1
ATOM 2609 O O . VAL B 2 150 ? -12.457 29.476 -39.466 1.00 20.93 142 VAL H O 1
ATOM 2613 N N . LYS B 2 151 ? -13.944 28.937 -41.067 1.00 18.25 143 LYS H N 1
ATOM 2614 C CA . LYS B 2 151 ? -15.106 28.973 -40.182 1.00 21.44 143 LYS H CA 1
ATOM 2615 C C . LYS B 2 151 ? -15.782 27.616 -40.000 1.00 21.43 143 LYS H C 1
ATOM 2616 O O . LYS B 2 151 ? -15.831 26.811 -40.934 1.00 22.78 143 LYS H O 1
ATOM 2622 N N . ASP B 2 152 ? -16.291 27.387 -38.785 1.00 19.11 144 ASP H N 1
ATOM 2623 C CA . ASP B 2 152 ? -17.172 26.256 -38.458 1.00 19.21 144 ASP H CA 1
ATOM 2624 C C . ASP B 2 152 ? -16.489 24.882 -38.479 1.00 20.45 144 ASP H C 1
ATOM 2625 O O . ASP B 2 152 ? -17.014 23.926 -39.048 1.00 22.14 144 ASP H O 1
ATOM 2630 N N . TYR B 2 153 ? -15.323 24.787 -37.849 1.00 18.27 145 TYR H N 1
ATOM 2631 C CA . TYR B 2 153 ? -14.632 23.500 -37.723 1.00 14.66 145 TYR H CA 1
ATOM 2632 C C . TYR B 2 153 ? -14.539 23.020 -36.270 1.00 16.81 145 TYR H C 1
ATOM 2633 O O . TYR B 2 153 ? -14.641 23.815 -35.319 1.00 14.10 145 TYR H O 1
ATOM 2642 N N . PHE B 2 154 ? -14.316 21.718 -36.116 1.00 17.18 146 PHE H N 1
ATOM 2643 C CA . PHE B 2 154 ? -14.111 21.109 -34.803 1.00 16.54 146 PHE H CA 1
ATOM 2644 C C . PHE B 2 154 ? -13.398 19.761 -35.006 1.00 15.78 146 PHE H C 1
ATOM 2645 O O . PHE B 2 154 ? -13.701 19.057 -35.973 1.00 19.53 146 PHE H O 1
ATOM 2653 N N . PRO B 2 155 ? -12.430 19.416 -34.130 1.00 18.11 147 PRO H N 1
ATOM 2654 C CA . PRO B 2 155 ? -11.856 20.204 -33.037 1.00 17.09 147 PRO H CA 1
ATOM 2655 C C . PRO B 2 155 ? -10.734 21.100 -33.568 1.00 17.33 147 PRO H C 1
ATOM 2656 O O . PRO B 2 155 ? -10.526 21.159 -34.775 1.00 17.78 147 PRO H O 1
ATOM 2660 N N . GLU B 2 156 ? -10.004 21.759 -32.675 1.00 16.96 148 GLU H N 1
ATOM 2661 C CA . GLU B 2 156 ? -8.737 22.378 -33.059 1.00 18.66 148 GLU H CA 1
ATOM 2662 C C . GLU B 2 156 ? -7.731 21.256 -33.334 1.00 22.66 148 GLU H C 1
ATOM 2663 O O . GLU B 2 156 ? -7.955 20.119 -32.894 1.00 19.60 148 GLU H O 1
ATOM 2669 N N . PRO B 2 157 ? -6.616 21.564 -34.033 1.00 22.91 149 PRO H N 1
ATOM 2670 C CA . PRO B 2 157 ? -6.282 22.869 -34.620 1.00 23.21 149 PRO H CA 1
ATOM 2671 C C . PRO B 2 157 ? -6.403 22.915 -36.143 1.00 23.12 149 PRO H C 1
ATOM 2672 O O . PRO B 2 157 ? -6.562 21.873 -36.794 1.00 21.38 149 PRO H O 1
ATOM 2676 N N . VAL B 2 158 ? -6.335 24.125 -36.703 1.00 22.44 150 VAL H N 1
ATOM 2677 C CA . VAL B 2 158 ? -6.031 24.275 -38.134 1.00 24.06 150 VAL H CA 1
ATOM 2678 C C . VAL B 2 158 ? -4.699 25.011 -38.276 1.00 23.46 150 VAL H C 1
ATOM 2679 O O . VAL B 2 158 ? -4.318 25.806 -37.411 1.00 28.19 150 VAL H O 1
ATOM 2683 N N . THR B 2 159 ? -3.991 24.747 -39.363 1.00 26.15 151 THR H N 1
ATOM 2684 C CA . THR B 2 159 ? -2.838 25.568 -39.705 1.00 25.11 151 THR H CA 1
ATOM 2685 C C . THR B 2 159 ? -3.155 26.313 -40.999 1.00 22.91 151 THR H C 1
ATOM 2686 O O . THR B 2 159 ? -3.990 25.868 -41.792 1.00 21.23 151 THR H O 1
ATOM 2690 N N . VAL B 2 160 ? -2.535 27.472 -41.179 1.00 22.02 152 VAL H N 1
ATOM 2691 C CA . VAL B 2 160 ? -2.720 28.228 -42.413 1.00 20.16 152 VAL H CA 1
ATOM 2692 C C . VAL B 2 160 ? -1.372 28.698 -42.915 1.00 18.07 152 VAL H C 1
ATOM 2693 O O . VAL B 2 160 ? -0.566 29.254 -42.162 1.00 22.31 152 VAL H O 1
ATOM 2697 N N . SER B 2 161 ? -1.126 28.466 -44.198 1.00 22.78 153 SER H N 1
ATOM 2698 C CA . SER B 2 161 ? 0.009 29.086 -44.861 1.00 21.89 153 SER H CA 1
ATOM 2699 C C . SER B 2 161 ? -0.501 29.857 -46.072 1.00 19.02 153 SER H C 1
ATOM 2700 O O . SER B 2 161 ? -1.660 29.718 -46.464 1.00 18.02 153 SER H O 1
ATOM 2703 N N . TRP B 2 162 ? 0.373 30.680 -46.642 1.00 18.27 154 TRP H N 1
ATOM 2704 C CA . TRP B 2 162 ? 0.054 31.467 -47.830 1.00 16.89 154 TRP H CA 1
ATOM 2705 C C . TRP B 2 162 ? 1.018 31.116 -48.954 1.00 16.40 154 TRP H C 1
ATOM 2706 O O . TRP B 2 162 ? 2.232 31.081 -48.735 1.00 18.99 154 TRP H O 1
ATOM 2717 N N . ASN B 2 163 ? 0.470 30.836 -50.133 1.00 16.32 155 ASN H N 1
ATOM 2718 C CA . ASN B 2 163 ? 1.270 30.438 -51.303 1.00 21.19 155 ASN H CA 1
ATOM 2719 C C . ASN B 2 163 ? 2.254 29.327 -50.935 1.00 23.61 155 ASN H C 1
ATOM 2720 O O . ASN B 2 163 ? 3.455 29.401 -51.229 1.00 21.60 155 ASN H O 1
ATOM 2725 N N . SER B 2 164 ? 1.732 28.315 -50.240 1.00 23.56 156 SER H N 1
ATOM 2726 C CA . SER B 2 164 ? 2.511 27.149 -49.829 1.00 24.97 156 SER H CA 1
ATOM 2727 C C . SER B 2 164 ? 3.742 27.473 -48.982 1.00 26.28 156 SER H C 1
ATOM 2728 O O . SER B 2 164 ? 4.719 26.723 -48.979 1.00 28.32 156 SER H O 1
ATOM 2731 N N . GLY B 2 165 ? 3.680 28.575 -48.239 1.00 20.22 157 GLY H N 1
ATOM 2732 C CA . GLY B 2 165 ? 4.748 28.944 -47.325 1.00 22.15 157 GLY H CA 1
ATOM 2733 C C . GLY B 2 165 ? 5.744 29.931 -47.905 1.00 20.85 157 GLY H C 1
ATOM 2734 O O . GLY B 2 165 ? 6.653 30.374 -47.205 1.00 22.75 157 GLY H O 1
ATOM 2735 N N . ALA B 2 166 ? 5.569 30.274 -49.184 1.00 23.43 158 ALA H N 1
ATOM 2736 C CA . ALA B 2 166 ? 6.389 31.292 -49.853 1.00 23.28 158 ALA H CA 1
ATOM 2737 C C . ALA B 2 166 ? 6.077 32.720 -49.389 1.00 26.29 158 ALA H C 1
ATOM 2738 O O . ALA B 2 166 ? 6.925 33.619 -49.506 1.00 28.15 158 ALA H O 1
ATOM 2740 N N . LEU B 2 167 ? 4.862 32.927 -48.880 1.00 22.96 159 LEU H N 1
ATOM 2741 C CA . LEU B 2 167 ? 4.467 34.200 -48.271 1.00 23.22 159 LEU H CA 1
ATOM 2742 C C . LEU B 2 167 ? 4.324 34.047 -46.754 1.00 23.54 159 LEU H C 1
ATOM 2743 O O . LEU B 2 167 ? 3.437 33.332 -46.276 1.00 23.53 159 LEU H O 1
ATOM 2748 N N . THR B 2 168 ? 5.207 34.717 -46.018 1.00 25.04 160 THR H N 1
ATOM 2749 C CA . THR B 2 168 ? 5.212 34.687 -44.553 1.00 25.28 160 THR H CA 1
ATOM 2750 C C . THR B 2 168 ? 5.249 36.085 -43.945 1.00 26.52 160 THR H C 1
ATOM 2751 O O . THR B 2 168 ? 4.746 36.305 -42.835 1.00 26.06 160 THR H O 1
ATOM 2755 N N . SER B 2 169 ? 5.857 37.027 -44.664 1.00 24.02 161 SER H N 1
ATOM 2756 C CA . SER B 2 169 ? 5.978 38.401 -44.189 1.00 25.76 161 SER H CA 1
ATOM 2757 C C . SER B 2 169 ? 4.592 39.032 -44.116 1.00 24.96 161 SER H C 1
ATOM 2758 O O . SER B 2 169 ? 3.811 38.956 -45.073 1.00 23.40 161 SER H O 1
ATOM 2761 N N . GLY B 2 170 ? 4.275 39.610 -42.962 1.00 22.84 162 GLY H N 1
ATOM 2762 C CA . GLY B 2 170 ? 3.020 40.335 -42.796 1.00 25.31 162 GLY H CA 1
ATOM 2763 C C . GLY B 2 170 ? 1.795 39.465 -42.562 1.00 23.31 162 GLY H C 1
ATOM 2764 O O . GLY B 2 170 ? 0.677 39.967 -42.559 1.00 22.84 162 GLY H O 1
ATOM 2765 N N . VAL B 2 171 ? 2.003 38.166 -42.357 1.00 21.27 163 VAL H N 1
ATOM 2766 C CA . VAL B 2 171 ? 0.896 37.235 -42.124 1.00 19.03 163 VAL H CA 1
ATOM 2767 C C . VAL B 2 171 ? 0.522 37.219 -40.640 1.00 20.17 163 VAL H C 1
ATOM 2768 O O . VAL B 2 171 ? 1.396 37.098 -39.783 1.00 20.59 163 VAL H O 1
ATOM 2772 N N . HIS B 2 172 ? -0.771 37.365 -40.349 1.00 18.76 164 HIS H N 1
ATOM 2773 C CA . HIS B 2 172 ? -1.297 37.108 -39.008 1.00 18.35 164 HIS H CA 1
ATOM 2774 C C . HIS B 2 172 ? -2.399 36.055 -39.082 1.00 18.12 164 HIS H C 1
ATOM 2775 O O . HIS B 2 172 ? -3.446 36.288 -39.688 1.00 20.38 164 HIS H O 1
ATOM 2782 N N . THR B 2 173 ? -2.165 34.904 -38.455 1.00 18.75 165 THR H N 1
ATOM 2783 C CA . THR B 2 173 ? -3.194 33.881 -38.353 1.00 19.25 165 THR H CA 1
ATOM 2784 C C . THR B 2 173 ? -3.688 33.935 -36.917 1.00 20.11 165 THR H C 1
ATOM 2785 O O . THR B 2 173 ? -2.928 33.650 -35.974 1.00 20.26 165 THR H O 1
ATOM 2789 N N . PHE B 2 174 ? -4.946 34.340 -36.749 1.00 16.51 166 PHE H N 1
ATOM 2790 C CA . PHE B 2 174 ? -5.476 34.594 -35.409 1.00 19.30 166 PHE H CA 1
ATOM 2791 C C . PHE B 2 174 ? -5.754 33.319 -34.641 1.00 18.17 166 PHE H C 1
ATOM 2792 O O . PHE B 2 174 ? -6.112 32.312 -35.241 1.00 18.99 166 PHE H O 1
ATOM 2800 N N . PRO B 2 175 ? -5.568 33.360 -33.311 1.00 17.41 167 PRO H N 1
ATOM 2801 C CA . PRO B 2 175 ? -6.040 32.274 -32.456 1.00 14.57 167 PRO H CA 1
ATOM 2802 C C . PRO B 2 175 ? -7.515 31.998 -32.733 1.00 18.21 167 PRO H C 1
ATOM 2803 O O . PRO B 2 175 ? -8.307 32.940 -32.874 1.00 20.07 167 PRO H O 1
ATOM 2807 N N . ALA B 2 176 ? -7.872 30.719 -32.828 1.00 17.42 168 ALA H N 1
ATOM 2808 C CA . ALA B 2 176 ? -9.263 30.329 -33.025 1.00 17.81 168 ALA H CA 1
ATOM 2809 C C . ALA B 2 176 ? -10.092 30.732 -31.819 1.00 20.51 168 ALA H C 1
ATOM 2810 O O . ALA B 2 176 ? -9.593 30.745 -30.685 1.00 21.30 168 ALA H O 1
ATOM 2812 N N . VAL B 2 177 ? -11.351 31.067 -32.072 1.00 18.71 169 VAL H N 1
ATOM 2813 C CA . VAL B 2 177 ? -12.292 31.368 -31.001 1.00 20.38 169 VAL H CA 1
ATOM 2814 C C . VAL B 2 177 ? -13.488 30.444 -31.154 1.00 19.81 169 VAL H C 1
ATOM 2815 O O . VAL B 2 177 ? -13.954 30.185 -32.268 1.00 17.54 169 VAL H O 1
ATOM 2819 N N . LEU B 2 178 ? -13.965 29.916 -30.032 1.00 15.26 170 LEU H N 1
ATOM 2820 C CA . LEU B 2 178 ? -15.150 29.061 -30.067 1.00 18.07 170 LEU H CA 1
ATOM 2821 C C . LEU B 2 178 ? -16.416 29.906 -30.210 1.00 19.37 170 LEU H C 1
ATOM 2822 O O . LEU B 2 178 ? -16.701 30.762 -29.370 1.00 20.94 170 LEU H O 1
ATOM 2827 N N . GLN B 2 179 ? -17.168 29.662 -31.280 1.00 16.23 171 GLN H N 1
ATOM 2828 C CA . GLN B 2 179 ? -18.413 30.392 -31.554 1.00 19.70 171 GLN H CA 1
ATOM 2829 C C . GLN B 2 179 ? -19.538 29.817 -30.703 1.00 21.58 171 GLN H C 1
ATOM 2830 O O . GLN B 2 179 ? -19.382 28.745 -30.124 1.00 23.32 171 GLN H O 1
ATOM 2836 N N . SER B 2 180 ? -20.675 30.515 -30.636 1.00 25.16 172 SER H N 1
ATOM 2837 C CA . SER B 2 180 ? -21.821 30.040 -29.828 1.00 26.04 172 SER H CA 1
ATOM 2838 C C . SER B 2 180 ? -22.381 28.692 -30.300 1.00 25.85 172 SER H C 1
ATOM 2839 O O . SER B 2 180 ? -23.003 27.968 -29.528 1.00 30.02 172 SER H O 1
ATOM 2842 N N . SER B 2 181 ? -22.123 28.347 -31.559 1.00 25.01 173 SER H N 1
ATOM 2843 C CA . SER B 2 181 ? -22.494 27.048 -32.117 1.00 24.87 173 SER H CA 1
ATOM 2844 C C . SER B 2 181 ? -21.642 25.877 -31.604 1.00 23.88 173 SER H C 1
ATOM 2845 O O . SER B 2 181 ? -21.974 24.723 -31.849 1.00 25.90 173 SER H O 1
ATOM 2848 N N . GLY B 2 182 ? -20.539 26.176 -30.916 1.00 22.36 174 GLY H N 1
ATOM 2849 C CA . GLY B 2 182 ? -19.610 25.147 -30.444 1.00 20.20 174 GLY H CA 1
ATOM 2850 C C . GLY B 2 182 ? -18.599 24.716 -31.503 1.00 19.36 174 GLY H C 1
ATOM 2851 O O . GLY B 2 182 ? -17.916 23.690 -31.359 1.00 20.56 174 GLY H O 1
ATOM 2852 N N . LEU B 2 183 ? -18.508 25.509 -32.566 1.00 16.66 175 LEU H N 1
ATOM 2853 C CA . LEU B 2 183 ? -17.532 25.310 -33.623 1.00 18.76 175 LEU H CA 1
ATOM 2854 C C . LEU B 2 183 ? -16.525 26.448 -33.623 1.00 17.70 175 LEU H C 1
ATOM 2855 O O . LEU B 2 183 ? -16.872 27.581 -33.302 1.00 16.71 175 LEU H O 1
ATOM 2860 N N . TYR B 2 184 ? -15.285 26.140 -33.993 1.00 15.94 176 TYR H N 1
ATOM 2861 C CA . TYR B 2 184 ? -14.222 27.137 -34.032 1.00 14.86 176 TYR H CA 1
ATOM 2862 C C . TYR B 2 184 ? -14.268 27.988 -35.297 1.00 16.76 176 TYR H C 1
ATOM 2863 O O . TYR B 2 184 ? -14.808 27.569 -36.328 1.00 14.44 176 TYR H O 1
ATOM 2872 N N . SER B 2 185 ? -13.687 29.180 -35.207 1.00 16.34 177 SER H N 1
ATOM 2873 C CA . SER B 2 185 ? -13.513 30.056 -36.371 1.00 17.42 177 SER H CA 1
ATOM 2874 C C . SER B 2 185 ? -12.276 30.918 -36.161 1.00 14.94 177 SER H C 1
ATOM 2875 O O . SER B 2 185 ? -11.970 31.323 -35.031 1.00 18.87 177 SER H O 1
ATOM 2878 N N . LEU B 2 186 ? -11.568 31.196 -37.250 1.00 17.45 178 LEU H N 1
ATOM 2879 C CA . LEU B 2 186 ? -10.455 32.151 -37.223 1.00 17.05 178 LEU H CA 1
ATOM 2880 C C . LEU B 2 186 ? -10.297 32.782 -38.602 1.00 18.43 178 LEU H C 1
ATOM 2881 O O . LEU B 2 186 ? -10.824 32.267 -39.586 1.00 18.02 178 LEU H O 1
ATOM 2886 N N . SER B 2 187 ? -9.571 33.895 -38.658 1.00 18.61 179 SER H N 1
ATOM 2887 C CA . SER B 2 187 ? -9.125 34.470 -39.919 1.00 15.84 179 SER H CA 1
ATOM 2888 C C . SER B 2 187 ? -7.609 34.450 -39.977 1.00 14.29 179 SER H C 1
ATOM 2889 O O . SER B 2 187 ? -6.932 34.519 -38.953 1.00 15.62 179 SER H O 1
ATOM 2892 N N . SER B 2 188 ? -7.089 34.331 -41.195 1.00 14.54 180 SER H N 1
ATOM 2893 C CA . SER B 2 188 ? -5.683 34.543 -41.460 1.00 16.08 180 SER H CA 1
ATOM 2894 C C . SER B 2 188 ? -5.631 35.691 -42.457 1.00 15.97 180 SER H C 1
ATOM 2895 O O . SER B 2 188 ? -6.321 35.656 -43.484 1.00 17.60 180 SER H O 1
ATOM 2898 N N . VAL B 2 189 ? -4.830 36.702 -42.137 1.00 16.11 181 VAL H N 1
ATOM 2899 C CA . VAL B 2 189 ? -4.718 37.897 -42.958 1.00 17.14 181 VAL H CA 1
ATOM 2900 C C . VAL B 2 189 ? -3.263 38.160 -43.329 1.00 17.39 181 VAL H C 1
ATOM 2901 O O . VAL B 2 189 ? -2.330 37.676 -42.673 1.00 17.98 181 VAL H O 1
ATOM 2905 N N . VAL B 2 190 ? -3.084 38.929 -44.394 1.00 17.33 182 VAL H N 1
ATOM 2906 C CA . VAL B 2 190 ? -1.762 39.334 -44.831 1.00 17.22 182 VAL H CA 1
ATOM 2907 C C . VAL B 2 190 ? -1.882 40.704 -45.498 1.00 18.06 182 VAL H C 1
ATOM 2908 O O . VAL B 2 190 ? -2.900 41.014 -46.122 1.00 20.08 182 VAL H O 1
ATOM 2912 N N . THR B 2 191 ? -0.861 41.526 -45.307 1.00 19.09 183 THR H N 1
ATOM 2913 C CA . THR B 2 191 ? -0.741 42.777 -46.028 1.00 19.71 183 THR H CA 1
ATOM 2914 C C . THR B 2 191 ? 0.347 42.665 -47.097 1.00 20.62 183 THR H C 1
ATOM 2915 O O . THR B 2 191 ? 1.429 42.117 -46.854 1.00 19.54 183 THR H O 1
ATOM 2919 N N . VAL B 2 192 ? 0.034 43.196 -48.277 1.00 22.75 184 VAL H N 1
ATOM 2920 C CA . VAL B 2 192 ? 0.904 43.106 -49.445 1.00 21.46 184 VAL H CA 1
ATOM 2921 C C . VAL B 2 192 ? 0.859 44.453 -50.182 1.00 24.34 184 VAL H C 1
ATOM 2922 O O . VAL B 2 192 ? -0.059 45.244 -49.948 1.00 22.55 184 VAL H O 1
ATOM 2926 N N . PRO B 2 193 ? 1.840 44.724 -51.071 1.00 24.53 185 PRO H N 1
ATOM 2927 C CA . PRO B 2 193 ? 1.708 45.936 -51.894 1.00 25.58 185 PRO H CA 1
ATOM 2928 C C . PRO B 2 193 ? 0.461 45.891 -52.778 1.00 24.88 185 PRO H C 1
ATOM 2929 O O . PRO B 2 193 ? 0.178 44.863 -53.399 1.00 23.62 185 PRO H O 1
ATOM 2933 N N . SER B 2 194 ? -0.276 47.002 -52.819 1.00 22.57 186 SER H N 1
ATOM 2934 C CA . SER B 2 194 ? -1.475 47.136 -53.646 1.00 23.74 186 SER H CA 1
ATOM 2935 C C . SER B 2 194 ? -1.145 46.865 -55.110 1.00 22.62 186 SER H C 1
ATOM 2936 O O . SER B 2 194 ? -1.947 46.281 -55.833 1.00 22.23 186 SER H O 1
ATOM 2939 N N . SER B 2 195 ? 0.053 47.278 -55.518 1.00 25.86 187 SER H N 1
ATOM 2940 C CA . SER B 2 195 ? 0.495 47.137 -56.914 1.00 27.76 187 SER H CA 1
ATOM 2941 C C . SER B 2 195 ? 0.683 45.680 -57.334 1.00 27.41 187 SER H C 1
ATOM 2942 O O . SER B 2 195 ? 0.740 45.392 -58.527 1.00 30.04 187 SER H O 1
ATOM 2945 N N . SER B 2 196 ? 0.773 44.772 -56.357 1.00 24.71 188 SER H N 1
ATOM 2946 C CA . SER B 2 196 ? 0.993 43.341 -56.632 1.00 23.68 188 SER H CA 1
ATOM 2947 C C . SER B 2 196 ? -0.288 42.559 -56.912 1.00 23.65 188 SER H C 1
ATOM 2948 O O . SER B 2 196 ? -0.220 41.397 -57.317 1.00 24.34 188 SER H O 1
ATOM 2951 N N . LEU B 2 197 ? -1.449 43.180 -56.705 1.00 19.15 189 LEU H N 1
ATOM 2952 C CA . LEU B 2 197 ? -2.728 42.458 -56.812 1.00 20.02 189 LEU H CA 1
ATOM 2953 C C . LEU B 2 197 ? -3.036 41.924 -58.213 1.00 21.81 189 LEU H C 1
ATOM 2954 O O . LEU B 2 197 ? -3.725 40.914 -58.355 1.00 22.00 189 LEU H O 1
ATOM 2959 N N . GLY B 2 198 ? -2.522 42.596 -59.241 1.00 22.79 190 GLY H N 1
ATOM 2960 C CA . GLY B 2 198 ? -2.767 42.168 -60.613 1.00 23.99 190 GLY H CA 1
ATOM 2961 C C . GLY B 2 198 ? -1.724 41.204 -61.160 1.00 25.03 190 GLY H C 1
ATOM 2962 O O . GLY B 2 198 ? -1.913 40.635 -62.235 1.00 27.78 190 GLY H O 1
ATOM 2963 N N . THR B 2 199 ? -0.628 41.020 -60.425 1.00 19.45 191 THR H N 1
ATOM 2964 C CA . THR B 2 199 ? 0.534 40.279 -60.933 1.00 18.30 191 THR H CA 1
ATOM 2965 C C . THR B 2 199 ? 0.967 39.124 -60.030 1.00 18.14 191 THR H C 1
ATOM 2966 O O . THR B 2 199 ? 1.821 38.316 -60.414 1.00 16.10 191 THR H O 1
ATOM 2970 N N . GLN B 2 200 ? 0.396 39.069 -58.822 1.00 17.77 192 GLN H N 1
ATOM 2971 C CA . GLN B 2 200 ? 0.731 38.029 -57.856 1.00 18.06 192 GLN H CA 1
ATOM 2972 C C . GLN B 2 200 ? -0.533 37.329 -57.348 1.00 22.24 192 GLN H C 1
ATOM 2973 O O . GLN B 2 200 ? -1.405 37.962 -56.746 1.00 21.91 192 GLN H O 1
ATOM 2979 N N . THR B 2 201 ? -0.624 36.022 -57.595 1.00 20.95 193 THR H N 1
ATOM 2980 C CA . THR B 2 201 ? -1.733 35.229 -57.074 1.00 22.88 193 THR H CA 1
ATOM 2981 C C . THR B 2 201 ? -1.517 34.966 -55.581 1.00 19.94 193 THR H C 1
ATOM 2982 O O . THR B 2 201 ? -0.392 34.680 -55.136 1.00 20.75 193 THR H O 1
ATOM 2986 N N . TYR B 2 202 ? -2.602 35.095 -54.818 1.00 20.00 194 TYR H N 1
ATOM 2987 C CA . TYR B 2 202 ? -2.585 34.822 -53.373 1.00 17.53 194 TYR H CA 1
ATOM 2988 C C . TYR B 2 202 ? -3.522 33.676 -53.037 1.00 17.92 194 TYR H C 1
ATOM 2989 O O . TYR B 2 202 ? -4.729 33.742 -53.293 1.00 18.60 194 TYR H O 1
ATOM 2998 N N . ILE B 2 203 ? -2.940 32.606 -52.504 1.00 18.46 195 ILE H N 1
ATOM 2999 C CA . ILE B 2 203 ? -3.702 31.414 -52.131 1.00 20.27 195 ILE H CA 1
ATOM 3000 C C . ILE B 2 203 ? -3.441 31.070 -50.676 1.00 16.15 195 ILE H C 1
ATOM 3001 O O . ILE B 2 203 ? -2.290 30.944 -50.252 1.00 16.77 195 ILE H O 1
ATOM 3006 N N . CYS B 2 204 ? -4.510 30.935 -49.890 1.00 19.39 196 CYS H N 1
ATOM 3007 C CA . CYS B 2 204 ? -4.348 30.443 -48.518 1.00 19.43 196 CYS H CA 1
ATOM 3008 C C . CYS B 2 204 ? -4.505 28.918 -48.508 1.00 19.48 196 CYS H C 1
ATOM 3009 O O . CYS B 2 204 ? -5.403 28.382 -49.157 1.00 19.38 196 CYS H O 1
ATOM 3012 N N . ASN B 2 205 ? -3.605 28.247 -47.795 1.00 22.54 197 ASN H N 1
ATOM 3013 C CA . ASN B 2 205 ? -3.613 26.788 -47.659 1.00 21.63 197 ASN H CA 1
ATOM 3014 C C . ASN B 2 205 ? -4.019 26.424 -46.239 1.00 16.25 197 ASN H C 1
ATOM 3015 O O . ASN B 2 205 ? -3.267 26.672 -45.293 1.00 18.56 197 ASN H O 1
ATOM 3020 N N . VAL B 2 206 ? -5.202 25.842 -46.093 1.00 19.68 198 VAL H N 1
ATOM 3021 C CA . VAL B 2 206 ? -5.728 25.496 -44.773 1.00 21.25 198 VAL H CA 1
ATOM 3022 C C . VAL B 2 206 ? -5.541 23.995 -44.508 1.00 21.63 198 VAL H C 1
ATOM 3023 O O . VAL B 2 206 ? -5.930 23.185 -45.326 1.00 26.14 198 VAL H O 1
ATOM 3027 N N . ASN B 2 207 ? -4.938 23.641 -43.372 1.00 21.50 199 ASN H N 1
ATOM 3028 C CA . ASN B 2 207 ? -4.812 22.230 -42.994 1.00 27.39 199 ASN H CA 1
ATOM 3029 C C . ASN B 2 207 ? -5.542 21.971 -41.681 1.00 25.27 199 ASN H C 1
ATOM 3030 O O . ASN B 2 207 ? -5.206 22.558 -40.653 1.00 28.94 199 ASN H O 1
ATOM 3035 N N . HIS B 2 208 ? -6.551 21.108 -41.738 1.00 23.65 200 HIS H N 1
ATOM 3036 C CA . HIS B 2 208 ? -7.281 20.653 -40.547 1.00 24.43 200 HIS H CA 1
ATOM 3037 C C . HIS B 2 208 ? -6.938 19.171 -40.317 1.00 25.24 200 HIS H C 1
ATOM 3038 O O . HIS B 2 208 ? -7.633 18.281 -40.792 1.00 19.73 200 HIS H O 1
ATOM 3045 N N . LYS B 2 209 ? -5.839 18.921 -39.604 1.00 24.41 201 LYS H N 1
ATOM 3046 C CA . LYS B 2 209 ? -5.358 17.541 -39.400 1.00 29.37 201 LYS H CA 1
ATOM 3047 C C . LYS B 2 209 ? -6.353 16.592 -38.703 1.00 27.33 201 LYS H C 1
ATOM 3048 O O . LYS B 2 209 ? -6.444 15.417 -39.097 1.00 26.46 201 LYS H O 1
ATOM 3054 N N . PRO B 2 210 ? -7.082 17.074 -37.658 1.00 24.56 202 PRO H N 1
ATOM 3055 C CA . PRO B 2 210 ? -8.139 16.234 -37.057 1.00 23.17 202 PRO H CA 1
ATOM 3056 C C . PRO B 2 210 ? -9.191 15.652 -38.009 1.00 25.50 202 PRO H C 1
ATOM 3057 O O . PRO B 2 210 ? -9.793 14.629 -37.677 1.00 25.86 202 PRO H O 1
ATOM 3061 N N . SER B 2 211 ? -9.420 16.277 -39.163 1.00 21.82 203 SER H N 1
ATOM 3062 C CA . SER B 2 211 ? -10.386 15.724 -40.114 1.00 23.91 203 SER H CA 1
ATOM 3063 C C . SER B 2 211 ? -9.706 15.329 -41.419 1.00 24.50 203 SER H C 1
ATOM 3064 O O . SER B 2 211 ? -10.378 15.119 -42.440 1.00 24.61 203 SER H O 1
ATOM 3067 N N . ASN B 2 212 ? -8.375 15.247 -41.372 1.00 23.78 204 ASN H N 1
ATOM 3068 C CA . ASN B 2 212 ? -7.537 15.027 -42.553 1.00 28.04 204 ASN H CA 1
ATOM 3069 C C . ASN B 2 212 ? -7.990 15.836 -43.780 1.00 30.48 204 ASN H C 1
ATOM 3070 O O . ASN B 2 212 ? -8.128 15.295 -44.886 1.00 28.51 204 ASN H O 1
ATOM 3075 N N . THR B 2 213 ? -8.219 17.135 -43.578 1.00 30.60 205 THR H N 1
ATOM 3076 C CA . THR B 2 213 ? -8.708 18.003 -44.650 1.00 31.81 205 THR H CA 1
ATOM 3077 C C . THR B 2 213 ? -7.746 19.146 -44.926 1.00 30.06 205 THR H C 1
ATOM 3078 O O . THR B 2 213 ? -7.373 19.883 -44.012 1.00 32.81 205 THR H O 1
ATOM 3082 N N . LYS B 2 214 ? -7.335 19.263 -46.185 1.00 27.64 206 LYS H N 1
ATOM 3083 C CA . LYS B 2 214 ? -6.627 20.442 -46.675 1.00 29.85 206 LYS H CA 1
ATOM 3084 C C . LYS B 2 214 ? -7.532 21.192 -47.649 1.00 27.19 206 LYS H C 1
ATOM 3085 O O . LYS B 2 214 ? -8.240 20.570 -48.435 1.00 27.02 206 LYS H O 1
ATOM 3091 N N . VAL B 2 215 ? -7.521 22.524 -47.572 1.00 26.92 207 VAL H N 1
ATOM 3092 C CA . VAL B 2 215 ? -8.303 23.384 -48.477 1.00 24.78 207 VAL H CA 1
ATOM 3093 C C . VAL B 2 215 ? -7.419 24.554 -48.945 1.00 26.58 207 VAL H C 1
ATOM 3094 O O . VAL B 2 215 ? -6.758 25.201 -48.124 1.00 28.96 207 VAL H O 1
ATOM 3098 N N . ASP B 2 216 ? -7.411 24.798 -50.258 1.00 24.70 208 ASP H N 1
ATOM 3099 C CA . ASP B 2 216 ? -6.718 25.938 -50.874 1.00 26.89 208 ASP H CA 1
ATOM 3100 C C . ASP B 2 216 ? -7.754 26.920 -51.377 1.00 29.48 208 ASP H C 1
ATOM 3101 O O . ASP B 2 216 ? -8.721 26.519 -52.025 1.00 29.79 208 ASP H O 1
ATOM 3106 N N . LYS B 2 217 ? -7.551 28.205 -51.098 1.00 26.01 209 LYS H N 1
ATOM 3107 C CA . LYS B 2 217 ? -8.481 29.224 -51.570 1.00 24.71 209 LYS H CA 1
ATOM 3108 C C . LYS B 2 217 ? -7.741 30.393 -52.184 1.00 24.37 209 LYS H C 1
ATOM 3109 O O . LYS B 2 217 ? -6.933 31.036 -51.514 1.00 24.36 209 LYS H O 1
ATOM 3115 N N . LYS B 2 218 ? -8.015 30.658 -53.458 1.00 23.61 210 LYS H N 1
ATOM 3116 C CA . LYS B 2 218 ? -7.464 31.830 -54.117 1.00 24.43 210 LYS H CA 1
ATOM 3117 C C . LYS B 2 218 ? -8.269 33.057 -53.684 1.00 22.76 210 LYS H C 1
ATOM 3118 O O . LYS B 2 218 ? -9.500 33.046 -53.714 1.00 26.40 210 LYS H O 1
ATOM 3124 N N . VAL B 2 219 ? -7.558 34.098 -53.265 1.00 21.06 211 VAL H N 1
ATOM 3125 C CA . VAL B 2 219 ? -8.177 35.340 -52.814 1.00 22.32 211 VAL H CA 1
ATOM 3126 C C . VAL B 2 219 ? -7.849 36.445 -53.817 1.00 26.30 211 VAL H C 1
ATOM 3127 O O . VAL B 2 219 ? -6.688 36.813 -53.991 1.00 23.83 211 VAL H O 1
ATOM 3131 N N . GLU B 2 220 ? -8.881 36.974 -54.460 1.00 31.06 212 GLU H N 1
ATOM 3132 C CA . GLU B 2 220 ? -8.689 37.968 -55.510 1.00 37.17 212 GLU H CA 1
ATOM 3133 C C . GLU B 2 220 ? -9.540 39.220 -55.284 1.00 34.17 212 GLU H C 1
ATOM 3134 O O . GLU B 2 220 ? -10.544 39.159 -54.570 1.00 27.08 212 GLU H O 1
ATOM 3140 N N . PRO B 2 221 ? -9.129 40.366 -55.877 1.00 39.56 213 PRO H N 1
ATOM 3141 C CA . PRO B 2 221 ? -9.931 41.590 -55.794 1.00 42.83 213 PRO H CA 1
ATOM 3142 C C . PRO B 2 221 ? -11.325 41.362 -56.350 1.00 46.43 213 PRO H C 1
ATOM 3143 O O . PRO B 2 221 ? -11.478 40.676 -57.360 1.00 45.39 213 PRO H O 1
ATOM 3147 N N . LYS B 2 222 ? -12.328 41.923 -55.685 1.00 52.39 214 LYS H N 1
ATOM 3148 C CA . LYS B 2 222 ? -13.714 41.749 -56.093 1.00 60.93 214 LYS H CA 1
ATOM 3149 C C . LYS B 2 222 ? -14.026 42.675 -57.268 1.00 63.86 214 LYS H C 1
ATOM 3150 O O . LYS B 2 222 ? -13.596 43.833 -57.282 1.00 65.13 214 LYS H O 1
ATOM 3156 N N . SER B 2 223 ? -14.755 42.157 -58.256 1.00 66.99 215 SER H N 1
ATOM 3157 C CA . SER B 2 223 ? -15.184 42.967 -59.401 1.00 68.97 215 SER H CA 1
ATOM 3158 C C . SER B 2 223 ? -16.657 43.360 -59.314 1.00 69.22 215 SER H C 1
ATOM 3159 O O . SER B 2 223 ? -16.991 44.546 -59.320 1.00 69.02 215 SER H O 1
ATOM 3162 N N . ASP C 3 1 ? 3.768 14.927 -3.823 1.00 48.48 1 ASP L N 1
ATOM 3163 C CA . ASP C 3 1 ? 4.795 15.510 -4.737 1.00 47.84 1 ASP L CA 1
ATOM 3164 C C . ASP C 3 1 ? 5.520 16.685 -4.067 1.00 44.05 1 ASP L C 1
ATOM 3165 O O . ASP C 3 1 ? 5.039 17.253 -3.083 1.00 45.21 1 ASP L O 1
ATOM 3170 N N . ILE C 3 2 ? 6.686 17.033 -4.598 1.00 38.35 2 ILE L N 1
ATOM 3171 C CA . ILE C 3 2 ? 7.339 18.286 -4.240 1.00 33.70 2 ILE L CA 1
ATOM 3172 C C . ILE C 3 2 ? 6.593 19.405 -4.963 1.00 31.20 2 ILE L C 1
ATOM 3173 O O . ILE C 3 2 ? 6.225 19.258 -6.133 1.00 34.20 2 ILE L O 1
ATOM 3178 N N . GLN C 3 3 ? 6.344 20.511 -4.267 1.00 24.53 3 GLN L N 1
ATOM 3179 C CA . GLN C 3 3 ? 5.689 21.651 -4.901 1.00 24.16 3 GLN L CA 1
ATOM 3180 C C . GLN C 3 3 ? 6.738 22.615 -5.431 1.00 21.18 3 GLN L C 1
ATOM 3181 O O . GLN C 3 3 ? 7.801 22.775 -4.823 1.00 22.83 3 GLN L O 1
ATOM 3187 N N . MET C 3 4 ? 6.448 23.217 -6.581 1.00 19.73 4 MET L N 1
ATOM 3188 C CA . MET C 3 4 ? 7.293 24.251 -7.187 1.00 18.06 4 MET L CA 1
ATOM 3189 C C . MET C 3 4 ? 6.441 25.502 -7.415 1.00 20.29 4 MET L C 1
ATOM 3190 O O . MET C 3 4 ? 5.536 25.514 -8.264 1.00 19.23 4 MET L O 1
ATOM 3195 N N . THR C 3 5 ? 6.726 26.553 -6.650 1.00 18.69 5 THR L N 1
ATOM 3196 C CA . THR C 3 5 ? 5.877 27.740 -6.665 1.00 18.36 5 THR L CA 1
ATOM 3197 C C . THR C 3 5 ? 6.629 28.922 -7.265 1.00 16.84 5 THR L C 1
ATOM 3198 O O . THR C 3 5 ? 7.582 29.423 -6.656 1.00 19.03 5 THR L O 1
ATOM 3202 N N . GLN C 3 6 ? 6.181 29.359 -8.444 1.00 17.05 6 GLN L N 1
ATOM 3203 C CA . GLN C 3 6 ? 6.802 30.467 -9.183 1.00 19.32 6 GLN L CA 1
ATOM 3204 C C . GLN C 3 6 ? 6.169 31.814 -8.902 1.00 20.47 6 GLN L C 1
ATOM 3205 O O . GLN C 3 6 ? 4.946 31.927 -8.767 1.00 19.60 6 GLN L O 1
ATOM 3211 N N . SER C 3 7 ? 7.009 32.840 -8.875 1.00 17.92 7 SER L N 1
ATOM 3212 C CA . SER C 3 7 ? 6.547 34.220 -8.786 1.00 18.24 7 SER L CA 1
ATOM 3213 C C . SER C 3 7 ? 7.450 35.116 -9.638 1.00 19.04 7 SER L C 1
ATOM 3214 O O . SER C 3 7 ? 8.627 34.808 -9.817 1.00 18.90 7 SER L O 1
ATOM 3217 N N . PRO C 3 8 ? 6.892 36.207 -10.200 1.00 20.15 8 PRO L N 1
ATOM 3218 C CA . PRO C 3 8 ? 5.476 36.609 -10.170 1.00 18.11 8 PRO L CA 1
ATOM 3219 C C . PRO C 3 8 ? 4.644 35.738 -11.113 1.00 16.49 8 PRO L C 1
ATOM 3220 O O . PRO C 3 8 ? 5.197 34.892 -11.818 1.00 17.77 8 PRO L O 1
ATOM 3224 N N . SER C 3 9 ? 3.324 35.905 -11.115 1.00 17.60 9 SER L N 1
ATOM 3225 C CA . SER C 3 9 ? 2.489 35.154 -12.050 1.00 16.97 9 SER L CA 1
ATOM 3226 C C . SER C 3 9 ? 2.676 35.712 -13.463 1.00 16.33 9 SER L C 1
ATOM 3227 O O . SER C 3 9 ? 2.713 34.960 -14.448 1.00 15.34 9 SER L O 1
ATOM 3230 N N . SER C 3 10 ? 2.816 37.029 -13.554 1.00 17.88 10 SER L N 1
ATOM 3231 C CA . SER C 3 10 ? 3.106 37.681 -14.824 1.00 17.87 10 SER L CA 1
ATOM 3232 C C . SER C 3 10 ? 3.899 38.961 -14.592 1.00 18.66 10 SER L C 1
ATOM 3233 O O . SER C 3 10 ? 3.982 39.477 -13.471 1.00 16.81 10 SER L O 1
ATOM 3236 N N . LEU C 3 11 ? 4.501 39.465 -15.657 1.00 16.04 11 LEU L N 1
ATOM 3237 C CA . LEU C 3 11 ? 5.211 40.740 -15.591 1.00 17.56 11 LEU L CA 1
ATOM 3238 C C . LEU C 3 11 ? 5.257 41.382 -16.961 1.00 16.78 11 LEU L C 1
ATOM 3239 O O . LEU C 3 11 ? 5.269 40.697 -17.983 1.00 17.07 11 LEU L O 1
ATOM 3244 N N . SER C 3 12 ? 5.243 42.708 -16.967 1.00 15.95 12 SER L N 1
ATOM 3245 C CA . SER C 3 12 ? 5.408 43.466 -18.187 1.00 16.27 12 SER L CA 1
ATOM 3246 C C . SER C 3 12 ? 6.664 44.324 -17.983 1.00 16.58 12 SER L C 1
ATOM 3247 O O . SER C 3 12 ? 6.720 45.101 -17.041 1.00 19.69 12 SER L O 1
ATOM 3250 N N . ALA C 3 13 ? 7.660 44.158 -18.847 1.00 14.73 13 ALA L N 1
ATOM 3251 C CA . ALA C 3 13 ? 8.929 44.889 -18.722 1.00 14.65 13 ALA L CA 1
ATOM 3252 C C . ALA C 3 13 ? 9.396 45.445 -20.075 1.00 15.28 13 ALA L C 1
ATOM 3253 O O . ALA C 3 13 ? 9.021 44.924 -21.129 1.00 16.66 13 ALA L O 1
ATOM 3255 N N . SER C 3 14 ? 10.193 46.513 -20.045 1.00 14.77 14 SER L N 1
ATOM 3256 C CA . SER C 3 14 ? 10.662 47.159 -21.272 1.00 16.13 14 SER L CA 1
ATOM 3257 C C . SER C 3 14 ? 11.943 46.500 -21.777 1.00 18.62 14 SER L C 1
ATOM 3258 O O . SER C 3 14 ? 12.665 45.860 -21.007 1.00 16.93 14 SER L O 1
ATOM 3261 N N . VAL C 3 15 ? 12.217 46.667 -23.070 1.00 17.57 15 VAL L N 1
ATOM 3262 C CA . VAL C 3 15 ? 13.472 46.215 -23.652 1.00 16.30 15 VAL L CA 1
ATOM 3263 C C . VAL C 3 15 ? 14.642 46.857 -22.897 1.00 16.72 15 VAL L C 1
ATOM 3264 O O . VAL C 3 15 ? 14.675 48.081 -22.693 1.00 16.77 15 VAL L O 1
ATOM 3268 N N . GLY C 3 16 ? 15.580 46.021 -22.460 1.00 17.74 16 GLY L N 1
ATOM 3269 C CA . GLY C 3 16 ? 16.751 46.494 -21.733 1.00 15.54 16 GLY L CA 1
ATOM 3270 C C . GLY C 3 16 ? 16.624 46.382 -20.230 1.00 17.20 16 GLY L C 1
ATOM 3271 O O . GLY C 3 16 ? 17.620 46.509 -19.513 1.00 16.05 16 GLY L O 1
ATOM 3272 N N . ASP C 3 17 ? 15.407 46.129 -19.743 1.00 14.03 17 ASP L N 1
ATOM 3273 C CA . ASP C 3 17 ? 15.164 45.934 -18.313 1.00 13.89 17 ASP L CA 1
ATOM 3274 C C . ASP C 3 17 ? 15.804 44.646 -17.809 1.00 13.63 17 ASP L C 1
ATOM 3275 O O . ASP C 3 17 ? 16.013 43.701 -18.579 1.00 16.90 17 ASP L O 1
ATOM 3280 N N A ARG C 3 18 ? 16.127 44.619 -16.522 0.50 13.95 18 ARG L N 1
ATOM 3281 N N B ARG C 3 18 ? 16.100 44.606 -16.513 0.50 14.35 18 ARG L N 1
ATOM 3282 C CA A ARG C 3 18 ? 16.544 43.383 -15.871 0.50 16.03 18 ARG L CA 1
ATOM 3283 C CA B ARG C 3 18 ? 16.562 43.379 -15.859 0.50 17.03 18 ARG L CA 1
ATOM 3284 C C A ARG C 3 18 ? 15.276 42.671 -15.423 0.50 16.73 18 ARG L C 1
ATOM 3285 C C B ARG C 3 18 ? 15.352 42.643 -15.292 0.50 17.27 18 ARG L C 1
ATOM 3286 O O A ARG C 3 18 ? 14.329 43.310 -14.952 0.50 19.32 18 ARG L O 1
ATOM 3287 O O B ARG C 3 18 ? 14.533 43.236 -14.589 0.50 20.91 18 ARG L O 1
ATOM 3302 N N . VAL C 3 19 ? 15.233 41.357 -15.606 1.00 17.06 19 VAL L N 1
ATOM 3303 C CA . VAL C 3 19 ? 14.058 40.578 -15.190 1.00 16.76 19 VAL L CA 1
ATOM 3304 C C . VAL C 3 19 ? 14.472 39.434 -14.287 1.00 17.32 19 VAL L C 1
ATOM 3305 O O . VAL C 3 19 ? 15.347 38.652 -14.645 1.00 16.60 19 VAL L O 1
ATOM 3309 N N . THR C 3 20 ? 13.822 39.332 -13.129 1.00 17.85 20 THR L N 1
ATOM 3310 C CA . THR C 3 20 ? 14.076 38.238 -12.207 1.00 18.60 20 THR L CA 1
ATOM 3311 C C . THR C 3 20 ? 12.774 37.492 -11.898 1.00 19.67 20 THR L C 1
ATOM 3312 O O . THR C 3 20 ? 11.749 38.092 -11.538 1.00 20.55 20 THR L O 1
ATOM 3316 N N A ILE C 3 21 ? 12.838 36.178 -12.091 0.50 16.52 21 ILE L N 1
ATOM 3317 N N B ILE C 3 21 ? 12.804 36.179 -12.057 0.50 19.27 21 ILE L N 1
ATOM 3318 C CA A ILE C 3 21 ? 11.729 35.247 -11.874 0.50 15.33 21 ILE L CA 1
ATOM 3319 C CA B ILE C 3 21 ? 11.657 35.357 -11.686 0.50 20.59 21 ILE L CA 1
ATOM 3320 C C A ILE C 3 21 ? 12.178 34.282 -10.778 0.50 16.21 21 ILE L C 1
ATOM 3321 C C B ILE C 3 21 ? 12.121 34.270 -10.727 0.50 20.95 21 ILE L C 1
ATOM 3322 O O A ILE C 3 21 ? 13.341 33.872 -10.735 0.50 14.68 21 ILE L O 1
ATOM 3323 O O B ILE C 3 21 ? 13.197 33.685 -10.894 0.50 20.88 21 ILE L O 1
ATOM 3332 N N A THR C 3 22 ? 11.266 33.929 -9.881 0.50 16.80 22 THR L N 1
ATOM 3333 N N B THR C 3 22 ? 11.320 34.022 -9.702 0.50 20.29 22 THR L N 1
ATOM 3334 C CA A THR C 3 22 ? 11.645 33.138 -8.714 0.50 16.17 22 THR L CA 1
ATOM 3335 C CA B THR C 3 22 ? 11.733 33.102 -8.659 0.50 17.89 22 THR L CA 1
ATOM 3336 C C A THR C 3 22 ? 10.861 31.827 -8.673 0.50 16.95 22 THR L C 1
ATOM 3337 C C B THR C 3 22 ? 10.899 31.834 -8.682 0.50 17.89 22 THR L C 1
ATOM 3338 O O A THR C 3 22 ? 9.715 31.774 -9.130 0.50 15.97 22 THR L O 1
ATOM 3339 O O B THR C 3 22 ? 9.768 31.818 -9.180 0.50 16.78 22 THR L O 1
ATOM 3346 N N . CYS C 3 23 ? 11.481 30.779 -8.132 1.00 17.22 23 CYS L N 1
ATOM 3347 C CA . CYS C 3 23 ? 10.823 29.486 -7.989 1.00 18.37 23 CYS L CA 1
ATOM 3348 C C . CYS C 3 23 ? 11.179 28.928 -6.608 1.00 20.10 23 CYS L C 1
ATOM 3349 O O . CYS C 3 23 ? 12.363 28.801 -6.260 1.00 21.78 23 CYS L O 1
ATOM 3352 N N . ARG C 3 24 ? 10.160 28.622 -5.808 1.00 18.37 24 ARG L N 1
ATOM 3353 C CA . ARG C 3 24 ? 10.388 28.081 -4.473 1.00 18.61 24 ARG L CA 1
ATOM 3354 C C . ARG C 3 24 ? 9.969 26.617 -4.382 1.00 16.07 24 ARG L C 1
ATOM 3355 O O . ARG C 3 24 ? 8.821 26.279 -4.671 1.00 16.37 24 ARG L O 1
ATOM 3363 N N . ALA C 3 25 ? 10.908 25.764 -3.986 1.00 17.44 25 ALA L N 1
ATOM 3364 C CA . ALA C 3 25 ? 10.641 24.334 -3.822 1.00 18.45 25 ALA L CA 1
ATOM 3365 C C . ALA C 3 25 ? 10.185 24.031 -2.392 1.00 18.79 25 ALA L C 1
ATOM 3366 O O . ALA C 3 25 ? 10.668 24.646 -1.439 1.00 18.76 25 ALA L O 1
ATOM 3368 N N . SER C 3 26 ? 9.249 23.091 -2.256 1.00 22.66 26 SER L N 1
ATOM 3369 C CA . SER C 3 26 ? 8.694 22.708 -0.951 1.00 24.28 26 SER L CA 1
ATOM 3370 C C . SER C 3 26 ? 9.679 21.921 -0.083 1.00 27.86 26 SER L C 1
ATOM 3371 O O . SER C 3 26 ? 9.474 21.789 1.128 1.00 31.27 26 SER L O 1
ATOM 3374 N N . GLN C 3 27 ? 10.728 21.382 -0.702 1.00 25.78 27 GLN L N 1
ATOM 3375 C CA . GLN C 3 27 ? 11.814 20.740 0.039 1.00 27.40 27 GLN L CA 1
ATOM 3376 C C . GLN C 3 27 ? 13.140 20.961 -0.664 1.00 25.89 27 GLN L C 1
ATOM 3377 O O . GLN C 3 27 ? 13.163 21.421 -1.800 1.00 24.14 27 GLN L O 1
ATOM 3383 N N . ASP C 3 28 ? 14.233 20.625 0.017 1.00 23.75 28 ASP L N 1
ATOM 3384 C CA . ASP C 3 28 ? 15.588 20.836 -0.489 1.00 25.25 28 ASP L CA 1
ATOM 3385 C C . ASP C 3 28 ? 15.844 20.006 -1.766 1.00 24.34 28 ASP L C 1
ATOM 3386 O O . ASP C 3 28 ? 15.729 18.773 -1.759 1.00 23.76 28 ASP L O 1
ATOM 3391 N N . LEU C 3 29 ? 16.190 20.701 -2.847 1.00 20.57 29 LEU L N 1
ATOM 3392 C CA . LEU C 3 29 ? 16.462 20.081 -4.150 1.00 18.16 29 LEU L CA 1
ATOM 3393 C C . LEU C 3 29 ? 17.940 20.182 -4.510 1.00 21.68 29 LEU L C 1
ATOM 3394 O O . LEU C 3 29 ? 18.335 19.816 -5.626 1.00 20.03 29 LEU L O 1
ATOM 3399 N N . ALA C 3 30 ? 18.745 20.677 -3.567 1.00 20.00 30 ALA L N 1
ATOM 3400 C CA . ALA C 3 30 ? 20.151 21.004 -3.816 1.00 21.56 30 ALA L CA 1
ATOM 3401 C C . ALA C 3 30 ? 20.192 21.960 -5.010 1.00 19.51 30 ALA L C 1
ATOM 3402 O O . ALA C 3 30 ? 19.623 23.047 -4.926 1.00 20.88 30 ALA L O 1
ATOM 3404 N N . THR C 3 31 ? 20.799 21.551 -6.121 1.00 18.89 31 THR L N 1
ATOM 3405 C CA . THR C 3 31 ? 20.824 22.394 -7.320 1.00 18.49 31 THR L CA 1
ATOM 3406 C C . THR C 3 31 ? 20.046 21.771 -8.488 1.00 16.32 31 THR L C 1
ATOM 3407 O O . THR C 3 31 ? 20.266 22.123 -9.648 1.00 18.46 31 THR L O 1
ATOM 3411 N N . ASP C 3 32 ? 19.111 20.876 -8.171 1.00 18.50 32 ASP L N 1
ATOM 3412 C CA . ASP C 3 32 ? 18.411 20.079 -9.195 1.00 17.70 32 ASP L CA 1
ATOM 3413 C C . ASP C 3 32 ? 17.182 20.799 -9.717 1.00 15.75 32 ASP L C 1
ATOM 3414 O O . ASP C 3 32 ? 16.042 20.361 -9.500 1.00 14.74 32 ASP L O 1
ATOM 3419 N N . VAL C 3 33 ? 17.437 21.908 -10.409 1.00 14.65 33 VAL L N 1
ATOM 3420 C CA . VAL C 3 33 ? 16.387 22.721 -11.005 1.00 13.10 33 VAL L CA 1
ATOM 3421 C C . VAL C 3 33 ? 16.775 23.075 -12.436 1.00 15.21 33 VAL L C 1
ATOM 3422 O O . VAL C 3 33 ? 17.910 23.494 -12.704 1.00 18.37 33 VAL L O 1
ATOM 3426 N N . ALA C 3 34 ? 15.836 22.871 -13.356 1.00 16.58 34 ALA L N 1
ATOM 3427 C CA . ALA C 3 34 ? 15.994 23.341 -14.730 1.00 11.73 34 ALA L CA 1
ATOM 3428 C C . ALA C 3 34 ? 14.999 24.460 -15.022 1.00 15.04 34 ALA L C 1
ATOM 3429 O O . ALA C 3 34 ? 13.965 24.559 -14.350 1.00 14.48 34 ALA L O 1
ATOM 3431 N N . TRP C 3 35 ? 15.327 25.313 -15.996 1.00 13.38 35 TRP L N 1
ATOM 3432 C CA . TRP C 3 35 ? 14.424 26.381 -16.450 1.00 11.44 35 TRP L CA 1
ATOM 3433 C C . TRP C 3 35 ? 14.189 26.273 -17.954 1.00 13.29 35 TRP L C 1
ATOM 3434 O O . TRP C 3 35 ? 15.124 25.961 -18.713 1.00 15.06 35 TRP L O 1
ATOM 3445 N N . TYR C 3 36 ? 12.948 26.547 -18.370 1.00 12.54 36 TYR L N 1
ATOM 3446 C CA . TYR C 3 36 ? 12.533 26.487 -19.780 1.00 12.65 36 TYR L CA 1
ATOM 3447 C C . TYR C 3 36 ? 11.835 27.763 -20.216 1.00 15.48 36 TYR L C 1
ATOM 3448 O O . TYR C 3 36 ? 11.166 28.430 -19.418 1.00 14.91 36 TYR L O 1
ATOM 3457 N N . GLN C 3 37 ? 11.960 28.056 -21.501 1.00 12.08 37 GLN L N 1
ATOM 3458 C CA . GLN C 3 37 ? 11.258 29.158 -22.150 1.00 14.03 37 GLN L CA 1
ATOM 3459 C C . GLN C 3 37 ? 10.228 28.561 -23.109 1.00 12.81 37 GLN L C 1
ATOM 3460 O O . GLN C 3 37 ? 10.564 27.717 -23.936 1.00 16.57 37 GLN L O 1
ATOM 3466 N N . GLN C 3 38 ? 8.979 28.986 -22.998 1.00 14.78 38 GLN L N 1
ATOM 3467 C CA . GLN C 3 38 ? 7.973 28.527 -23.944 1.00 15.04 38 GLN L CA 1
ATOM 3468 C C . GLN C 3 38 ? 7.262 29.675 -24.667 1.00 16.36 38 GLN L C 1
ATOM 3469 O O . GLN C 3 38 ? 6.521 30.457 -24.058 1.00 16.04 38 GLN L O 1
ATOM 3475 N N . LYS C 3 39 ? 7.490 29.761 -25.972 1.00 19.60 39 LYS L N 1
ATOM 3476 C CA . LYS C 3 39 ? 6.782 30.732 -26.804 1.00 25.09 39 LYS L CA 1
ATOM 3477 C C . LYS C 3 39 ? 5.433 30.151 -27.219 1.00 27.10 39 LYS L C 1
ATOM 3478 O O . LYS C 3 39 ? 5.282 28.933 -27.280 1.00 22.32 39 LYS L O 1
ATOM 3484 N N . PRO C 3 40 ? 4.428 31.012 -27.483 1.00 32.63 40 PRO L N 1
ATOM 3485 C CA . PRO C 3 40 ? 3.077 30.485 -27.745 1.00 32.93 40 PRO L CA 1
ATOM 3486 C C . PRO C 3 40 ? 3.025 29.618 -29.010 1.00 29.60 40 PRO L C 1
ATOM 3487 O O . PRO C 3 40 ? 3.643 29.962 -30.015 1.00 31.76 40 PRO L O 1
ATOM 3491 N N . GLY C 3 41 ? 2.321 28.491 -28.937 1.00 30.62 41 GLY L N 1
ATOM 3492 C CA . GLY C 3 41 ? 2.259 27.531 -30.045 1.00 30.59 41 GLY L CA 1
ATOM 3493 C C . GLY C 3 41 ? 3.535 26.734 -30.286 1.00 28.69 41 GLY L C 1
ATOM 3494 O O . GLY C 3 41 ? 3.631 25.986 -31.262 1.00 28.01 41 GLY L O 1
ATOM 3495 N N . LYS C 3 42 ? 4.522 26.901 -29.411 1.00 24.55 42 LYS L N 1
ATOM 3496 C CA . LYS C 3 42 ? 5.791 26.189 -29.542 1.00 21.58 42 LYS L CA 1
ATOM 3497 C C . LYS C 3 42 ? 6.040 25.309 -28.322 1.00 20.10 42 LYS L C 1
ATOM 3498 O O . LYS C 3 42 ? 5.458 25.520 -27.262 1.00 19.48 42 LYS L O 1
ATOM 3504 N N . ALA C 3 43 ? 6.930 24.333 -28.471 1.00 17.98 43 ALA L N 1
ATOM 3505 C CA . ALA C 3 43 ? 7.358 23.504 -27.350 1.00 17.66 43 ALA L CA 1
ATOM 3506 C C . ALA C 3 43 ? 8.303 24.288 -26.432 1.00 15.96 43 ALA L C 1
ATOM 3507 O O . ALA C 3 43 ? 8.977 25.222 -26.896 1.00 15.38 43 ALA L O 1
ATOM 3509 N N . PRO C 3 44 ? 8.381 23.901 -25.136 1.00 18.19 44 PRO L N 1
ATOM 3510 C CA . PRO C 3 44 ? 9.369 24.510 -24.241 1.00 16.05 44 PRO L CA 1
ATOM 3511 C C . PRO C 3 44 ? 10.791 24.289 -24.751 1.00 17.80 44 PRO L C 1
ATOM 3512 O O . PRO C 3 44 ? 11.070 23.276 -25.390 1.00 19.23 44 PRO L O 1
ATOM 3516 N N . LYS C 3 45 ? 11.661 25.255 -24.488 1.00 15.33 45 LYS L N 1
ATOM 3517 C CA . LYS C 3 45 ? 13.078 25.160 -24.837 1.00 19.69 45 LYS L CA 1
ATOM 3518 C C . LYS C 3 45 ? 13.895 25.239 -23.562 1.00 17.05 45 LYS L C 1
ATOM 3519 O O . LYS C 3 45 ? 13.666 26.120 -22.735 1.00 16.10 45 LYS L O 1
ATOM 3525 N N . LEU C 3 46 ? 14.849 24.316 -23.408 1.00 14.58 46 LEU L N 1
ATOM 3526 C CA . LEU C 3 46 ? 15.706 24.268 -22.225 1.00 13.48 46 LEU L CA 1
ATOM 3527 C C . LEU C 3 46 ? 16.693 25.462 -22.175 1.00 13.57 46 LEU L C 1
ATOM 3528 O O . LEU C 3 46 ? 17.422 25.726 -23.141 1.00 17.48 46 LEU L O 1
ATOM 3533 N N . LEU C 3 47 ? 16.692 26.190 -21.062 1.00 11.63 47 LEU L N 1
ATOM 3534 C CA . LEU C 3 47 ? 17.616 27.322 -20.890 1.00 13.49 47 LEU L CA 1
ATOM 3535 C C . LEU C 3 47 ? 18.743 27.001 -19.914 1.00 17.02 47 LEU L C 1
ATOM 3536 O O . LEU C 3 47 ? 19.917 27.269 -20.193 1.00 18.73 47 LEU L O 1
ATOM 3541 N N . ILE C 3 48 ? 18.367 26.450 -18.760 1.00 14.70 48 ILE L N 1
ATOM 3542 C CA . ILE C 3 48 ? 19.276 26.284 -17.622 1.00 15.56 48 ILE L CA 1
ATOM 3543 C C . ILE C 3 48 ? 19.080 24.897 -17.019 1.00 14.65 48 ILE L C 1
ATOM 3544 O O . ILE C 3 48 ? 17.950 24.421 -16.918 1.00 14.70 48 ILE L O 1
ATOM 3549 N N . TYR C 3 49 ? 20.174 24.244 -16.633 1.00 13.71 49 TYR L N 1
ATOM 3550 C CA . TYR C 3 49 ? 20.091 22.983 -15.871 1.00 16.99 49 TYR L CA 1
ATOM 3551 C C . TYR C 3 49 ? 21.000 23.091 -14.641 1.00 15.95 49 TYR L C 1
ATOM 3552 O O . TYR C 3 49 ? 21.874 23.961 -14.582 1.00 17.30 49 TYR L O 1
ATOM 3561 N N . SER C 3 50 ? 20.786 22.221 -13.656 1.00 17.21 50 SER L N 1
ATOM 3562 C CA . SER C 3 50 ? 21.547 22.267 -12.400 1.00 17.70 50 SER L CA 1
ATOM 3563 C C . SER C 3 50 ? 21.592 23.672 -11.816 1.00 18.60 50 SER L C 1
ATOM 3564 O O . SER C 3 50 ? 22.636 24.118 -11.335 1.00 18.91 50 SER L O 1
ATOM 3567 N N . ALA C 3 51 ? 20.445 24.356 -11.893 1.00 13.81 51 ALA L N 1
ATOM 3568 C CA . ALA C 3 51 ? 20.199 25.688 -11.314 1.00 15.08 51 ALA L CA 1
ATOM 3569 C C . ALA C 3 51 ? 20.908 26.884 -11.969 1.00 18.33 51 ALA L C 1
ATOM 3570 O O . ALA C 3 51 ? 20.344 27.965 -12.025 1.00 15.18 51 ALA L O 1
ATOM 3572 N N . SER C 3 52 ? 22.130 26.690 -12.454 1.00 16.04 52 SER L N 1
ATOM 3573 C CA . SER C 3 52 ? 22.937 27.821 -12.922 1.00 19.37 52 SER L CA 1
ATOM 3574 C C . SER C 3 52 ? 23.729 27.563 -14.204 1.00 21.09 52 SER L C 1
ATOM 3575 O O . SER C 3 52 ? 24.448 28.452 -14.668 1.00 20.42 52 SER L O 1
ATOM 3578 N N . PHE C 3 53 ? 23.629 26.355 -14.757 1.00 18.47 53 PHE L N 1
ATOM 3579 C CA . PHE C 3 53 ? 24.409 25.995 -15.949 1.00 19.36 53 PHE L CA 1
ATOM 3580 C C . PHE C 3 53 ? 23.653 26.315 -17.225 1.00 17.98 53 PHE L C 1
ATOM 3581 O O . PHE C 3 53 ? 22.530 25.848 -17.432 1.00 17.34 53 PHE L O 1
ATOM 3589 N N . LEU C 3 54 ? 24.267 27.128 -18.081 1.00 15.92 54 LEU L N 1
ATOM 3590 C CA . LEU C 3 54 ? 23.627 27.535 -19.326 1.00 16.82 54 LEU L CA 1
ATOM 3591 C C . LEU C 3 54 ? 23.661 26.411 -20.353 1.00 18.87 54 LEU L C 1
ATOM 3592 O O . LEU C 3 54 ? 24.722 25.866 -20.654 1.00 16.71 54 LEU L O 1
ATOM 3597 N N . TYR C 3 55 ? 22.500 26.040 -20.882 1.00 17.41 55 TYR L N 1
ATOM 3598 C CA . TYR C 3 55 ? 22.463 25.021 -21.928 1.00 19.44 55 TYR L CA 1
ATOM 3599 C C . TYR C 3 55 ? 23.108 25.546 -23.227 1.00 20.45 55 TYR L C 1
ATOM 3600 O O . TYR C 3 55 ? 23.024 26.737 -23.551 1.00 19.01 55 TYR L O 1
ATOM 3609 N N . SER C 3 56 ? 23.771 24.663 -23.966 1.00 22.68 56 SER L N 1
ATOM 3610 C CA . SER C 3 56 ? 24.492 25.090 -25.169 1.00 24.51 56 SER L CA 1
ATOM 3611 C C . SER C 3 56 ? 23.619 25.871 -26.154 1.00 20.80 56 SER L C 1
ATOM 3612 O O . SER C 3 56 ? 22.516 25.437 -26.494 1.00 23.12 56 SER L O 1
ATOM 3615 N N . GLY C 3 57 ? 24.115 27.030 -26.598 1.00 21.63 57 GLY L N 1
ATOM 3616 C CA . GLY C 3 57 ? 23.411 27.851 -27.590 1.00 21.98 57 GLY L CA 1
ATOM 3617 C C . GLY C 3 57 ? 22.451 28.880 -27.010 1.00 23.30 57 GLY L C 1
ATOM 3618 O O . GLY C 3 57 ? 21.884 29.684 -27.742 1.00 22.76 57 GLY L O 1
ATOM 3619 N N . VAL C 3 58 ? 22.253 28.852 -25.695 1.00 18.71 58 VAL L N 1
ATOM 3620 C CA . VAL C 3 58 ? 21.363 29.826 -25.048 1.00 18.29 58 VAL L CA 1
ATOM 3621 C C . VAL C 3 58 ? 22.118 31.149 -24.858 1.00 17.56 58 VAL L C 1
ATOM 3622 O O . VAL C 3 58 ? 23.282 31.140 -24.452 1.00 18.81 58 VAL L O 1
ATOM 3626 N N . PRO C 3 59 ? 21.474 32.290 -25.175 1.00 17.44 59 PRO L N 1
ATOM 3627 C CA . PRO C 3 59 ? 22.151 33.577 -24.986 1.00 19.90 59 PRO L CA 1
ATOM 3628 C C . PRO C 3 59 ? 22.629 33.824 -23.559 1.00 20.21 59 PRO L C 1
ATOM 3629 O O . PRO C 3 59 ? 21.965 33.436 -22.586 1.00 17.56 59 PRO L O 1
ATOM 3633 N N . SER C 3 60 ? 23.778 34.480 -23.441 1.00 18.76 60 SER L N 1
ATOM 3634 C CA . SER C 3 60 ? 24.384 34.765 -22.146 1.00 20.83 60 SER L CA 1
ATOM 3635 C C . SER C 3 60 ? 23.581 35.736 -21.261 1.00 18.98 60 SER L C 1
ATOM 3636 O O . SER C 3 60 ? 23.849 35.835 -20.065 1.00 19.51 60 SER L O 1
ATOM 3639 N N . ARG C 3 61 ? 22.599 36.443 -21.826 1.00 17.44 61 ARG L N 1
ATOM 3640 C CA . ARG C 3 61 ? 21.708 37.251 -20.980 1.00 17.10 61 ARG L CA 1
ATOM 3641 C C . ARG C 3 61 ? 20.874 36.410 -20.007 1.00 15.54 61 ARG L C 1
ATOM 3642 O O . ARG C 3 61 ? 20.390 36.934 -19.013 1.00 17.53 61 ARG L O 1
ATOM 3650 N N . PHE C 3 62 ? 20.738 35.109 -20.274 1.00 16.47 62 PHE L N 1
ATOM 3651 C CA . PHE C 3 62 ? 20.048 34.220 -19.329 1.00 17.42 62 PHE L CA 1
ATOM 3652 C C . PHE C 3 62 ? 21.028 33.660 -18.308 1.00 18.11 62 PHE L C 1
ATOM 3653 O O . PHE C 3 62 ? 22.126 33.220 -18.663 1.00 17.17 62 PHE L O 1
ATOM 3661 N N . SER C 3 63 ? 20.634 33.692 -17.036 1.00 16.12 63 SER L N 1
ATOM 3662 C CA . SER C 3 63 ? 21.437 33.095 -15.979 1.00 18.74 63 SER L CA 1
ATOM 3663 C C . SER C 3 63 ? 20.526 32.534 -14.908 1.00 17.92 63 SER L C 1
ATOM 3664 O O . SER C 3 63 ? 19.385 32.955 -14.779 1.00 17.01 63 SER L O 1
ATOM 3667 N N . GLY C 3 64 ? 21.028 31.569 -14.148 1.00 17.93 64 GLY L N 1
ATOM 3668 C CA . GLY C 3 64 ? 20.258 31.017 -13.048 1.00 18.16 64 GLY L CA 1
ATOM 3669 C C . GLY C 3 64 ? 21.047 30.997 -11.765 1.00 17.90 64 GLY L C 1
ATOM 3670 O O . GLY C 3 64 ? 22.282 30.936 -11.778 1.00 17.39 64 GLY L O 1
ATOM 3671 N N . SER C 3 65 ? 20.333 31.021 -10.648 1.00 16.85 65 SER L N 1
ATOM 3672 C CA . SER C 3 65 ? 20.973 31.063 -9.341 1.00 21.46 65 SER L CA 1
ATOM 3673 C C . SER C 3 65 ? 20.143 30.294 -8.318 1.00 18.32 65 SER L C 1
ATOM 3674 O O . SER C 3 65 ? 18.938 30.090 -8.512 1.00 18.38 65 SER L O 1
ATOM 3677 N N . GLY C 3 66 ? 20.795 29.861 -7.239 1.00 20.85 66 GLY L N 1
ATOM 3678 C CA . GLY C 3 66 ? 20.104 29.276 -6.095 1.00 23.28 66 GLY L CA 1
ATOM 3679 C C . GLY C 3 66 ? 20.492 27.840 -5.799 1.00 22.75 66 GLY L C 1
ATOM 3680 O O . GLY C 3 66 ? 21.027 27.138 -6.654 1.00 20.85 66 GLY L O 1
ATOM 3681 N N . SER C 3 67 ? 20.228 27.417 -4.564 1.00 23.70 67 SER L N 1
ATOM 3682 C CA . SER C 3 67 ? 20.371 26.023 -4.163 1.00 23.53 67 SER L CA 1
ATOM 3683 C C . SER C 3 67 ? 19.489 25.779 -2.946 1.00 26.28 67 SER L C 1
ATOM 3684 O O . SER C 3 67 ? 19.231 26.700 -2.167 1.00 28.17 67 SER L O 1
ATOM 3687 N N . GLY C 3 68 ? 19.018 24.549 -2.777 1.00 21.37 68 GLY L N 1
ATOM 3688 C CA . GLY C 3 68 ? 18.101 24.259 -1.677 1.00 19.22 68 GLY L CA 1
ATOM 3689 C C . GLY C 3 68 ? 16.650 24.420 -2.069 1.00 19.95 68 GLY L C 1
ATOM 3690 O O . GLY C 3 68 ? 16.093 23.565 -2.755 1.00 18.41 68 GLY L O 1
ATOM 3691 N N . THR C 3 69 ? 16.034 25.521 -1.642 1.00 18.60 69 THR L N 1
ATOM 3692 C CA . THR C 3 69 ? 14.602 25.742 -1.864 1.00 20.56 69 THR L CA 1
ATOM 3693 C C . THR C 3 69 ? 14.284 26.995 -2.691 1.00 22.18 69 THR L C 1
ATOM 3694 O O . THR C 3 69 ? 13.160 27.147 -3.157 1.00 21.49 69 THR L O 1
ATOM 3698 N N . ASP C 3 70 ? 15.251 27.902 -2.838 1.00 19.84 70 ASP L N 1
ATOM 3699 C CA . ASP C 3 70 ? 14.997 29.181 -3.518 1.00 21.31 70 ASP L CA 1
ATOM 3700 C C . ASP C 3 70 ? 15.871 29.341 -4.757 1.00 21.88 70 ASP L C 1
ATOM 3701 O O . ASP C 3 70 ? 17.100 29.304 -4.675 1.00 21.38 70 ASP L O 1
ATOM 3706 N N . PHE C 3 71 ? 15.213 29.513 -5.899 1.00 16.23 71 PHE L N 1
ATOM 3707 C CA . PHE C 3 71 ? 15.871 29.515 -7.205 1.00 16.03 71 PHE L CA 1
ATOM 3708 C C . PHE C 3 71 ? 15.389 30.696 -8.018 1.00 18.14 71 PHE L C 1
ATOM 3709 O O . PHE C 3 71 ? 14.225 31.082 -7.927 1.00 19.61 71 PHE L O 1
ATOM 3717 N N A THR C 3 72 ? 16.285 31.239 -8.836 0.50 16.27 72 THR L N 1
ATOM 3718 N N B THR C 3 72 ? 16.286 31.291 -8.799 0.50 16.51 72 THR L N 1
ATOM 3719 C CA A THR C 3 72 ? 15.998 32.438 -9.604 0.50 16.52 72 THR L CA 1
ATOM 3720 C CA B THR C 3 72 ? 15.929 32.454 -9.613 0.50 16.28 72 THR L CA 1
ATOM 3721 C C A THR C 3 72 ? 16.489 32.279 -11.041 0.50 16.40 72 THR L C 1
ATOM 3722 C C B THR C 3 72 ? 16.496 32.343 -11.020 0.50 16.29 72 THR L C 1
ATOM 3723 O O A THR C 3 72 ? 17.544 31.690 -11.278 0.50 17.96 72 THR L O 1
ATOM 3724 O O B THR C 3 72 ? 17.615 31.867 -11.213 0.50 17.42 72 THR L O 1
ATOM 3731 N N . LEU C 3 73 ? 15.707 32.790 -11.992 1.00 16.45 73 LEU L N 1
ATOM 3732 C CA . LEU C 3 73 ? 16.143 32.918 -13.377 1.00 15.31 73 LEU L CA 1
ATOM 3733 C C . LEU C 3 73 ? 16.237 34.425 -13.610 1.00 14.33 73 LEU L C 1
ATOM 3734 O O . LEU C 3 73 ? 15.302 35.170 -13.274 1.00 16.86 73 LEU L O 1
ATOM 3739 N N . THR C 3 74 ? 17.354 34.868 -14.173 1.00 14.01 74 THR L N 1
ATOM 3740 C CA . THR C 3 74 ? 17.542 36.289 -14.482 1.00 17.53 74 THR L CA 1
ATOM 3741 C C . THR C 3 74 ? 17.800 36.487 -15.973 1.00 17.08 74 THR L C 1
ATOM 3742 O O . THR C 3 74 ? 18.601 35.766 -16.578 1.00 17.44 74 THR L O 1
ATOM 3746 N N . ILE C 3 75 ? 17.099 37.452 -16.562 1.00 15.10 75 ILE L N 1
ATOM 3747 C CA . ILE C 3 75 ? 17.390 37.929 -17.912 1.00 15.10 75 ILE L CA 1
ATOM 3748 C C . ILE C 3 75 ? 18.031 39.312 -17.708 1.00 15.33 75 ILE L C 1
ATOM 3749 O O . ILE C 3 75 ? 17.374 40.242 -17.240 1.00 16.11 75 ILE L O 1
ATOM 3754 N N . SER C 3 76 ? 19.316 39.434 -18.029 1.00 15.47 76 SER L N 1
ATOM 3755 C CA . SER C 3 76 ? 20.079 40.638 -17.654 1.00 17.51 76 SER L CA 1
ATOM 3756 C C . SER C 3 76 ? 19.610 41.896 -18.389 1.00 19.38 76 SER L C 1
ATOM 3757 O O . SER C 3 76 ? 19.665 43.006 -17.840 1.00 20.20 76 SER L O 1
ATOM 3760 N N . SER C 3 77 ? 19.147 41.703 -19.625 1.00 18.82 77 SER L N 1
ATOM 3761 C CA . SER C 3 77 ? 18.746 42.792 -20.521 1.00 16.72 77 SER L CA 1
ATOM 3762 C C . SER C 3 77 ? 17.677 42.243 -21.460 1.00 15.40 77 SER L C 1
ATOM 3763 O O . SER C 3 77 ? 17.976 41.574 -22.448 1.00 14.83 77 SER L O 1
ATOM 3766 N N . LEU C 3 78 ? 16.416 42.517 -21.139 1.00 15.60 78 LEU L N 1
ATOM 3767 C CA . LEU C 3 78 ? 15.310 41.913 -21.875 1.00 16.71 78 LEU L CA 1
ATOM 3768 C C . LEU C 3 78 ? 15.312 42.322 -23.342 1.00 17.81 78 LEU L C 1
ATOM 3769 O O . LEU C 3 78 ? 15.494 43.497 -23.672 1.00 17.37 78 LEU L O 1
ATOM 3774 N N . GLN C 3 79 ? 15.105 41.342 -24.210 1.00 16.88 79 GLN L N 1
ATOM 3775 C CA . GLN C 3 79 ? 14.972 41.591 -25.654 1.00 16.78 79 GLN L CA 1
ATOM 3776 C C . GLN C 3 79 ? 13.538 41.325 -26.117 1.00 20.15 79 GLN L C 1
ATOM 3777 O O . GLN C 3 79 ? 12.826 40.549 -25.483 1.00 17.32 79 GLN L O 1
ATOM 3783 N N . PRO C 3 80 ? 13.119 41.934 -27.246 1.00 19.04 80 PRO L N 1
ATOM 3784 C CA . PRO C 3 80 ? 11.733 41.746 -27.700 1.00 19.43 80 PRO L CA 1
ATOM 3785 C C . PRO C 3 80 ? 11.386 40.266 -27.914 1.00 17.10 80 PRO L C 1
ATOM 3786 O O . PRO C 3 80 ? 10.249 39.853 -27.668 1.00 16.54 80 PRO L O 1
ATOM 3790 N N . GLU C 3 81 ? 12.364 39.473 -28.343 1.00 13.56 81 GLU L N 1
ATOM 3791 C CA . GLU C 3 81 ? 12.130 38.061 -28.624 1.00 16.46 81 GLU L CA 1
ATOM 3792 C C . GLU C 3 81 ? 12.007 37.203 -27.356 1.00 15.11 81 GLU L C 1
ATOM 3793 O O . GLU C 3 81 ? 11.739 35.998 -27.444 1.00 18.03 81 GLU L O 1
ATOM 3799 N N . ASP C 3 82 ? 12.173 37.827 -26.189 1.00 14.83 82 ASP L N 1
ATOM 3800 C CA . ASP C 3 82 ? 12.094 37.113 -24.904 1.00 15.06 82 ASP L CA 1
ATOM 3801 C C . ASP C 3 82 ? 10.668 36.978 -24.365 1.00 15.96 82 ASP L C 1
ATOM 3802 O O . ASP C 3 82 ? 10.446 36.377 -23.308 1.00 17.84 82 ASP L O 1
ATOM 3807 N N . PHE C 3 83 ? 9.707 37.546 -25.090 1.00 15.17 83 PHE L N 1
ATOM 3808 C CA . PHE C 3 83 ? 8.289 37.337 -24.805 1.00 16.44 83 PHE L CA 1
ATOM 3809 C C . PHE C 3 83 ? 8.010 35.825 -24.749 1.00 14.77 83 PHE L C 1
ATOM 3810 O O . PHE C 3 83 ? 8.226 35.125 -25.734 1.00 13.72 83 PHE L O 1
ATOM 3818 N N . ALA C 3 84 ? 7.578 35.333 -23.589 1.00 15.77 84 ALA L N 1
ATOM 3819 C CA . ALA C 3 84 ? 7.357 33.891 -23.366 1.00 15.69 84 ALA L CA 1
ATOM 3820 C C . ALA C 3 84 ? 6.776 33.633 -21.987 1.00 15.42 84 ALA L C 1
ATOM 3821 O O . ALA C 3 84 ? 6.702 34.533 -21.155 1.00 15.96 84 ALA L O 1
ATOM 3823 N N . THR C 3 85 ? 6.395 32.377 -21.746 1.00 14.35 85 THR L N 1
ATOM 3824 C CA . THR C 3 85 ? 6.158 31.889 -20.399 1.00 13.93 85 THR L CA 1
ATOM 3825 C C . THR C 3 85 ? 7.381 31.061 -20.031 1.00 14.69 85 THR L C 1
ATOM 3826 O O . THR C 3 85 ? 7.846 30.226 -20.835 1.00 16.24 85 THR L O 1
ATOM 3830 N N . TYR C 3 86 ? 7.898 31.318 -18.832 1.00 13.12 86 TYR L N 1
ATOM 3831 C CA . TYR C 3 86 ? 9.104 30.678 -18.315 1.00 12.53 86 TYR L CA 1
ATOM 3832 C C . TYR C 3 86 ? 8.695 29.737 -17.199 1.00 15.04 86 TYR L C 1
ATOM 3833 O O . TYR C 3 86 ? 7.858 30.087 -16.362 1.00 16.29 86 TYR L O 1
ATOM 3842 N N . TYR C 3 87 ? 9.285 28.544 -17.200 1.00 13.73 87 TYR L N 1
ATOM 3843 C CA . TYR C 3 87 ? 8.936 27.494 -16.238 1.00 12.64 87 TYR L CA 1
ATOM 3844 C C . TYR C 3 87 ? 10.165 27.002 -15.509 1.00 14.56 87 TYR L C 1
ATOM 3845 O O . TYR C 3 87 ? 11.192 26.739 -16.139 1.00 14.29 87 TYR L O 1
ATOM 3854 N N . CYS C 3 88 ? 10.060 26.844 -14.191 1.00 13.85 88 CYS L N 1
ATOM 3855 C CA . CYS C 3 88 ? 11.073 26.069 -13.469 1.00 15.68 88 CYS L CA 1
ATOM 3856 C C . CYS C 3 88 ? 10.641 24.602 -13.428 1.00 16.41 88 CYS L C 1
ATOM 3857 O O . CYS C 3 88 ? 9.465 24.274 -13.616 1.00 16.99 88 CYS L O 1
ATOM 3860 N N . GLN C 3 89 ? 11.605 23.716 -13.201 1.00 14.19 89 GLN L N 1
ATOM 3861 C CA . GLN C 3 89 ? 11.331 22.293 -13.118 1.00 13.31 89 GLN L CA 1
ATOM 3862 C C . GLN C 3 89 ? 12.197 21.673 -12.037 1.00 13.81 89 GLN L C 1
ATOM 3863 O O . GLN C 3 89 ? 13.397 21.922 -11.972 1.00 15.71 89 GLN L O 1
ATOM 3869 N N . GLN C 3 90 ? 11.564 20.891 -11.169 1.00 12.92 90 GLN L N 1
ATOM 3870 C CA . GLN C 3 90 ? 12.280 20.035 -10.239 1.00 13.91 90 GLN L CA 1
ATOM 3871 C C . GLN C 3 90 ? 12.823 18.904 -11.114 1.00 15.13 90 GLN L C 1
ATOM 3872 O O . GLN C 3 90 ? 12.049 18.128 -11.662 1.00 16.04 90 GLN L O 1
ATOM 3878 N N . SER C 3 91 ? 14.138 18.815 -11.266 1.00 13.77 91 SER L N 1
ATOM 3879 C CA . SER C 3 91 ? 14.694 17.907 -12.287 1.00 15.98 91 SER L CA 1
ATOM 3880 C C . SER C 3 91 ? 15.160 16.536 -11.754 1.00 15.88 91 SER L C 1
ATOM 3881 O O . SER C 3 91 ? 15.583 15.670 -12.535 1.00 16.08 91 SER L O 1
ATOM 3884 N N . GLU C 3 92 ? 15.051 16.335 -10.434 1.00 16.22 92 GLU L N 1
ATOM 3885 C CA . GLU C 3 92 ? 15.462 15.079 -9.791 1.00 19.53 92 GLU L CA 1
ATOM 3886 C C . GLU C 3 92 ? 14.768 14.934 -8.433 1.00 21.38 92 GLU L C 1
ATOM 3887 O O . GLU C 3 92 ? 14.769 15.884 -7.651 1.00 24.67 92 GLU L O 1
ATOM 3893 N N . PRO C 3 93 ? 14.131 13.769 -8.166 1.00 24.39 93 PRO L N 1
ATOM 3894 C CA . PRO C 3 93 ? 13.842 12.643 -9.051 1.00 21.73 93 PRO L CA 1
ATOM 3895 C C . PRO C 3 93 ? 12.438 12.768 -9.655 1.00 19.45 93 PRO L C 1
ATOM 3896 O O . PRO C 3 93 ? 11.876 13.863 -9.662 1.00 19.14 93 PRO L O 1
ATOM 3900 N N . GLU C 3 94 ? 11.880 11.662 -10.151 1.00 19.17 94 GLU L N 1
ATOM 3901 C CA . GLU C 3 94 ? 10.472 11.631 -10.570 1.00 21.51 94 GLU L CA 1
ATOM 3902 C C . GLU C 3 94 ? 9.598 12.156 -9.410 1.00 22.32 94 GLU L C 1
ATOM 3903 O O . GLU C 3 94 ? 9.965 11.975 -8.243 1.00 23.79 94 GLU L O 1
ATOM 3909 N N . PRO C 3 95 ? 8.446 12.795 -9.709 1.00 22.30 95 PRO L N 1
ATOM 3910 C CA . PRO C 3 95 ? 7.828 13.046 -11.006 1.00 20.10 95 PRO L CA 1
ATOM 3911 C C . PRO C 3 95 ? 8.176 14.369 -11.705 1.00 18.04 95 PRO L C 1
ATOM 3912 O O . PRO C 3 95 ? 7.430 14.802 -12.583 1.00 18.64 95 PRO L O 1
ATOM 3916 N N . TYR C 3 96 ? 9.303 14.979 -11.355 1.00 18.60 96 TYR L N 1
ATOM 3917 C CA . TYR C 3 96 ? 9.863 16.118 -12.115 1.00 20.47 96 TYR L CA 1
ATOM 3918 C C . TYR C 3 96 ? 8.909 17.299 -12.255 1.00 22.03 96 TYR L C 1
ATOM 3919 O O . TYR C 3 96 ? 8.711 17.813 -13.365 1.00 27.18 96 TYR L O 1
ATOM 3928 N N . THR C 3 97 ? 8.346 17.728 -11.128 1.00 16.86 97 THR L N 1
ATOM 3929 C CA . THR C 3 97 ? 7.311 18.760 -11.074 1.00 15.82 97 THR L CA 1
ATOM 3930 C C . THR C 3 97 ? 7.726 20.054 -11.782 1.00 17.02 97 THR L C 1
ATOM 3931 O O . THR C 3 97 ? 8.792 20.583 -11.512 1.00 16.56 97 THR L O 1
ATOM 3935 N N . PHE C 3 98 ? 6.872 20.543 -12.689 1.00 18.89 98 PHE L N 1
ATOM 3936 C CA . PHE C 3 98 ? 7.064 21.859 -13.306 1.00 17.02 98 PHE L CA 1
ATOM 3937 C C . PHE C 3 98 ? 6.337 22.907 -12.476 1.00 19.61 98 PHE L C 1
ATOM 3938 O O . PHE C 3 98 ? 5.224 22.659 -11.995 1.00 17.97 98 PHE L O 1
ATOM 3946 N N . GLY C 3 99 ? 6.951 24.080 -12.324 1.00 19.45 99 GLY L N 1
ATOM 3947 C CA . GLY C 3 99 ? 6.269 25.251 -11.772 1.00 16.11 99 GLY L CA 1
ATOM 3948 C C . GLY C 3 99 ? 5.116 25.685 -12.660 1.00 17.97 99 GLY L C 1
ATOM 3949 O O . GLY C 3 99 ? 4.974 25.209 -13.790 1.00 18.83 99 GLY L O 1
ATOM 3950 N N . GLN C 3 100 ? 4.287 26.603 -12.167 1.00 18.22 100 GLN L N 1
ATOM 3951 C CA . GLN C 3 100 ? 3.072 26.945 -12.903 1.00 19.67 100 GLN L CA 1
ATOM 3952 C C . GLN C 3 100 ? 3.307 27.981 -14.017 1.00 18.14 100 GLN L C 1
ATOM 3953 O O . GLN C 3 100 ? 2.391 28.306 -14.780 1.00 17.12 100 GLN L O 1
ATOM 3959 N N . GLY C 3 101 ? 4.536 28.481 -14.106 1.00 16.61 101 GLY L N 1
ATOM 3960 C CA . GLY C 3 101 ? 4.929 29.409 -15.161 1.00 16.60 101 GLY L CA 1
ATOM 3961 C C . GLY C 3 101 ? 4.817 30.871 -14.784 1.00 19.98 101 GLY L C 1
ATOM 3962 O O . GLY C 3 101 ? 3.992 31.258 -13.940 1.00 18.24 101 GLY L O 1
ATOM 3963 N N . THR C 3 102 ? 5.667 31.680 -15.405 1.00 18.11 102 THR L N 1
ATOM 3964 C CA . THR C 3 102 ? 5.597 33.138 -15.305 1.00 17.44 102 THR L CA 1
ATOM 3965 C C . THR C 3 102 ? 5.530 33.719 -16.718 1.00 16.77 102 THR L C 1
ATOM 3966 O O . THR C 3 102 ? 6.438 33.510 -17.531 1.00 16.92 102 THR L O 1
ATOM 3970 N N . LYS C 3 103 ? 4.464 34.460 -17.004 1.00 14.01 103 LYS L N 1
ATOM 3971 C CA . LYS C 3 103 ? 4.302 35.086 -18.314 1.00 17.55 103 LYS L CA 1
ATOM 3972 C C . LYS C 3 103 ? 5.025 36.443 -18.377 1.00 15.38 103 LYS L C 1
ATOM 3973 O O . LYS C 3 103 ? 4.744 37.353 -17.598 1.00 18.75 103 LYS L O 1
ATOM 3979 N N . VAL C 3 104 ? 5.962 36.562 -19.310 1.00 14.31 104 VAL L N 1
ATOM 3980 C CA . VAL C 3 104 ? 6.707 37.806 -19.498 1.00 14.27 104 VAL L CA 1
ATOM 3981 C C . VAL C 3 104 ? 6.241 38.492 -20.786 1.00 16.57 104 VAL L C 1
ATOM 3982 O O . VAL C 3 104 ? 6.356 37.930 -21.882 1.00 16.25 104 VAL L O 1
ATOM 3986 N N A GLU C 3 105 ? 5.702 39.699 -20.650 0.50 16.06 105 GLU L N 1
ATOM 3987 N N B GLU C 3 105 ? 5.700 39.700 -20.636 0.50 15.87 105 GLU L N 1
ATOM 3988 C CA A GLU C 3 105 ? 5.295 40.478 -21.819 0.50 18.05 105 GLU L CA 1
ATOM 3989 C CA B GLU C 3 105 ? 5.264 40.513 -21.773 0.50 17.83 105 GLU L CA 1
ATOM 3990 C C A GLU C 3 105 ? 6.124 41.752 -21.916 0.50 17.02 105 GLU L C 1
ATOM 3991 C C B GLU C 3 105 ? 6.186 41.722 -21.921 0.50 17.22 105 GLU L C 1
ATOM 3992 O O A GLU C 3 105 ? 6.617 42.262 -20.909 0.50 15.64 105 GLU L O 1
ATOM 3993 O O B GLU C 3 105 ? 6.805 42.163 -20.950 0.50 16.80 105 GLU L O 1
ATOM 4004 N N . ILE C 3 106 ? 6.271 42.251 -23.135 1.00 16.46 106 ILE L N 1
ATOM 4005 C CA . ILE C 3 106 ? 7.147 43.389 -23.404 1.00 16.75 106 ILE L CA 1
ATOM 4006 C C . ILE C 3 106 ? 6.358 44.702 -23.403 1.00 16.05 106 ILE L C 1
ATOM 4007 O O . ILE C 3 106 ? 5.297 44.801 -24.021 1.00 16.18 106 ILE L O 1
ATOM 4012 N N . LYS C 3 107 ? 6.887 45.690 -22.679 1.00 16.34 107 LYS L N 1
ATOM 4013 C CA . LYS C 3 107 ? 6.341 47.034 -22.653 1.00 18.56 107 LYS L CA 1
ATOM 4014 C C . LYS C 3 107 ? 7.099 47.837 -23.694 1.00 19.41 107 LYS L C 1
ATOM 4015 O O . LYS C 3 107 ? 8.320 47.707 -23.807 1.00 17.02 107 LYS L O 1
ATOM 4021 N N . ARG C 3 108 ? 6.378 48.651 -24.462 1.00 18.48 108 ARG L N 1
ATOM 4022 C CA . ARG C 3 108 ? 6.989 49.501 -25.491 1.00 16.62 108 ARG L CA 1
ATOM 4023 C C . ARG C 3 108 ? 6.177 50.784 -25.676 1.00 17.80 108 ARG L C 1
ATOM 4024 O O . ARG C 3 108 ? 5.177 51.002 -24.982 1.00 19.45 108 ARG L O 1
ATOM 4032 N N . THR C 3 109 ? 6.605 51.619 -26.624 1.00 20.55 109 THR L N 1
ATOM 4033 C CA . THR C 3 109 ? 5.905 52.873 -26.928 1.00 21.05 109 THR L CA 1
ATOM 4034 C C . THR C 3 109 ? 4.545 52.587 -27.580 1.00 20.83 109 THR L C 1
ATOM 4035 O O . THR C 3 109 ? 4.340 51.527 -28.176 1.00 17.55 109 THR L O 1
ATOM 4039 N N . VAL C 3 110 ? 3.627 53.538 -27.452 1.00 21.41 110 VAL L N 1
ATOM 4040 C CA . VAL C 3 110 ? 2.310 53.431 -28.075 1.00 19.04 110 VAL L CA 1
ATOM 4041 C C . VAL C 3 110 ? 2.443 53.361 -29.597 1.00 20.56 110 VAL L C 1
ATOM 4042 O O . VAL C 3 110 ? 3.280 54.048 -30.198 1.00 18.40 110 VAL L O 1
ATOM 4046 N N . ALA C 3 111 ? 1.627 52.511 -30.218 1.00 15.12 111 ALA L N 1
ATOM 4047 C CA . ALA C 3 111 ? 1.561 52.432 -31.682 1.00 19.20 111 ALA L CA 1
ATOM 4048 C C . ALA C 3 111 ? 0.104 52.256 -32.084 1.00 20.07 111 ALA L C 1
ATOM 4049 O O . ALA C 3 111 ? -0.564 51.360 -31.583 1.00 16.60 111 ALA L O 1
ATOM 4051 N N . ALA C 3 112 ? -0.388 53.117 -32.976 1.00 20.79 112 ALA L N 1
ATOM 4052 C CA . ALA C 3 112 ? -1.795 53.072 -33.390 1.00 20.40 112 ALA L CA 1
ATOM 4053 C C . ALA C 3 112 ? -2.083 51.894 -34.318 1.00 19.95 112 ALA L C 1
ATOM 4054 O O . ALA C 3 112 ? -1.229 51.509 -35.120 1.00 20.65 112 ALA L O 1
ATOM 4056 N N . PRO C 3 113 ? -3.302 51.330 -34.233 1.00 18.38 113 PRO L N 1
ATOM 4057 C CA . PRO C 3 113 ? -3.649 50.291 -35.195 1.00 19.29 113 PRO L CA 1
ATOM 4058 C C . PRO C 3 113 ? -3.916 50.856 -36.591 1.00 18.28 113 PRO L C 1
ATOM 4059 O O . PRO C 3 113 ? -4.405 51.987 -36.723 1.00 21.28 113 PRO L O 1
ATOM 4063 N N . SER C 3 114 ? -3.585 50.067 -37.607 1.00 17.02 114 SER L N 1
ATOM 4064 C CA . SER C 3 114 ? -4.087 50.286 -38.964 1.00 20.66 114 SER L CA 1
ATOM 4065 C C . SER C 3 114 ? -5.343 49.452 -39.115 1.00 20.88 114 SER L C 1
ATOM 4066 O O . SER C 3 114 ? -5.321 48.247 -38.892 1.00 21.42 114 SER L O 1
ATOM 4069 N N . VAL C 3 115 ? -6.441 50.088 -39.501 1.00 17.78 115 VAL L N 1
ATOM 4070 C CA . VAL C 3 115 ? -7.749 49.424 -39.436 1.00 16.39 115 VAL L CA 1
ATOM 4071 C C . VAL C 3 115 ? -8.253 49.112 -40.846 1.00 17.92 115 VAL L C 1
ATOM 4072 O O . VAL C 3 115 ? -8.124 49.941 -41.761 1.00 18.97 115 VAL L O 1
ATOM 4076 N N . PHE C 3 116 ? -8.804 47.909 -41.010 1.00 16.32 116 PHE L N 1
ATOM 4077 C CA . PHE C 3 116 ? -9.339 47.437 -42.277 1.00 16.35 116 PHE L CA 1
ATOM 4078 C C . PHE C 3 116 ? -10.689 46.764 -42.016 1.00 19.08 116 PHE L C 1
ATOM 4079 O O . PHE C 3 116 ? -10.892 46.158 -40.966 1.00 19.71 116 PHE L O 1
ATOM 4087 N N . ILE C 3 117 ? -11.605 46.872 -42.974 1.00 17.09 117 ILE L N 1
ATOM 4088 C CA . ILE C 3 117 ? -12.892 46.169 -42.878 1.00 16.82 117 ILE L CA 1
ATOM 4089 C C . ILE C 3 117 ? -13.114 45.281 -44.108 1.00 17.98 117 ILE L C 1
ATOM 4090 O O . ILE C 3 117 ? -12.734 45.655 -45.223 1.00 18.19 117 ILE L O 1
ATOM 4095 N N . PHE C 3 118 ? -13.722 44.110 -43.889 1.00 16.40 118 PHE L N 1
ATOM 4096 C CA . PHE C 3 118 ? -14.008 43.142 -44.954 1.00 16.74 118 PHE L CA 1
ATOM 4097 C C . PHE C 3 118 ? -15.476 42.736 -44.935 1.00 18.06 118 PHE L C 1
ATOM 4098 O O . PHE C 3 118 ? -15.937 42.164 -43.949 1.00 17.17 118 PHE L O 1
ATOM 4106 N N . PRO C 3 119 ? -16.218 43.026 -46.023 1.00 17.58 119 PRO L N 1
ATOM 4107 C CA . PRO C 3 119 ? -17.598 42.543 -46.171 1.00 19.82 119 PRO L CA 1
ATOM 4108 C C . PRO C 3 119 ? -17.637 41.008 -46.251 1.00 19.14 119 PRO L C 1
ATOM 4109 O O . PRO C 3 119 ? -16.592 40.388 -46.501 1.00 19.04 119 PRO L O 1
ATOM 4113 N N . PRO C 3 120 ? -18.824 40.394 -46.038 1.00 19.72 120 PRO L N 1
ATOM 4114 C CA . PRO C 3 120 ? -18.914 38.956 -46.250 1.00 21.38 120 PRO L CA 1
ATOM 4115 C C . PRO C 3 120 ? -18.735 38.658 -47.730 1.00 21.79 120 PRO L C 1
ATOM 4116 O O . PRO C 3 120 ? -19.067 39.504 -48.569 1.00 20.53 120 PRO L O 1
ATOM 4120 N N . SER C 3 121 ? -18.191 37.484 -48.036 1.00 21.55 121 SER L N 1
ATOM 4121 C CA . SER C 3 121 ? -18.047 37.047 -49.420 1.00 23.37 121 SER L CA 1
ATOM 4122 C C . SER C 3 121 ? -19.414 36.636 -49.952 1.00 23.95 121 SER L C 1
ATOM 4123 O O . SER C 3 121 ? -20.294 36.220 -49.190 1.00 22.71 121 SER L O 1
ATOM 4126 N N . ASP C 3 122 ? -19.597 36.767 -51.260 1.00 26.34 122 ASP L N 1
ATOM 4127 C CA . ASP C 3 122 ? -20.818 36.286 -51.897 1.00 28.74 122 ASP L CA 1
ATOM 4128 C C . ASP C 3 122 ? -20.982 34.781 -51.694 1.00 25.43 122 ASP L C 1
ATOM 4129 O O . ASP C 3 122 ? -22.099 34.298 -51.539 1.00 25.16 122 ASP L O 1
ATOM 4134 N N . GLU C 3 123 ? -19.865 34.051 -51.673 1.00 27.88 123 GLU L N 1
ATOM 4135 C CA . GLU C 3 123 ? -19.897 32.607 -51.431 1.00 27.63 123 GLU L CA 1
ATOM 4136 C C . GLU C 3 123 ? -20.518 32.277 -50.076 1.00 27.45 123 GLU L C 1
ATOM 4137 O O . GLU C 3 123 ? -21.356 31.378 -49.977 1.00 29.11 123 GLU L O 1
ATOM 4143 N N . GLN C 3 124 ? -20.113 32.995 -49.027 1.00 25.73 124 GLN L N 1
ATOM 4144 C CA . GLN C 3 124 ? -20.715 32.764 -47.711 1.00 24.72 124 GLN L CA 1
ATOM 4145 C C . GLN C 3 124 ? -22.190 33.163 -47.699 1.00 27.05 124 GLN L C 1
ATOM 4146 O O . GLN C 3 124 ? -23.013 32.481 -47.090 1.00 29.89 124 GLN L O 1
ATOM 4152 N N . LEU C 3 125 ? -22.513 34.265 -48.368 1.00 29.65 125 LEU L N 1
ATOM 4153 C CA . LEU C 3 125 ? -23.882 34.791 -48.373 1.00 34.92 125 LEU L CA 1
ATOM 4154 C C . LEU C 3 125 ? -24.905 33.798 -48.915 1.00 40.92 125 LEU L C 1
ATOM 4155 O O . LEU C 3 125 ? -25.987 33.657 -48.347 1.00 41.54 125 LEU L O 1
ATOM 4160 N N . LYS C 3 126 ? -24.556 33.099 -49.997 1.00 46.61 126 LYS L N 1
ATOM 4161 C CA . LYS C 3 126 ? -25.440 32.071 -50.567 1.00 52.29 126 LYS L CA 1
ATOM 4162 C C . LYS C 3 126 ? -25.696 30.913 -49.584 1.00 53.76 126 LYS L C 1
ATOM 4163 O O . LYS C 3 126 ? -26.642 30.141 -49.753 1.00 57.30 126 LYS L O 1
ATOM 4169 N N . SER C 3 127 ? -24.856 30.817 -48.554 1.00 51.90 127 SER L N 1
ATOM 4170 C CA . SER C 3 127 ? -24.988 29.801 -47.515 1.00 49.22 127 SER L CA 1
ATOM 4171 C C . SER C 3 127 ? -25.935 30.218 -46.380 1.00 47.84 127 SER L C 1
ATOM 4172 O O . SER C 3 127 ? -26.309 29.383 -45.551 1.00 50.01 127 SER L O 1
ATOM 4175 N N . GLY C 3 128 ? -26.313 31.499 -46.338 1.00 42.33 128 GLY L N 1
ATOM 4176 C CA . GLY C 3 128 ? -27.289 32.009 -45.356 1.00 37.34 128 GLY L CA 1
ATOM 4177 C C . GLY C 3 128 ? -26.737 32.729 -44.129 1.00 35.99 128 GLY L C 1
ATOM 4178 O O . GLY C 3 128 ? -27.485 33.053 -43.199 1.00 29.79 128 GLY L O 1
ATOM 4179 N N . THR C 3 129 ? -25.428 32.976 -44.126 1.00 34.21 129 THR L N 1
ATOM 4180 C CA . THR C 3 129 ? -24.754 33.652 -43.017 1.00 33.17 129 THR L CA 1
ATOM 4181 C C . THR C 3 129 ? -23.807 34.716 -43.562 1.00 30.92 129 THR L C 1
ATOM 4182 O O . THR C 3 129 ? -23.233 34.565 -44.649 1.00 30.40 129 THR L O 1
ATOM 4186 N N . ALA C 3 130 ? -23.674 35.811 -42.816 1.00 25.86 130 ALA L N 1
ATOM 4187 C CA . ALA C 3 130 ? -22.758 36.874 -43.173 1.00 22.95 130 ALA L CA 1
ATOM 4188 C C . ALA C 3 130 ? -21.780 37.103 -42.024 1.00 21.21 130 ALA L C 1
ATOM 4189 O O . ALA C 3 130 ? -22.201 37.364 -40.899 1.00 21.11 130 ALA L O 1
ATOM 4191 N N . SER C 3 131 ? -20.484 36.966 -42.303 1.00 19.59 131 SER L N 1
ATOM 4192 C CA . SER C 3 131 ? -19.457 37.364 -41.352 1.00 17.49 131 SER L CA 1
ATOM 4193 C C . SER C 3 131 ? -18.819 38.650 -41.864 1.00 17.46 131 SER L C 1
ATOM 4194 O O . SER C 3 131 ? -18.394 38.718 -43.023 1.00 17.20 131 SER L O 1
ATOM 4197 N N . VAL C 3 132 ? -18.774 39.668 -41.006 1.00 16.25 132 VAL L N 1
ATOM 4198 C CA . VAL C 3 132 ? -18.105 40.934 -41.323 1.00 14.70 132 VAL L CA 1
ATOM 4199 C C . VAL C 3 132 ? -16.871 41.009 -40.437 1.00 17.07 132 VAL L C 1
ATOM 4200 O O . VAL C 3 132 ? -16.965 40.777 -39.244 1.00 18.98 132 VAL L O 1
ATOM 4204 N N . VAL C 3 133 ? -15.713 41.304 -41.016 1.00 16.72 133 VAL L N 1
ATOM 4205 C CA . VAL C 3 133 ? -14.458 41.213 -40.262 1.00 15.68 133 VAL L CA 1
ATOM 4206 C C . VAL C 3 133 ? -13.751 42.560 -40.230 1.00 16.76 133 VAL L C 1
ATOM 4207 O O . VAL C 3 133 ? -13.579 43.209 -41.269 1.00 15.40 133 VAL L O 1
ATOM 4211 N N . CYS C 3 134 ? -13.354 42.963 -39.026 1.00 16.02 134 CYS L N 1
ATOM 4212 C CA . CYS C 3 134 ? -12.568 44.172 -38.820 1.00 15.27 134 CYS L CA 1
ATOM 4213 C C . CYS C 3 134 ? -11.182 43.788 -38.309 1.00 16.95 134 CYS L C 1
ATOM 4214 O O . CYS C 3 134 ? -11.056 42.983 -37.374 1.00 18.36 134 CYS L O 1
ATOM 4217 N N . LEU C 3 135 ? -10.149 44.349 -38.935 1.00 15.83 135 LEU L N 1
ATOM 4218 C CA . LEU C 3 135 ? -8.767 44.066 -38.568 1.00 15.35 135 LEU L CA 1
ATOM 4219 C C . LEU C 3 135 ? -8.083 45.310 -38.012 1.00 14.08 135 LEU L C 1
ATOM 4220 O O . LEU C 3 135 ? -8.106 46.365 -38.643 1.00 15.96 135 LEU L O 1
ATOM 4225 N N . LEU C 3 136 ? -7.484 45.170 -36.831 1.00 14.96 136 LEU L N 1
ATOM 4226 C CA . LEU C 3 136 ? -6.619 46.199 -36.263 1.00 15.81 136 LEU L CA 1
ATOM 4227 C C . LEU C 3 136 ? -5.203 45.665 -36.344 1.00 17.30 136 LEU L C 1
ATOM 4228 O O . LEU C 3 136 ? -4.880 44.678 -35.674 1.00 15.59 136 LEU L O 1
ATOM 4233 N N . ASN C 3 137 ? -4.354 46.301 -37.151 1.00 15.32 137 ASN L N 1
ATOM 4234 C CA . ASN C 3 137 ? -3.041 45.722 -37.440 1.00 16.69 137 ASN L CA 1
ATOM 4235 C C . ASN C 3 137 ? -1.911 46.437 -36.701 1.00 18.15 137 ASN L C 1
ATOM 4236 O O . ASN C 3 137 ? -1.821 47.664 -36.743 1.00 16.30 137 ASN L O 1
ATOM 4241 N N . ASN C 3 138 ? -1.077 45.651 -36.009 1.00 18.64 138 ASN L N 1
ATOM 4242 C CA . ASN C 3 138 ? 0.203 46.102 -35.432 1.00 19.72 138 ASN L CA 1
ATOM 4243 C C . ASN C 3 138 ? 0.128 47.327 -34.502 1.00 16.87 138 ASN L C 1
ATOM 4244 O O . ASN C 3 138 ? 0.618 48.414 -34.838 1.00 19.8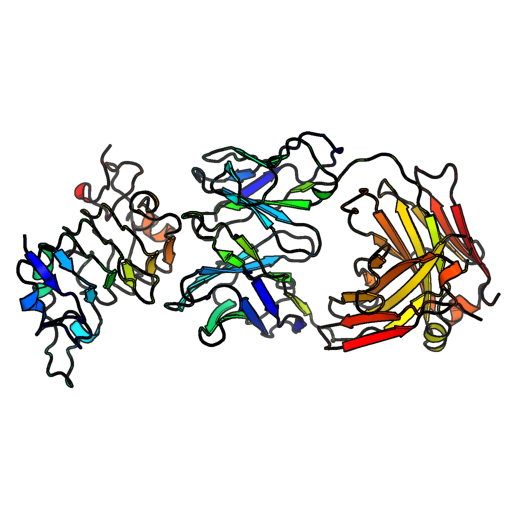3 138 ASN L O 1
ATOM 4249 N N . PHE C 3 139 ? -0.467 47.134 -33.331 1.00 16.48 139 PHE L N 1
ATOM 4250 C CA . PHE C 3 139 ? -0.655 48.211 -32.353 1.00 15.12 139 PHE L CA 1
ATOM 4251 C C . PHE C 3 139 ? -0.176 47.848 -30.946 1.00 14.70 139 PHE L C 1
ATOM 4252 O O . PHE C 3 139 ? 0.067 46.682 -30.638 1.00 16.45 139 PHE L O 1
ATOM 4260 N N . TYR C 3 140 ? -0.046 48.869 -30.102 1.00 15.93 140 TYR L N 1
ATOM 4261 C CA . TYR C 3 140 ? 0.368 48.722 -28.707 1.00 17.21 140 TYR L CA 1
ATOM 4262 C C . TYR C 3 140 ? -0.160 49.949 -27.945 1.00 14.43 140 TYR L C 1
ATOM 4263 O O . TYR C 3 140 ? -0.015 51.069 -28.437 1.00 17.58 140 TYR L O 1
ATOM 4272 N N . PRO C 3 141 ? -0.735 49.756 -26.738 1.00 19.52 141 PRO L N 1
ATOM 4273 C CA . PRO C 3 141 ? -0.888 48.497 -25.990 1.00 19.15 141 PRO L CA 1
ATOM 4274 C C . PRO C 3 141 ? -2.054 47.643 -26.486 1.00 18.04 141 PRO L C 1
ATOM 4275 O O . PRO C 3 141 ? -2.786 48.059 -27.386 1.00 16.63 141 PRO L O 1
ATOM 4279 N N . ARG C 3 142 ? -2.220 46.471 -25.877 1.00 19.46 142 ARG L N 1
ATOM 4280 C CA . ARG C 3 142 ? -3.244 45.493 -26.273 1.00 23.08 142 ARG L CA 1
ATOM 4281 C C . ARG C 3 142 ? -4.685 46.021 -26.178 1.00 19.18 142 ARG L C 1
ATOM 4282 O O . ARG C 3 142 ? -5.550 45.661 -26.988 1.00 19.73 142 ARG L O 1
ATOM 4290 N N . GLU C 3 143 ? -4.928 46.860 -25.177 1.00 19.53 143 GLU L N 1
ATOM 4291 C CA . GLU C 3 143 ? -6.263 47.362 -24.870 1.00 21.30 143 GLU L CA 1
ATOM 4292 C C . GLU C 3 143 ? -6.796 48.202 -26.021 1.00 20.99 143 GLU L C 1
ATOM 4293 O O . GLU C 3 143 ? -6.147 49.141 -26.478 1.00 18.43 143 GLU L O 1
ATOM 4299 N N . ALA C 3 144 ? -7.969 47.827 -26.509 1.00 19.68 144 ALA L N 1
ATOM 4300 C CA . ALA C 3 144 ? -8.621 48.542 -27.585 1.00 19.17 144 ALA L CA 1
ATOM 4301 C C . ALA C 3 144 ? -10.128 48.350 -27.450 1.00 21.84 144 ALA L C 1
ATOM 4302 O O . ALA C 3 144 ? -10.585 47.327 -26.929 1.00 23.43 144 ALA L O 1
ATOM 4304 N N . LYS C 3 145 ? -10.894 49.352 -27.863 1.00 21.55 145 LYS L N 1
ATOM 4305 C CA . LYS C 3 145 ? -12.348 49.210 -27.937 1.00 21.28 145 LYS L CA 1
ATOM 4306 C C . LYS C 3 145 ? -12.758 49.169 -29.402 1.00 18.05 145 LYS L C 1
ATOM 4307 O O . LYS C 3 145 ? -12.464 50.085 -30.175 1.00 19.78 145 LYS L O 1
ATOM 4313 N N . VAL C 3 146 ? -13.444 48.096 -29.780 1.00 16.05 146 VAL L N 1
ATOM 4314 C CA . VAL C 3 146 ? -13.861 47.885 -31.168 1.00 14.16 146 VAL L CA 1
ATOM 4315 C C . VAL C 3 146 ? -15.369 47.662 -31.189 1.00 18.05 146 VAL L C 1
ATOM 4316 O O . VAL C 3 146 ? -15.874 46.681 -30.622 1.00 19.14 146 VAL L O 1
ATOM 4320 N N . GLN C 3 147 ? -16.084 48.587 -31.825 1.00 15.63 147 GLN L N 1
ATOM 4321 C CA . GLN C 3 147 ? -17.547 48.549 -31.817 1.00 17.77 147 GLN L CA 1
ATOM 4322 C C . GLN C 3 147 ? -18.116 48.478 -33.225 1.00 16.46 147 GLN L C 1
ATOM 4323 O O . GLN C 3 147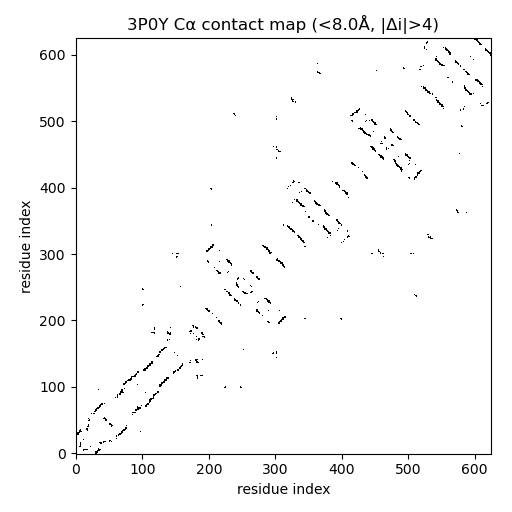 ? -17.642 49.173 -34.126 1.00 16.31 147 GLN L O 1
ATOM 4329 N N . TRP C 3 148 ? -19.135 47.634 -33.399 1.00 13.71 148 TRP L N 1
ATOM 4330 C CA . TRP C 3 148 ? -19.836 47.491 -34.669 1.00 16.00 148 TRP L CA 1
ATOM 4331 C C . TRP C 3 148 ? -21.104 48.326 -34.642 1.00 15.95 148 TRP L C 1
ATOM 4332 O O . TRP C 3 148 ? -21.889 48.252 -33.691 1.00 13.58 148 TRP L O 1
ATOM 4343 N N . LYS C 3 149 ? -21.291 49.106 -35.696 1.00 15.49 149 LYS L N 1
ATOM 4344 C CA . LYS C 3 149 ? -22.531 49.838 -35.920 1.00 17.23 149 LYS L CA 1
ATOM 4345 C C . LYS C 3 149 ? -23.107 49.384 -37.244 1.00 16.87 149 LYS L C 1
ATOM 4346 O O . LYS C 3 149 ? -22.393 49.301 -38.247 1.00 17.89 149 LYS L O 1
ATOM 4352 N N . VAL C 3 150 ? -24.398 49.070 -37.235 1.00 16.60 150 VAL L N 1
ATOM 4353 C CA . VAL C 3 150 ? -25.093 48.649 -38.444 1.00 16.81 150 VAL L CA 1
ATOM 4354 C C . VAL C 3 150 ? -26.219 49.660 -38.640 1.00 16.61 150 VAL L C 1
ATOM 4355 O O . VAL C 3 150 ? -27.110 49.764 -37.799 1.00 16.57 150 VAL L O 1
ATOM 4359 N N . ASP C 3 151 ? -26.147 50.423 -39.728 1.00 20.10 151 ASP L N 1
ATOM 4360 C CA . ASP C 3 151 ? -27.015 51.603 -39.908 1.00 21.27 151 ASP L CA 1
ATOM 4361 C C . ASP C 3 151 ? -27.059 52.465 -38.650 1.00 19.49 151 ASP L C 1
ATOM 4362 O O . ASP C 3 151 ? -28.135 52.850 -38.187 1.00 18.81 151 ASP L O 1
ATOM 4367 N N . ASN C 3 152 ? -25.878 52.741 -38.095 1.00 17.21 152 ASN L N 1
ATOM 4368 C CA . ASN C 3 152 ? -25.696 53.543 -36.875 1.00 18.26 152 ASN L CA 1
ATOM 4369 C C . ASN C 3 152 ? -26.133 52.922 -35.542 1.00 16.91 152 ASN L C 1
ATOM 4370 O O . ASN C 3 152 ? -25.932 53.525 -34.487 1.00 18.79 152 ASN L O 1
ATOM 4375 N N . ALA C 3 153 ? -26.704 51.721 -35.569 1.00 14.93 153 ALA L N 1
ATOM 4376 C CA . ALA C 3 153 ? -27.103 51.072 -34.322 1.00 15.27 153 ALA L CA 1
ATOM 4377 C C . ALA C 3 153 ? -25.949 50.225 -33.781 1.00 16.15 153 ALA L C 1
ATOM 4378 O O . ALA C 3 153 ? -25.395 49.380 -34.509 1.00 19.16 153 ALA L O 1
ATOM 4380 N N . LEU C 3 154 ? -25.577 50.470 -32.521 1.00 15.04 154 LEU L N 1
ATOM 4381 C CA . LEU C 3 154 ? -24.521 49.702 -31.849 1.00 16.32 154 LEU L CA 1
ATOM 4382 C C . LEU C 3 154 ? -24.936 48.246 -31.688 1.00 19.13 154 LEU L C 1
ATOM 4383 O O . LEU C 3 154 ? -26.044 47.945 -31.218 1.00 17.94 154 LEU L O 1
ATOM 4388 N N . GLN C 3 155 ? -24.034 47.345 -32.058 1.00 15.76 155 GLN L N 1
ATOM 4389 C CA . GLN C 3 155 ? -24.311 45.913 -31.946 1.00 17.00 155 GLN L CA 1
ATOM 4390 C C . GLN C 3 155 ? -23.816 45.359 -30.605 1.00 17.40 155 GLN L C 1
ATOM 4391 O O . GLN C 3 155 ? -22.801 45.802 -30.064 1.00 20.63 155 GLN L O 1
ATOM 4397 N N . SER C 3 156 ? -24.542 44.374 -30.094 1.00 18.53 156 SER L N 1
ATOM 4398 C CA . SER C 3 156 ? -24.187 43.701 -28.862 1.00 21.68 156 SER L CA 1
ATOM 4399 C C . SER C 3 156 ? -24.524 42.213 -28.967 1.00 21.04 156 SER L C 1
ATOM 4400 O O . SER C 3 156 ? -25.569 41.844 -29.518 1.00 20.96 156 SER L O 1
ATOM 4403 N N . GLY C 3 157 ? -23.628 41.365 -28.466 1.00 20.92 157 GLY L N 1
ATOM 4404 C CA . GLY C 3 157 ? -23.896 39.927 -28.375 1.00 23.87 157 GLY L CA 1
ATOM 4405 C C . GLY C 3 157 ? -23.716 39.133 -29.662 1.00 24.21 157 GLY L C 1
ATOM 4406 O O . GLY C 3 157 ? -23.959 37.919 -29.687 1.00 22.68 157 GLY L O 1
ATOM 4407 N N . ASN C 3 158 ? -23.277 39.796 -30.730 1.00 18.90 158 ASN L N 1
ATOM 4408 C CA . ASN C 3 158 ? -23.120 39.121 -32.021 1.00 18.04 158 ASN L CA 1
ATOM 4409 C C . ASN C 3 158 ? -21.740 39.279 -32.671 1.00 15.11 158 ASN L C 1
ATOM 4410 O O . ASN C 3 158 ? -21.610 39.152 -33.890 1.00 16.54 158 ASN L O 1
ATOM 4415 N N . SER C 3 159 ? -20.732 39.564 -31.853 1.00 17.13 159 SER L N 1
ATOM 4416 C CA . SER C 3 159 ? -19.354 39.637 -32.343 1.00 17.73 159 SER L CA 1
ATOM 4417 C C . SER C 3 159 ? -18.360 38.993 -31.378 1.00 18.07 159 SER L C 1
ATOM 4418 O O . SER C 3 159 ? -18.598 38.924 -30.167 1.00 18.08 159 SER L O 1
ATOM 4421 N N . GLN C 3 160 ? -17.242 38.507 -31.923 1.00 15.44 160 GLN L N 1
ATOM 4422 C CA . GLN C 3 160 ? -16.163 37.976 -31.102 1.00 16.69 160 GLN L CA 1
ATOM 4423 C C . GLN C 3 160 ? -14.831 38.536 -31.563 1.00 16.28 160 GLN L C 1
ATOM 4424 O O . GLN C 3 160 ? -14.649 38.791 -32.757 1.00 16.84 160 GLN L O 1
ATOM 4430 N N . GLU C 3 161 ? -13.915 38.707 -30.610 1.00 14.29 161 GLU L N 1
ATOM 4431 C CA . GLU C 3 161 ? -12.551 39.160 -30.906 1.00 17.69 161 GLU L CA 1
ATOM 4432 C C . GLU C 3 161 ? -11.510 38.078 -30.704 1.00 18.97 161 GLU L C 1
ATOM 4433 O O . GLU C 3 161 ? -11.688 37.179 -29.876 1.00 19.92 161 GLU L O 1
ATOM 4439 N N . SER C 3 162 ? -10.403 38.219 -31.437 1.00 15.63 162 SER L N 1
ATOM 4440 C CA . SER C 3 162 ? -9.218 37.386 -31.269 1.00 18.29 162 SER L CA 1
ATOM 4441 C C . SER C 3 162 ? -7.996 38.294 -31.402 1.00 16.15 162 SER L C 1
ATOM 4442 O O . SER C 3 162 ? -7.966 39.196 -32.247 1.00 15.98 162 SER L O 1
ATOM 4445 N N . VAL C 3 163 ? -7.003 38.071 -30.549 1.00 19.52 163 VAL L N 1
ATOM 4446 C CA . VAL C 3 163 ? -5.803 38.900 -30.538 1.00 18.46 163 VAL L CA 1
ATOM 4447 C C . VAL C 3 163 ? -4.620 37.984 -30.716 1.00 20.07 163 VAL L C 1
ATOM 4448 O O . VAL C 3 163 ? -4.581 36.891 -30.144 1.00 20.22 163 VAL L O 1
ATOM 4452 N N . THR C 3 164 ? -3.660 38.425 -31.520 1.00 18.88 164 THR L N 1
ATOM 4453 C CA . THR C 3 164 ? -2.425 37.686 -31.701 1.00 19.42 164 THR L CA 1
ATOM 4454 C C . THR C 3 164 ? -1.576 37.787 -30.442 1.00 20.46 164 THR L C 1
ATOM 4455 O O . THR C 3 164 ? -1.775 38.669 -29.593 1.00 19.51 164 THR L O 1
ATOM 4459 N N . GLU C 3 165 ? -0.642 36.853 -30.315 1.00 22.63 165 GLU L N 1
ATOM 4460 C CA . GLU C 3 165 ? 0.372 36.969 -29.301 1.00 27.26 165 GLU L CA 1
ATOM 4461 C C . GLU C 3 165 ? 1.321 38.063 -29.759 1.00 24.65 165 GLU L C 1
ATOM 4462 O O . GLU C 3 165 ? 1.432 38.372 -30.951 1.00 25.22 165 GLU L O 1
ATOM 4468 N N . GLN C 3 166 ? 1.973 38.679 -28.790 1.00 24.83 166 GLN L N 1
ATOM 4469 C CA . GLN C 3 166 ? 2.918 39.739 -29.050 1.00 22.87 166 GLN L CA 1
ATOM 4470 C C . GLN C 3 166 ? 3.964 39.357 -30.097 1.00 25.67 166 GLN L C 1
ATOM 4471 O O . GLN C 3 166 ? 4.530 38.261 -30.048 1.00 25.02 166 GLN L O 1
ATOM 4477 N N . ASP C 3 167 ? 4.200 40.256 -31.049 1.00 20.68 167 ASP L N 1
ATOM 4478 C CA . ASP C 3 167 ? 5.197 40.031 -32.087 1.00 23.29 167 ASP L CA 1
ATOM 4479 C C . ASP C 3 167 ? 6.597 39.989 -31.475 1.00 23.95 167 ASP L C 1
ATOM 4480 O O . ASP C 3 167 ? 6.975 40.876 -30.721 1.00 22.12 167 ASP L O 1
ATOM 4485 N N . SER C 3 168 ? 7.364 38.957 -31.820 1.00 24.45 168 SER L N 1
ATOM 4486 C CA . SER C 3 168 ? 8.713 38.764 -31.259 1.00 25.21 168 SER L CA 1
ATOM 4487 C C . SER C 3 168 ? 9.755 39.776 -31.758 1.00 25.73 168 SER L C 1
ATOM 4488 O O . SER C 3 168 ? 10.872 39.856 -31.216 1.00 26.78 168 SER L O 1
ATOM 4491 N N . LYS C 3 169 ? 9.402 40.555 -32.776 1.00 25.37 169 LYS L N 1
ATOM 4492 C CA . LYS C 3 169 ? 10.310 41.569 -33.299 1.00 27.95 169 LYS L CA 1
ATOM 4493 C C . LYS C 3 169 ? 9.994 43.010 -32.866 1.00 27.26 169 LYS L C 1
ATOM 4494 O O . LYS C 3 169 ? 10.897 43.741 -32.465 1.00 26.41 169 LYS L O 1
ATOM 4500 N N . ASP C 3 170 ? 8.727 43.425 -32.948 1.00 25.99 170 ASP L N 1
ATOM 4501 C CA . ASP C 3 170 ? 8.373 44.816 -32.603 1.00 27.64 170 ASP L CA 1
ATOM 4502 C C . ASP C 3 170 ? 7.359 44.950 -31.456 1.00 22.88 170 ASP L C 1
ATOM 4503 O O . ASP C 3 170 ? 6.938 46.060 -31.119 1.00 21.20 170 ASP L O 1
ATOM 4508 N N . SER C 3 171 ? 6.974 43.810 -30.878 1.00 18.04 171 SER L N 1
ATOM 4509 C CA . SER C 3 171 ? 6.190 43.771 -29.631 1.00 17.32 171 SER L CA 1
ATOM 4510 C C . SER C 3 171 ? 4.756 44.312 -29.774 1.00 16.75 171 SER L C 1
ATOM 4511 O O . SER C 3 171 ? 4.108 44.609 -28.781 1.00 17.21 171 SER L O 1
ATOM 4514 N N . THR C 3 172 ? 4.265 44.404 -31.012 1.00 17.55 172 THR L N 1
ATOM 4515 C CA . THR C 3 172 ? 2.890 44.851 -31.269 1.00 16.32 172 THR L CA 1
ATOM 4516 C C . THR C 3 172 ? 1.900 43.688 -31.306 1.00 18.71 172 THR L C 1
ATOM 4517 O O . THR C 3 172 ? 2.289 42.516 -31.360 1.00 19.32 172 THR L O 1
ATOM 4521 N N . TYR C 3 173 ? 0.611 44.021 -31.271 1.00 18.57 173 TYR L N 1
ATOM 4522 C CA . TYR C 3 173 ? -0.456 43.031 -31.397 1.00 19.12 173 TYR L CA 1
ATOM 4523 C C . TYR C 3 173 ? -1.274 43.330 -32.642 1.00 17.78 173 TYR L C 1
ATOM 4524 O O . TYR C 3 173 ? -1.226 44.442 -33.174 1.00 15.76 173 TYR L O 1
ATOM 4533 N N . SER C 3 174 ? -2.022 42.332 -33.102 1.00 14.33 174 SER L N 1
ATOM 4534 C CA . SER C 3 174 ? -3.101 42.564 -34.054 1.00 15.68 174 SER L CA 1
ATOM 4535 C C . SER C 3 174 ? -4.357 41.920 -33.496 1.00 14.96 174 SER L C 1
ATOM 4536 O O . SER C 3 174 ? -4.288 41.025 -32.644 1.00 14.22 174 SER L O 1
ATOM 4539 N N . LEU C 3 175 ? -5.503 42.397 -33.961 1.00 14.43 175 LEU L N 1
ATOM 4540 C CA . LEU C 3 175 ? -6.784 41.980 -33.415 1.00 15.03 175 LEU L CA 1
ATOM 4541 C C . LEU C 3 175 ? -7.793 41.865 -34.534 1.00 14.50 175 LEU L C 1
ATOM 4542 O O . LEU C 3 175 ? -7.832 42.701 -35.440 1.00 14.59 175 LEU L O 1
ATOM 4547 N N . SER C 3 176 ? -8.620 40.830 -34.459 1.00 14.83 176 SER L N 1
ATOM 4548 C CA . SER C 3 176 ? -9.734 40.691 -35.370 1.00 16.26 176 SER L CA 1
ATOM 4549 C C . SER C 3 176 ? -11.012 40.765 -34.563 1.00 17.95 176 SER L C 1
ATOM 4550 O O . SER C 3 176 ? -11.083 40.240 -33.462 1.00 17.51 176 SER L O 1
ATOM 4553 N N . SER C 3 177 ? -12.012 41.438 -35.113 1.00 14.95 177 SER L N 1
ATOM 4554 C CA . SER C 3 177 ? -13.374 41.387 -34.582 1.00 16.42 177 SER L CA 1
ATOM 4555 C C . SER C 3 177 ? -14.273 40.912 -35.709 1.00 17.35 177 SER L C 1
ATOM 4556 O O . SER C 3 177 ? -14.220 41.452 -36.822 1.00 18.59 177 SER L O 1
ATOM 4559 N N . THR C 3 178 ? -15.090 39.902 -35.423 1.00 15.02 178 THR L N 1
ATOM 4560 C CA . THR C 3 178 ? -15.962 39.295 -36.420 1.00 16.38 178 THR L CA 1
ATOM 4561 C C . THR C 3 178 ? -17.414 39.411 -35.989 1.00 15.80 178 THR L C 1
ATOM 4562 O O . THR C 3 178 ? -17.795 38.895 -34.938 1.00 17.40 178 THR L O 1
ATOM 4566 N N . LEU C 3 179 ? -18.203 40.103 -36.809 1.00 16.49 179 LEU L N 1
ATOM 4567 C CA . LEU C 3 179 ? -19.639 40.272 -36.591 1.00 15.55 179 LEU L CA 1
ATOM 4568 C C . LEU C 3 179 ? -20.392 39.216 -37.396 1.00 16.45 179 LEU L C 1
ATOM 4569 O O . LEU C 3 179 ? -20.175 39.093 -38.596 1.00 17.25 179 LEU L O 1
ATOM 4574 N N . THR C 3 180 ? -21.271 38.469 -36.727 1.00 17.21 180 THR L N 1
ATOM 4575 C CA . THR C 3 180 ? -22.047 37.402 -37.367 1.00 22.52 180 THR L CA 1
ATOM 4576 C C . THR C 3 180 ? -23.523 37.785 -37.424 1.00 23.24 180 THR L C 1
ATOM 4577 O O . THR C 3 180 ? -24.126 38.085 -36.389 1.00 20.68 180 THR L O 1
ATOM 4581 N N . LEU C 3 181 ? -24.069 37.786 -38.639 1.00 21.48 181 LEU L N 1
ATOM 4582 C CA . LEU C 3 181 ? -25.489 38.030 -38.893 1.00 25.04 181 LEU L CA 1
ATOM 4583 C C . LEU C 3 181 ? -26.045 36.963 -39.824 1.00 25.34 181 LEU L C 1
ATOM 4584 O O . LEU C 3 181 ? -25.301 36.359 -40.600 1.00 23.35 181 LEU L O 1
ATOM 4589 N N . SER C 3 182 ? -27.359 36.749 -39.773 1.00 24.00 182 SER L N 1
ATOM 4590 C CA . SER C 3 182 ? -28.026 35.948 -40.802 1.00 25.56 182 SER L CA 1
ATOM 4591 C C . SER C 3 182 ? -27.998 36.728 -42.112 1.00 25.11 182 SER L C 1
ATOM 4592 O O . SER C 3 182 ? -27.911 37.958 -42.100 1.00 24.29 182 SER L O 1
ATOM 4595 N N . LYS C 3 183 ? -28.046 36.017 -43.236 1.00 22.95 183 LYS L N 1
ATOM 4596 C CA . LYS C 3 183 ? -28.162 36.661 -44.546 1.00 27.76 183 LYS L CA 1
ATOM 4597 C C . LYS C 3 183 ? -29.337 37.648 -44.568 1.00 26.23 183 LYS L C 1
ATOM 4598 O O . LYS C 3 183 ? -29.202 38.759 -45.071 1.00 26.33 183 LYS L O 1
ATOM 4604 N N . ALA C 3 184 ? -30.479 37.222 -44.027 1.00 29.75 184 ALA L N 1
ATOM 4605 C CA . ALA C 3 184 ? -31.685 38.050 -43.949 1.00 31.57 184 ALA L CA 1
ATOM 4606 C C . ALA C 3 184 ? -31.451 39.358 -43.193 1.00 30.56 184 ALA L C 1
ATOM 4607 O O . ALA C 3 184 ? -31.808 40.429 -43.686 1.00 30.08 184 ALA L O 1
ATOM 4609 N N . ASP C 3 185 ? -30.847 39.277 -42.006 1.00 28.54 185 ASP L N 1
ATOM 4610 C CA . ASP C 3 185 ? -30.495 40.482 -41.252 1.00 28.15 185 ASP L CA 1
ATOM 4611 C C . ASP C 3 185 ? -29.477 41.338 -42.010 1.00 25.99 185 ASP L C 1
ATOM 4612 O O . ASP C 3 185 ? -29.648 42.557 -42.111 1.00 26.85 185 ASP L O 1
ATOM 4617 N N . TYR C 3 186 ? -28.438 40.706 -42.559 1.00 22.90 186 TYR L N 1
ATOM 4618 C CA . TYR C 3 186 ? -27.421 41.429 -43.327 1.00 22.34 186 TYR L CA 1
ATOM 4619 C C . TYR C 3 186 ? -28.033 42.230 -44.478 1.00 27.65 186 TYR L C 1
ATOM 4620 O O . TYR C 3 186 ? -27.657 43.379 -44.717 1.00 25.32 186 TYR L O 1
ATOM 4629 N N . GLU C 3 187 ? -28.977 41.612 -45.184 1.00 27.97 187 GLU L N 1
ATOM 4630 C CA . GLU C 3 187 ? -29.585 42.236 -46.356 1.00 30.04 187 GLU L CA 1
ATOM 4631 C C . GLU C 3 187 ? -30.621 43.318 -46.034 1.00 29.70 187 GLU L C 1
ATOM 4632 O O . GLU C 3 187 ? -31.030 44.066 -46.922 1.00 31.33 187 GLU L O 1
ATOM 4638 N N . LYS C 3 188 ? -31.030 43.441 -44.774 1.00 31.52 188 LYS L N 1
ATOM 4639 C CA . LYS C 3 188 ? -31.977 44.516 -44.445 1.00 34.58 188 LYS L CA 1
ATOM 4640 C C . LYS C 3 188 ? -31.333 45.812 -43.932 1.00 31.59 188 LYS L C 1
ATOM 4641 O O . LYS C 3 188 ? -32.029 46.745 -43.534 1.00 32.09 188 LYS L O 1
ATOM 4647 N N . HIS C 3 189 ? -30.005 45.874 -43.978 1.00 26.55 189 HIS L N 1
ATOM 4648 C CA . HIS C 3 189 ? -29.278 47.072 -43.567 1.00 24.69 189 HIS L CA 1
ATOM 4649 C C . HIS C 3 189 ? -28.237 47.473 -44.604 1.00 24.06 189 HIS L C 1
ATOM 4650 O O . HIS C 3 189 ? -27.811 46.647 -45.412 1.00 25.15 189 HIS L O 1
ATOM 4657 N N . LYS C 3 190 ? -27.841 48.745 -44.585 1.00 21.51 190 LYS L N 1
ATOM 4658 C CA . LYS C 3 190 ? -26.959 49.291 -45.610 1.00 22.53 190 LYS L CA 1
ATOM 4659 C C . LYS C 3 190 ? -25.518 49.539 -45.123 1.00 21.79 190 LYS L C 1
ATOM 4660 O O . LYS C 3 190 ? -24.565 49.033 -45.724 1.00 20.57 190 LYS L O 1
ATOM 4666 N N . VAL C 3 191 ? -25.367 50.324 -44.055 1.00 20.62 191 VAL L N 1
ATOM 4667 C CA . VAL C 3 191 ? -24.044 50.775 -43.596 1.00 19.80 191 VAL L CA 1
ATOM 4668 C C . VAL C 3 191 ? -23.445 49.883 -42.502 1.00 19.01 191 VAL L C 1
ATOM 4669 O O . VAL C 3 191 ? -24.053 49.675 -41.455 1.00 17.49 191 VAL L O 1
ATOM 4673 N N . TYR C 3 192 ? -22.246 49.367 -42.765 1.00 19.31 192 TYR L N 1
ATOM 4674 C CA . TYR C 3 192 ? -21.556 48.466 -41.842 1.00 16.81 192 TYR L CA 1
ATOM 4675 C C . TYR C 3 192 ? -20.277 49.157 -41.437 1.00 18.07 192 TYR L C 1
ATOM 4676 O O . TYR C 3 192 ? -19.454 49.483 -42.288 1.00 17.55 192 TYR L O 1
ATOM 4685 N N . ALA C 3 193 ? -20.137 49.414 -40.140 1.00 18.68 193 ALA L N 1
ATOM 4686 C CA . ALA C 3 193 ? -19.031 50.232 -39.634 1.00 18.28 193 ALA L CA 1
ATOM 4687 C C . ALA C 3 193 ? -18.364 49.586 -38.431 1.00 16.18 193 ALA L C 1
ATOM 4688 O O . ALA C 3 193 ? -19.035 49.054 -37.546 1.00 17.35 193 ALA L O 1
ATOM 4690 N N . CYS C 3 194 ? -17.036 49.632 -38.435 1.00 18.76 194 CYS L N 1
ATOM 4691 C CA . CYS C 3 194 ? -16.213 49.189 -37.333 1.00 18.77 194 CYS L CA 1
ATOM 4692 C C . CYS C 3 194 ? -15.555 50.452 -36.769 1.00 18.98 194 CYS L C 1
ATOM 4693 O O . CYS C 3 194 ? -14.811 51.132 -37.483 1.00 20.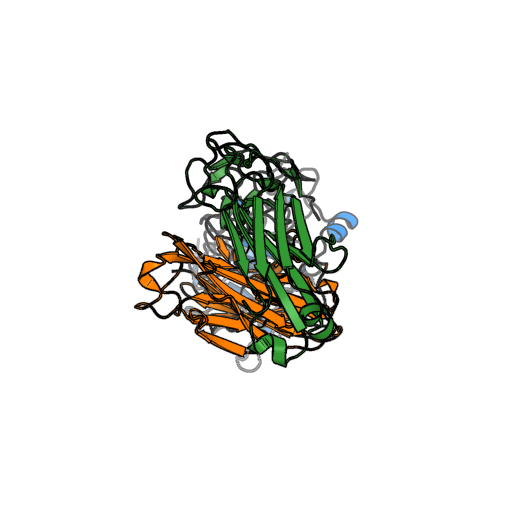36 194 CYS L O 1
ATOM 4696 N N . GLU C 3 195 ? -15.848 50.776 -35.510 1.00 17.99 195 GLU L N 1
ATOM 4697 C CA . GLU C 3 195 ? -15.235 51.946 -34.861 1.00 17.77 195 GLU L CA 1
ATOM 4698 C C . GLU C 3 195 ? -14.227 51.555 -33.787 1.00 18.40 195 GLU L C 1
ATOM 4699 O O . GLU C 3 195 ? -14.542 50.796 -32.856 1.00 18.02 195 GLU L O 1
ATOM 4705 N N . VAL C 3 196 ? -13.026 52.110 -33.911 1.00 16.15 196 VAL L N 1
ATOM 4706 C CA . VAL C 3 196 ? -11.897 51.725 -33.081 1.00 15.87 196 VAL L CA 1
ATOM 4707 C C . VAL C 3 196 ? -11.405 52.863 -32.190 1.00 16.79 196 VAL L C 1
ATOM 4708 O O . VAL C 3 196 ? -11.042 53.937 -32.678 1.00 19.22 196 VAL L O 1
ATOM 4712 N N . THR C 3 197 ? -11.378 52.598 -30.889 1.00 17.69 197 THR L N 1
ATOM 4713 C CA . THR C 3 197 ? -10.843 53.533 -29.898 1.00 20.88 197 THR L CA 1
ATOM 4714 C C . THR C 3 197 ? -9.562 52.937 -29.325 1.00 19.92 197 THR L C 1
ATOM 4715 O O . THR C 3 197 ? -9.554 51.792 -28.875 1.00 17.72 197 THR L O 1
ATOM 4719 N N . HIS C 3 198 ? -8.490 53.726 -29.329 1.00 18.55 198 HIS L N 1
ATOM 4720 C CA . HIS C 3 198 ? -7.176 53.239 -28.903 1.00 19.69 198 HIS L CA 1
ATOM 4721 C C . HIS C 3 198 ? -6.302 54.417 -28.485 1.00 21.05 198 HIS L C 1
ATOM 4722 O O . HIS C 3 198 ? -6.399 55.497 -29.068 1.00 21.97 198 HIS L O 1
ATOM 4729 N N . GLN C 3 199 ? -5.438 54.187 -27.496 1.00 24.93 199 GLN L N 1
ATOM 4730 C CA . GLN C 3 199 ? -4.474 55.194 -27.005 1.00 25.29 199 GLN L CA 1
ATOM 4731 C C . GLN C 3 199 ? -3.671 55.907 -28.106 1.00 25.67 199 GLN L C 1
ATOM 4732 O O . GLN C 3 199 ? -3.337 57.093 -27.982 1.00 23.86 199 GLN L O 1
ATOM 4738 N N . GLY C 3 200 ? -3.361 55.185 -29.177 1.00 22.99 200 GLY L N 1
ATOM 4739 C CA . GLY C 3 200 ? -2.570 55.729 -30.277 1.00 21.57 200 GLY L CA 1
ATOM 4740 C C . GLY C 3 200 ? -3.368 56.565 -31.256 1.00 22.86 200 GLY L C 1
ATOM 4741 O O . GLY C 3 200 ? -2.793 57.145 -32.179 1.00 21.22 200 GLY L O 1
ATOM 4742 N N . LEU C 3 201 ? -4.690 56.598 -31.070 1.00 22.67 201 LEU L N 1
ATOM 4743 C CA . LEU C 3 201 ? -5.599 57.373 -31.928 1.00 23.81 201 LEU L CA 1
ATOM 4744 C C . LEU C 3 201 ? -6.124 58.585 -31.171 1.00 25.16 201 LEU L C 1
ATOM 4745 O O . LEU C 3 201 ? -6.679 58.446 -30.068 1.00 26.87 201 LEU L O 1
ATOM 4750 N N . SER C 3 202 ? -5.953 59.770 -31.759 1.00 27.64 202 SER L N 1
ATOM 4751 C CA . SER C 3 202 ? -6.370 61.021 -31.105 1.00 30.88 202 SER L CA 1
ATOM 4752 C C . SER C 3 202 ? -7.887 61.079 -30.945 1.00 29.97 202 SER L C 1
ATOM 4753 O O . SER C 3 202 ? -8.405 61.639 -29.978 1.00 32.08 202 SER L O 1
ATOM 4756 N N . SER C 3 203 ? -8.592 60.484 -31.900 1.00 26.80 203 SER L N 1
ATOM 4757 C CA . SER C 3 203 ? -10.011 60.200 -31.753 1.00 24.76 203 SER L CA 1
ATOM 4758 C C . SER C 3 203 ? -10.303 58.892 -32.486 1.00 24.71 203 SER L C 1
ATOM 4759 O O . SER C 3 203 ? -9.504 58.472 -33.343 1.00 23.86 203 SER L O 1
ATOM 4762 N N . PRO C 3 204 ? -11.439 58.244 -32.166 1.00 26.62 204 PRO L N 1
ATOM 4763 C CA . PRO C 3 204 ? -11.748 56.943 -32.769 1.00 23.79 204 PRO L CA 1
ATOM 4764 C C . PRO C 3 204 ? -11.749 56.964 -34.298 1.00 24.96 204 PRO L C 1
ATOM 4765 O O . PRO C 3 204 ? -12.163 57.957 -34.925 1.00 25.46 204 PRO L O 1
ATOM 4769 N N . VAL C 3 205 ? -11.269 55.871 -34.886 1.00 19.18 205 VAL L N 1
ATOM 4770 C CA . VAL C 3 205 ? -11.218 55.701 -36.335 1.00 19.78 205 VAL L CA 1
ATOM 4771 C C . VAL C 3 205 ? -12.354 54.761 -36.752 1.00 19.95 205 VAL L C 1
ATOM 4772 O O . VAL C 3 205 ? -12.585 53.742 -36.099 1.00 19.52 205 VAL L O 1
ATOM 4776 N N . THR C 3 206 ? -13.075 55.128 -37.811 1.00 19.12 206 THR L N 1
ATOM 4777 C CA . THR C 3 206 ? -14.136 54.278 -38.354 1.00 20.22 206 THR L CA 1
ATOM 4778 C C . THR C 3 206 ? -13.773 53.814 -39.759 1.00 23.01 206 THR L C 1
ATOM 4779 O O . THR C 3 206 ? -13.383 54.629 -40.611 1.00 22.13 206 THR L O 1
ATOM 4783 N N . LYS C 3 207 ? -13.868 52.503 -39.996 1.00 16.85 207 LYS L N 1
ATOM 4784 C CA . LYS C 3 207 ? -13.869 51.976 -41.360 1.00 17.37 207 LYS L CA 1
ATOM 4785 C C . LYS C 3 207 ? -15.242 51.397 -41.628 1.00 19.67 207 LYS L C 1
ATOM 4786 O O . LYS C 3 207 ? -15.824 50.735 -40.773 1.00 19.06 207 LYS L O 1
ATOM 4792 N N . SER C 3 208 ? -15.764 51.646 -42.819 1.00 19.83 208 SER L N 1
ATOM 4793 C CA . SER C 3 208 ? -17.122 51.223 -43.121 1.00 19.88 208 SER L CA 1
ATOM 4794 C C . SER C 3 208 ? -17.296 50.951 -44.604 1.00 22.39 208 SER L C 1
ATOM 4795 O O . SER C 3 208 ? -16.453 51.329 -45.427 1.00 21.78 208 SER L O 1
ATOM 4798 N N . PHE C 3 209 ? -18.387 50.267 -44.923 1.00 22.56 209 PHE L N 1
ATOM 4799 C CA . PHE C 3 209 ? -18.808 50.048 -46.299 1.00 20.29 209 PHE L CA 1
ATOM 4800 C C . PHE C 3 209 ? -20.339 50.033 -46.376 1.00 20.88 209 PHE L C 1
ATOM 4801 O O . PHE C 3 209 ? -21.033 49.841 -45.364 1.00 20.45 209 PHE L O 1
ATOM 4809 N N . ASN C 3 210 ? -20.849 50.248 -47.587 1.00 22.00 210 ASN L N 1
ATOM 4810 C CA . ASN C 3 210 ? -22.265 50.144 -47.892 1.00 24.48 210 ASN L CA 1
ATOM 4811 C C . ASN C 3 210 ? -22.484 48.836 -48.616 1.00 24.30 210 ASN L C 1
ATOM 4812 O O . ASN C 3 210 ? -21.817 48.570 -49.622 1.00 26.26 210 ASN L O 1
ATOM 4817 N N . ARG C 3 211 ? -23.393 48.016 -48.094 1.00 23.52 211 ARG L N 1
ATOM 4818 C CA . ARG C 3 211 ? -23.711 46.718 -48.689 1.00 26.88 211 ARG L CA 1
ATOM 4819 C C . ARG C 3 211 ? -24.047 46.889 -50.174 1.00 32.09 211 ARG L C 1
ATOM 4820 O O . ARG C 3 211 ? -24.851 47.747 -50.540 1.00 32.51 211 ARG L O 1
ATOM 4828 N N . GLY C 3 212 ? -23.387 46.098 -51.016 1.00 38.33 212 GLY L N 1
ATOM 4829 C CA . GLY C 3 212 ? -23.682 46.053 -52.445 1.00 45.61 212 GLY L CA 1
ATOM 4830 C C . GLY C 3 212 ? -22.946 47.062 -53.308 1.00 51.57 212 GLY L C 1
ATOM 4831 O O . GLY C 3 212 ? -22.925 46.926 -54.535 1.00 53.50 212 GLY L O 1
ATOM 4832 N N . GLU C 3 213 ? -22.341 48.068 -52.680 1.00 52.03 213 GLU L N 1
ATOM 4833 C CA . GLU C 3 213 ? -21.687 49.153 -53.417 1.00 55.44 213 GLU L CA 1
ATOM 4834 C C . GLU C 3 213 ? -20.197 48.902 -53.636 1.00 56.88 213 GLU L C 1
ATOM 4835 O O . GLU C 3 213 ? -19.501 48.412 -52.747 1.00 58.65 213 GLU L O 1
#

Sequence (625 aa):
RKVCNGIGIGEFKDSLSINATNIKHFKNCCTSISGDLHILPVAFRRGDSFTHTPPLDPQELDILKTVKEITGFLLIQQAWPENRTDLHAFENLEIIRGRTKQHGQFSLAVVSLNITSLGLRSLKEISDGDVIISGNKNLCYANNTINWKKLFGTSGQKTKIISNRGENSCKATGQVCHALCSPEGCWGPEPRDCVSCREVQLVESGGGLVQPGGSLRLSCAASGFTLSGDWIHWVRQAPGKGLEWLGEISAAGGYTDYADSVKGRFTISADTSKNTAYLQMNSLRRAEDTAVYYCCARESRVSFEAAMDYWGQGTLVTVSSASTKGPSVFPLAPSSGTAALGCLVKDYFPEPVTVSWNSGALTSGVHTFPAVLQSSGLYSLSSVVTVPSSSLGTQTYICNVNHKPSNTKVDKKVEPKSDIQMTQSPSSLSASVGDRRVTIITTCRASQDLATDVAWYQQKPGKAPKLLIYSASFLYSGVPSRFSGSGSGTDFTTLTISSLQPEDFATYYCQQSEPEPYTFGQGTKVEEIKRTVAAPSVFIFPPSDEQLKSGTASVVCLLNNFYPREAKVQWKVDNALQSGNSQESVTEQDSKDSTYSLSSTLTLSKADYEKHKVYACEVTHQGLSSPVTKSFNRGE

CATH classification: 3.80.20.20

Organism: Homo sapiens (NCBI:txid9606)

Nearest PDB structures (foldseek):
  3p11-assembly1_H  TM=9.739E-01  e=3.386E-38  Homo sapiens
  2fjh-assembly1_H  TM=9.698E-01  e=1.525E-36  Homo sapiens
  7kf1-assembly4_G  TM=9.590E-01  e=1.307E-36  Homo sapiens
  8gb8-assembly1_H  TM=7.158E-01  e=1.646E-34  Macaca mulatta
  7zf3-assembly1_H  TM=6.692E-01  e=1.036E-34  Homo sapiens

Solvent-accessible surface area: 27398 Å² total; per-residue (Å²): 262,101,106,15,60,0,13,40,85,48,129,4,140,123,29,121,1,0,21,27,72,8,0,120,72,0,119,85,0,35,12,0,44,10,22,0,41,0,38,52,25,0,46,165,8,38,106,180,82,158,15,76,82,5,81,51,112,71,0,54,27,0,67,59,0,107,38,0,21,0,15,0,13,0,66,14,14,18,138,146,80,86,17,0,12,0,0,49,57,0,75,25,0,70,0,166,74,56,28,102,55,7,1,0,0,1,0,20,69,10,66,1,39,7,2,0,0,40,29,3,125,64,0,21,43,4,2,0,0,0,17,17,0,133,44,3,4,16,6,84,49,11,56,9,95,145,19,28,56,62,92,4,6,2,15,12,24,8,66,23,80,43,126,126,40,7,159,92,73,48,38,70,34,66,76,100,8,17,131,42,4,0,5,1,55,84,53,150,3,16,48,48,95,207,207,28,104,5,63,5,59,40,22,8,34,11,87,69,59,26,65,40,130,0,29,0,47,12,57,58,29,89,0,39,22,21,2,2,0,0,0,28,23,34,90,88,142,26,14,63,11,1,0,1,6,0,17,6,41,43,33,35,15,37,11,119,70,1,117,77,31,1,65,11,53,33,40,76,106,135,32,14,0,18,1,55,0,69,57,1,133,54,144,4,30,1,41,0,8,0,0,40,3,0,76,56,12,25,4,2,0,0,16,76,30,1,100,12,17,30,0,15,4,29,95,43,87,66,87,29,16,42,12,21,30,5,17,4,74,123,99,89,5,5,0,0,0,5,0,16,30,0,17,0,51,52,15,85,24,42,0,34,101,39,96,33,102,90,38,38,30,52,2,60,21,40,88,25,130,78,33,34,41,16,16,4,0,2,0,34,8,81,44,100,19,29,78,126,86,61,12,58,0,28,2,32,0,159,26,31,140,43,163,42,101,48,110,5,99,58,119,164,146,20,122,12,83,6,56,52,91,64,32,51,10,39,77,43,58,171,4,70,0,48,0,142,0,55,101,102,9,57,51,23,0,0,0,0,13,18,62,53,77,131,18,2,140,7,6,0,37,9,2,61,114,67,37,101,81,23,58,106,48,7,55,11,67,32,75,17,46,82,0,34,0,14,0,53,44,0,53,27,77,1,9,2,31,0,8,0,0,0,0,50,46,57,34,6,33,16,1,96,6,0,83,0,52,1,100,80,103,67,24,44,10,63,12,48,13,4,34,6,10,103,66,4,25,163,85,33,41,0,1,0,0,0,0,0,10,61,0,25,25,119,128,32,113,19,58,4,37,6,62,136,58,104,46,107,88,39,51,71,80,11,22,14,85,7,50,58,168,60,3,6,17,0,5,6,1,27,0,55,18,53,74,66,63,8,83,137,63,104,48,0,10,0,48,0,52,9,133,30,31,130,71,68,47,69,85,61,33,50,83,86,156

InterPro domains:
  IPR000494 Receptor L-domain [PF01030] (57-167)
  IPR000494 Receptor L-domain [PF01030] (361-480)
  IPR000719 Protein kinase domain [PS50011] (712-979)
  IPR001245 Serine-threonine/tyrosine-protein kinase, catalytic domain [PF07714] (714-966)
  IPR001245 Serine-threonine/tyrosine-protein kinase, catalytic domain [PR00109] (790-803)
  IPR001245 Serine-threonine/tyrosine-protein kinase, catalytic domain [PR00109] (827-845)
  IPR001245 Serine-threonine/tyrosine-protein kinase, catalytic domain [PR00109] (876-886)
  IPR001245 Serine-threonine/tyrosine-protein kinase, catalytic domain [PR00109] (895-917)
  IPR001245 Serine-threonine/tyrosine-protein kinase, catalytic domain [PR00109] (939-961)
  IPR006211 Furin-like cysteine-rich domain [PF00757] (185-338)
  IPR006212 Furin-like repeat [SM00261] (228-270)
  IPR006212 Furin-like repeat [SM00261] (496-547)
  IPR006212 Furin-like repeat [SM00261] (552-601)
  IPR006212 Furin-like repeat [cd00064] (231-274)
  IPR006212 Furin-like repeat [cd00064] (506-559)
  IPR006212 Furin-like repeat [cd00064] (558-598)
  IPR008266 Tyrosine-protein kinase, active site [PS00109] (833-845)
  IPR009030 Growth factor receptor cysteine-rich domain superfamily [SSF57184] (186-339)
  IPR009030 Growth factor receptor cysteine-rich domain superfamily [SSF57184] (505-636)
  IPR011009 Protein kinase-like domain superfamily [SSF56112] (708-1003)

GO terms:
  GO:0031901 early endosome membrane (C, IDA)
  GO:0034165 positive regulation of toll-like receptor 9 signaling pathway (P, IDA)
  GO:0097708 intracellular vesicle (C, IDA)
  GO:0032587 ruffle membrane (C, IDA)
  GO:0005886 plasma membrane (C, IDA)
  GO:0043410 positive regulation of MAPK cascade (P, IDA)
  GO:0007173 epidermal growth factor receptor signaling pathway (P, IDA)
  GO:0048471 perinuclear region of cytoplasm (C, IMP)
  GO:0005515 protein binding (F, IPI)
  GO:0005768 endosome (C, IDA)
  GO:1903078 positive regulation of protein localization to plasma membrane (P, IDA)
  GO:0090037 positive regulation of protein kinase C signaling (P, IDA)
  GO:0005006 epidermal growth factor receptor activity (F, IMP)
  GO:0019900 kinase binding (F, IPI)
  GO:0004713 protein tyrosine kinase activity (F, IDA)
  GO:0005006 epidermal growth factor receptor activity (F, IDA)
  GO:0004888 transmembrane signaling receptor activity (F, IDA)
  GO:0038134 ERBB2-EGFR signaling pathway (P, IDA)
  GO:0030296 protein tyrosine kinase activator activity (F, IDA)
  GO:0043235 signaling receptor complex (C, IDA)